Protein AF-0000000077737403 (afdb_homodimer)

Secondary structure (DSSP, 8-state):
----SEEEEEE--TTSHHHHHHHHEE--TTS--EEEEEE-----GGGT----EEEEEEE-TTS-EEEEEEEE----TTHHHHHHHHHHHHHHHH---EEEEEEEE-GGGEE-SSHHHHHHHHHS-EEEEEEESS--HHHHHHHHHSBPPPTT-EE--HHHHHHHHHHHHHT--EEEEEEEPPS--SHHHHHHHHHHHHHHHHHHHHHHT-EE--TT--------------BGGGGG-/----SEEEEEE--TTSHHHHHHHHEE--TTS--EEEEEE-----GGGT----EEEEEEE-TTS-EEEEEEEE----TTHHHHHHHHHHHHHHHH---EEEEEEEE-GGGEE-SSHHHHHHHHHS-EEEEEEESS--HHHHHHHHHSBPPPTT-EE--HHHHHHHHHHHHHT--EEEEEEEPPS--SHHHHHHHHHHHHHHHHHHHHHHT-EE--TT--------------BGGGGG-

Foldseek 3Di:
DAFAQEEEEAEDDPQCLRVQLVVQWAADPVFQWDKDKDFDDFPLVVVVDDGFFMKIFTAHPVRHTQYIYGYGYHDDPPSLLVSVLRVVVVVVVRDLHAYEYEDEEELVQKDDPDPVVSVVPQAFKFKAKDWFADDDPLNVLCVVPHHHDDPLIFGQDVNVVSCVVVCNVVRRGYMYMYIYQHPDPDPVSQVRSLVSSVVVSCSSCVVRVIDGHSPPDDRDRPPPPVPPRDPPGPPRD/DAFAQEEEEAEDDPQCLRVQLVVQWAADPVFQWDKDKDFDDFPLVVVVDDGFFMKIFTAHPVRHTQYIYGYGYHDDPPSLLVSVLRVVVVVVVNDLHAYEYEDEDELVQKDDPDPVVSVVPQAFKFKAKDWFADDDPLNVLCVVPHHHDDPLIFGQDVNVVSCVVVCNVVRRGYMYMYIYQHPDPDPVSQVRSLVSSVVVSCSSCVVSVIDGHSPPDDRDRPPDDVPVRDPPGPPRD

Structure (mmCIF, N/CA/C/O backbone):
data_AF-0000000077737403-model_v1
#
loop_
_entity.id
_entity.type
_entity.pdbx_description
1 polymer 'Uncharacterized protein LOC108856377 isoform X1'
#
loop_
_atom_site.group_PDB
_atom_site.id
_atom_site.type_symbol
_atom_site.label_atom_id
_atom_site.label_alt_id
_atom_site.label_comp_id
_atom_site.label_asym_id
_atom_site.label_entity_id
_atom_site.label_seq_id
_atom_site.pdbx_PDB_ins_code
_atom_site.Cartn_x
_atom_site.Cartn_y
_atom_site.Cartn_z
_atom_site.occu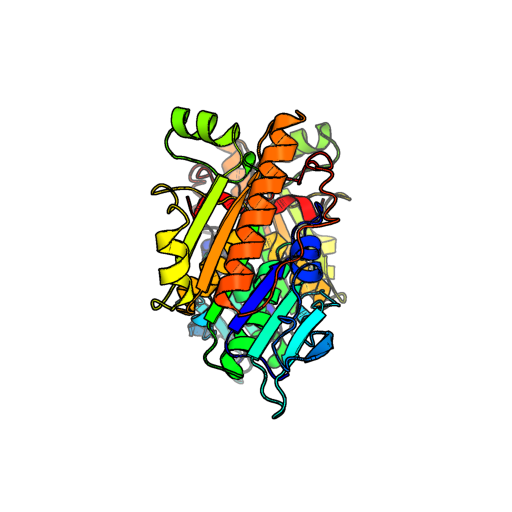pancy
_atom_site.B_iso_or_equiv
_atom_site.auth_seq_id
_atom_site.auth_comp_id
_atom_site.auth_asym_id
_atom_site.auth_atom_id
_atom_site.pdbx_PDB_model_num
ATOM 1 N N . MET A 1 1 ? -20.031 7.934 11.656 1 83.69 1 MET A N 1
ATOM 2 C CA . MET A 1 1 ? -19.453 8.969 12.5 1 83.69 1 MET A CA 1
ATOM 3 C C . MET A 1 1 ? -19.562 10.336 11.844 1 83.69 1 MET A C 1
ATOM 5 O O . MET A 1 1 ? -19.312 10.477 10.648 1 83.69 1 MET A O 1
ATOM 9 N N . LYS A 1 2 ? -20.047 11.289 12.547 1 89 2 LYS A N 1
ATOM 10 C CA . LYS A 1 2 ? -20.203 12.633 12.008 1 89 2 LYS A CA 1
ATOM 11 C C . LYS A 1 2 ? -18.844 13.328 11.867 1 89 2 LYS A C 1
ATOM 13 O O . LYS A 1 2 ? -17.969 13.156 12.711 1 89 2 LYS A O 1
ATOM 18 N N . VAL A 1 3 ? -18.719 14.094 10.773 1 94.25 3 VAL A N 1
ATOM 19 C CA . VAL A 1 3 ? -17.469 14.82 10.555 1 94.25 3 VAL A CA 1
ATOM 20 C C . VAL A 1 3 ? -17.781 16.25 10.117 1 94.25 3 VAL A C 1
ATOM 22 O O . VAL A 1 3 ? -18.859 16.531 9.586 1 94.25 3 VAL A O 1
ATOM 25 N N . ALA A 1 4 ? -16.906 17.125 10.391 1 96.56 4 ALA A N 1
ATOM 26 C CA . ALA A 1 4 ? -17.047 18.531 10.031 1 96.56 4 ALA A CA 1
ATOM 27 C C . ALA A 1 4 ? -16.672 18.766 8.57 1 96.56 4 ALA A C 1
ATOM 29 O O . ALA A 1 4 ? -16.156 17.859 7.902 1 96.56 4 ALA A O 1
ATOM 30 N N . GLU A 1 5 ? -17.016 19.953 8.125 1 94.69 5 GLU A N 1
ATOM 31 C CA . GLU A 1 5 ? -16.641 20.344 6.77 1 94.69 5 GLU A CA 1
ATOM 32 C C . GLU A 1 5 ? -15.148 20.625 6.668 1 94.69 5 GLU A C 1
ATOM 34 O O . GLU A 1 5 ? -14.539 20.453 5.609 1 94.69 5 GLU A O 1
ATOM 39 N N . LYS A 1 6 ? -14.609 21.172 7.723 1 97.38 6 LYS A N 1
ATOM 40 C CA . LYS A 1 6 ? -13.164 21.375 7.793 1 97.38 6 LYS A CA 1
ATOM 41 C C . LYS A 1 6 ? -12.477 20.203 8.5 1 97.38 6 LYS A C 1
ATOM 43 O O . LYS A 1 6 ? -12.711 19.969 9.68 1 97.38 6 LYS A O 1
ATOM 48 N N . ILE A 1 7 ? -11.625 19.562 7.762 1 98.19 7 ILE A N 1
ATOM 49 C CA . ILE A 1 7 ? -10.977 18.375 8.281 1 98.19 7 ILE A CA 1
ATOM 50 C C . ILE A 1 7 ? -9.461 18.578 8.336 1 98.19 7 ILE A C 1
ATOM 52 O O . ILE A 1 7 ? -8.859 19 7.344 1 98.19 7 ILE A O 1
ATOM 56 N N . VAL A 1 8 ? -8.891 18.344 9.477 1 98.56 8 VAL A N 1
ATOM 57 C CA . VAL A 1 8 ? -7.441 18.312 9.625 1 98.56 8 VAL A CA 1
ATOM 58 C C . VAL A 1 8 ? -6.984 16.875 9.852 1 98.56 8 VAL A C 1
ATOM 60 O O . VAL A 1 8 ? -7.438 16.203 10.789 1 98.56 8 VAL A O 1
ATOM 63 N N . LEU A 1 9 ? -6.133 16.359 9.016 1 98.12 9 LEU A N 1
ATOM 64 C CA . LEU A 1 9 ? -5.617 15.008 9.148 1 98.12 9 LEU A CA 1
ATOM 65 C C . LEU A 1 9 ? -4.18 15.023 9.648 1 98.12 9 LEU A C 1
ATOM 67 O O . LEU A 1 9 ? -3.295 15.578 9 1 98.12 9 LEU A O 1
ATOM 71 N N . LEU A 1 10 ? -4 14.406 10.734 1 97.88 10 LEU A N 1
ATOM 72 C CA . LEU A 1 10 ? -2.678 14.266 11.336 1 97.88 10 LEU A CA 1
ATOM 73 C C . LEU A 1 10 ? -2.309 12.797 11.508 1 97.88 10 LEU A C 1
ATOM 75 O O . LEU A 1 10 ? -3.09 12.016 12.062 1 97.88 10 LEU A O 1
ATOM 79 N N . TRP A 1 11 ? -1.147 12.469 11.023 1 94.19 11 TRP A N 1
ATOM 80 C CA . TRP A 1 11 ? -0.635 11.109 11.141 1 94.19 11 TRP A CA 1
ATOM 81 C C . TRP A 1 11 ? 0.44 11.031 12.219 1 94.19 11 TRP A C 1
ATOM 83 O O . TRP A 1 11 ? 1.473 11.695 12.133 1 94.19 11 TRP A O 1
ATOM 93 N N . LYS A 1 12 ? 0.124 10.195 13.133 1 91.44 12 LYS A N 1
ATOM 94 C CA . LYS A 1 12 ? 1.085 10.07 14.219 1 91.44 12 LYS A CA 1
ATOM 95 C C . LYS A 1 12 ? 2.455 9.641 13.703 1 91.44 12 LYS A C 1
ATOM 97 O O . LYS A 1 12 ? 2.557 8.703 12.906 1 91.44 12 LYS A O 1
ATOM 102 N N . ASP A 1 13 ? 3.424 10.359 14.062 1 86.62 13 ASP A N 1
ATOM 103 C CA . ASP A 1 13 ? 4.809 10.125 13.672 1 86.62 13 ASP A CA 1
ATOM 104 C C . ASP A 1 13 ? 5.695 9.898 14.898 1 86.62 13 ASP A C 1
ATOM 106 O O . ASP A 1 13 ? 5.27 10.141 16.031 1 86.62 13 ASP A O 1
ATOM 110 N N . SER A 1 14 ? 6.84 9.328 14.68 1 81.44 14 SER A N 1
ATOM 111 C CA . SER A 1 14 ? 7.746 8.977 15.773 1 81.44 14 SER A CA 1
ATOM 112 C C . SER A 1 14 ? 8.305 10.227 16.438 1 81.44 14 SER A C 1
ATOM 114 O O . SER A 1 14 ? 8.648 10.195 17.625 1 81.44 14 SER A O 1
ATOM 116 N N . ASP A 1 15 ? 8.281 11.344 15.773 1 83.69 15 ASP A N 1
ATOM 117 C CA . ASP A 1 15 ? 8.914 12.547 16.297 1 83.69 15 ASP A CA 1
ATOM 118 C C . ASP A 1 15 ? 7.922 13.367 17.125 1 83.69 15 ASP A C 1
ATOM 120 O O . ASP A 1 15 ? 8.312 14.32 17.797 1 83.69 15 ASP A O 1
ATOM 124 N N . GLY A 1 16 ? 6.703 13.117 17.016 1 89.62 16 GLY A N 1
ATOM 125 C CA . GLY A 1 16 ? 5.711 13.758 17.859 1 89.62 16 GLY A CA 1
ATOM 126 C C . GLY A 1 16 ? 5.113 15.008 17.234 1 89.62 16 GLY A C 1
ATOM 127 O O . GLY A 1 16 ? 4.43 15.781 17.906 1 89.62 16 GLY A O 1
ATOM 128 N N . PHE A 1 17 ? 5.355 15.234 16.047 1 93.69 17 PHE A N 1
ATOM 129 C CA . PHE A 1 17 ? 4.855 16.422 15.352 1 93.69 17 PHE A CA 1
ATOM 130 C C . PHE A 1 17 ? 3.33 16.438 15.359 1 93.69 17 PHE A C 1
ATOM 132 O O . PHE A 1 17 ? 2.721 17.438 15.75 1 93.69 17 PHE A O 1
ATOM 139 N N . ALA A 1 18 ? 2.719 15.398 14.945 1 95.5 18 ALA A N 1
ATOM 140 C CA . ALA A 1 18 ? 1.265 15.328 14.82 1 95.5 18 ALA A CA 1
ATOM 141 C C . ALA A 1 18 ? 0.586 15.602 16.156 1 95.5 18 ALA A C 1
ATOM 143 O O . ALA A 1 18 ? -0.354 16.391 16.234 1 95.5 18 ALA A O 1
ATOM 144 N N . ALA A 1 19 ? 1.093 14.969 17.156 1 93.38 19 ALA A N 1
ATOM 145 C CA . ALA A 1 19 ? 0.525 15.156 18.484 1 93.38 19 ALA A CA 1
ATOM 146 C C . ALA A 1 19 ? 0.682 16.594 18.953 1 93.38 19 ALA A C 1
ATOM 148 O O . ALA A 1 19 ? -0.221 17.156 19.578 1 93.38 19 ALA A O 1
ATOM 149 N N . THR A 1 20 ? 1.815 17.141 18.672 1 94.5 20 THR A N 1
ATOM 150 C CA . THR A 1 20 ? 2.086 18.516 19.062 1 94.5 20 THR A CA 1
ATOM 151 C C . THR A 1 20 ? 1.062 19.469 18.438 1 94.5 20 THR A C 1
ATOM 153 O O . THR A 1 20 ? 0.495 20.312 19.125 1 94.5 20 THR A O 1
ATOM 156 N N . ILE A 1 21 ? 0.824 19.328 17.156 1 96.56 21 ILE A N 1
ATOM 157 C CA . ILE A 1 21 ? -0.128 20.172 16.453 1 96.56 21 ILE A CA 1
ATOM 158 C C . ILE A 1 21 ? -1.527 19.969 17.031 1 96.56 21 ILE A C 1
ATOM 160 O O . ILE A 1 21 ? -2.221 20.938 17.359 1 96.56 21 ILE A O 1
ATOM 164 N N . ALA A 1 22 ? -1.916 18.75 17.141 1 96.31 22 ALA A N 1
ATOM 165 C CA . ALA A 1 22 ? -3.26 18.422 17.609 1 96.31 22 ALA A CA 1
ATOM 166 C C . ALA A 1 22 ? -3.502 19 19 1 96.31 22 ALA A C 1
ATOM 168 O O . ALA A 1 22 ? -4.555 19.578 19.266 1 96.31 22 ALA A O 1
ATOM 169 N N . ASP A 1 23 ? -2.533 18.844 19.875 1 93.81 23 ASP A N 1
ATOM 170 C CA . ASP A 1 23 ? -2.676 19.25 21.266 1 93.81 23 ASP A CA 1
ATOM 171 C C . ASP A 1 23 ? -2.699 20.766 21.391 1 93.81 23 ASP A C 1
ATOM 173 O O . ASP A 1 23 ? -3.311 21.312 22.328 1 93.81 23 ASP A O 1
ATOM 177 N N . ALA A 1 24 ? -2.064 21.422 20.5 1 96.25 24 ALA A N 1
ATOM 178 C CA . ALA A 1 24 ? -1.899 22.859 20.625 1 96.25 24 ALA A CA 1
ATOM 179 C C . ALA A 1 24 ? -3.072 23.609 19.984 1 96.25 24 ALA A C 1
ATOM 181 O O . ALA A 1 24 ? -3.189 24.828 20.125 1 96.25 24 ALA A O 1
ATOM 182 N N . LEU A 1 25 ? -3.936 22.906 19.25 1 97 25 LEU A N 1
ATOM 183 C CA . LEU A 1 25 ? -5.129 23.516 18.672 1 97 25 LEU A CA 1
ATOM 184 C C . LEU A 1 25 ? -6.254 23.594 19.703 1 97 25 LEU A C 1
ATOM 186 O O . LEU A 1 25 ? -6.629 22.578 20.281 1 97 25 LEU A O 1
ATOM 190 N N . ASN A 1 26 ? -6.758 24.797 19.875 1 96.12 26 ASN A N 1
ATOM 191 C CA . ASN A 1 26 ? -7.801 25.047 20.859 1 96.12 26 ASN A CA 1
ATOM 192 C C . ASN A 1 26 ? -8.883 25.984 20.328 1 96.12 26 ASN A C 1
ATOM 194 O O . ASN A 1 26 ? -8.656 26.703 19.359 1 96.12 26 ASN A O 1
ATOM 198 N N . PRO A 1 27 ? -10.023 25.859 20.969 1 95.81 27 PRO A N 1
ATOM 199 C CA . PRO A 1 27 ? -11.031 26.844 20.594 1 95.81 27 PRO A CA 1
ATOM 200 C C . PRO A 1 27 ? -10.578 28.281 20.859 1 95.81 27 PRO A C 1
ATOM 202 O O . PRO A 1 27 ? -9.898 28.547 21.859 1 95.81 27 PRO A O 1
ATOM 205 N N . ASN A 1 28 ? -10.898 29.109 19.938 1 92.38 28 ASN A N 1
ATOM 206 C CA . ASN A 1 28 ? -10.711 30.531 20.219 1 92.38 28 ASN A CA 1
ATOM 207 C C . ASN A 1 28 ? -11.469 30.953 21.484 1 92.38 28 ASN A C 1
ATOM 209 O O . ASN A 1 28 ? -12.641 30.625 21.641 1 92.38 28 ASN A O 1
ATOM 213 N N . PRO A 1 29 ? -10.875 31.656 22.375 1 88.94 29 PRO A N 1
ATOM 214 C CA . PRO A 1 29 ? -11.523 32.062 23.625 1 88.94 29 PRO A CA 1
ATOM 215 C C . PRO A 1 29 ? -12.828 32.812 23.406 1 88.94 29 PRO A C 1
ATOM 217 O O . PRO A 1 29 ? -13.711 32.781 24.266 1 88.94 29 PRO A O 1
ATOM 220 N N . THR A 1 30 ? -12.945 33.406 22.328 1 90.44 30 THR A N 1
ATOM 221 C CA . THR A 1 30 ? -14.141 34.188 22.047 1 90.44 30 THR A CA 1
ATOM 222 C C . THR A 1 30 ? -15.18 33.344 21.312 1 90.44 30 THR A C 1
ATOM 224 O O . THR A 1 30 ? -16.281 33.812 21.016 1 90.44 30 THR A O 1
ATOM 227 N N . SER A 1 31 ? -14.844 32.125 21.094 1 89 31 SER A N 1
ATOM 228 C CA . SER A 1 31 ? -15.773 31.266 20.344 1 89 31 SER A CA 1
ATOM 229 C C . SER A 1 31 ? -16.547 30.344 21.281 1 89 31 SER A C 1
ATOM 231 O O . SER A 1 31 ? -16.156 30.156 22.438 1 89 31 SER A O 1
ATOM 233 N N . SER A 1 32 ? -17.734 29.828 20.875 1 90.81 32 SER A N 1
ATOM 234 C CA . SER A 1 32 ? -18.578 28.906 21.641 1 90.81 32 SER A CA 1
ATOM 235 C C . SER A 1 32 ? -18.266 27.453 21.312 1 90.81 32 SER A C 1
ATOM 237 O O . SER A 1 32 ? -19.031 26.562 21.641 1 90.81 32 SER A O 1
ATOM 239 N N . LEU A 1 33 ? -17.125 27.312 20.688 1 95.69 33 LEU A N 1
ATOM 240 C CA . LEU A 1 33 ? -16.812 25.953 20.266 1 95.69 33 LEU A CA 1
ATOM 241 C C . LEU A 1 33 ? -16.406 25.094 21.453 1 95.69 33 LEU A C 1
ATOM 243 O O . LEU A 1 33 ? -15.711 25.547 22.359 1 95.69 33 LEU A O 1
ATOM 247 N N . ARG A 1 34 ? -16.922 23.844 21.469 1 95.69 34 ARG A N 1
ATOM 248 C CA . ARG A 1 34 ? -16.578 22.844 22.469 1 95.69 34 ARG A CA 1
ATOM 249 C C . ARG A 1 34 ? -15.867 21.656 21.828 1 95.69 34 ARG A C 1
ATOM 251 O O . ARG A 1 34 ? -16.203 21.25 20.719 1 95.69 34 ARG A O 1
ATOM 258 N N . LYS A 1 35 ? -15.023 21.094 22.656 1 96.06 35 LYS A N 1
ATOM 259 C CA . LYS A 1 35 ? -14.273 19.922 22.203 1 96.06 35 LYS A CA 1
ATOM 260 C C . LYS A 1 35 ? -15.023 18.641 22.531 1 96.06 35 LYS A C 1
ATOM 262 O O . LYS A 1 35 ? -15.523 18.469 23.656 1 96.06 35 LYS A O 1
ATOM 267 N N . LEU A 1 36 ? -15.133 17.828 21.516 1 96.5 36 LEU A N 1
ATOM 268 C CA . LEU A 1 36 ? -15.648 16.484 21.672 1 96.5 36 LEU A CA 1
ATOM 269 C C . LEU A 1 36 ? -14.664 15.453 21.125 1 96.5 36 LEU A C 1
ATOM 271 O O . LEU A 1 36 ? -14.312 15.492 19.953 1 96.5 36 LEU A O 1
ATOM 275 N N . GLU A 1 37 ? -14.242 14.547 22.031 1 95.56 37 GLU A N 1
ATOM 276 C CA . GLU A 1 37 ? -13.273 13.539 21.609 1 95.56 37 GLU A CA 1
ATOM 277 C C . GLU A 1 37 ? -13.938 12.172 21.438 1 95.56 37 GLU A C 1
ATOM 279 O O . GLU A 1 37 ? -14.781 11.781 22.25 1 95.56 37 GLU A O 1
ATOM 284 N N . GLU A 1 38 ? -13.555 11.516 20.344 1 94.75 38 GLU A N 1
ATOM 285 C CA . GLU A 1 38 ? -14.055 10.172 20.062 1 94.75 38 GLU A CA 1
ATOM 286 C C . GLU A 1 38 ? -12.984 9.305 19.406 1 94.75 38 GLU A C 1
ATOM 288 O O . GLU A 1 38 ? -11.992 9.82 18.875 1 94.75 38 GLU A O 1
ATOM 293 N N . GLN A 1 39 ? -13.203 8.039 19.562 1 93.75 39 GLN A N 1
ATOM 294 C CA . GLN A 1 39 ? -12.352 7.094 18.844 1 93.75 39 GLN A CA 1
ATOM 295 C C . GLN A 1 39 ? -12.852 6.875 17.422 1 93.75 39 GLN A C 1
ATOM 297 O O . GLN A 1 39 ? -14.055 6.801 17.188 1 93.75 39 GLN A O 1
ATOM 302 N N . ILE A 1 40 ? -11.914 6.809 16.516 1 92.38 40 ILE A N 1
ATOM 303 C CA . ILE A 1 40 ? -12.273 6.59 15.125 1 92.38 40 ILE A CA 1
ATOM 304 C C . ILE A 1 40 ? -12.688 5.137 14.922 1 92.38 40 ILE A C 1
ATOM 306 O O . ILE A 1 40 ? -11.969 4.219 15.312 1 92.38 40 ILE A O 1
ATOM 310 N N . GLN A 1 41 ? -13.781 4.973 14.391 1 87.31 41 GLN A N 1
ATOM 311 C CA . GLN A 1 41 ? -14.258 3.633 14.078 1 87.31 41 GLN A CA 1
ATOM 312 C C . GLN A 1 41 ? -14.102 3.326 12.594 1 87.31 41 GLN A C 1
ATOM 314 O O . GLN A 1 41 ? -14.914 3.758 11.773 1 87.31 41 GLN A O 1
ATOM 319 N N . LEU A 1 42 ? -13.062 2.695 12.234 1 87.75 42 LEU A N 1
ATOM 320 C CA . LEU A 1 42 ? -12.805 2.277 10.859 1 87.75 42 LEU A CA 1
ATOM 321 C C . LEU A 1 42 ? -12.727 0.758 10.758 1 87.75 42 LEU A C 1
ATOM 323 O O . LEU A 1 42 ? -12.305 0.09 11.711 1 87.75 42 LEU A O 1
ATOM 327 N N . PRO A 1 43 ? -13.258 0.207 9.703 1 86.81 43 PRO A N 1
ATOM 328 C CA . PRO A 1 43 ? -13.125 -1.234 9.477 1 86.81 43 PRO A CA 1
ATOM 329 C C . PRO A 1 43 ? -11.719 -1.638 9.047 1 86.81 43 PRO A C 1
ATOM 331 O O . PRO A 1 43 ? -11.508 -2.002 7.887 1 86.81 43 PRO A O 1
ATOM 334 N N . LEU A 1 44 ? -10.82 -1.615 10 1 89.5 44 LEU A N 1
ATOM 335 C CA . LEU A 1 44 ? -9.422 -1.806 9.648 1 89.5 44 LEU A CA 1
ATOM 336 C C . LEU A 1 44 ? -8.969 -3.229 9.961 1 89.5 44 LEU A C 1
ATOM 338 O O . LEU A 1 44 ? -7.848 -3.619 9.617 1 89.5 44 LEU A O 1
ATOM 342 N N . VAL A 1 45 ? -9.812 -4 10.516 1 83.94 45 VAL A N 1
ATOM 343 C CA . VAL A 1 45 ? -9.477 -5.352 10.953 1 83.94 45 VAL A CA 1
ATOM 344 C C . VAL A 1 45 ? -9.07 -6.199 9.742 1 83.94 45 VAL A C 1
ATOM 346 O O . VAL A 1 45 ? -8.195 -7.059 9.844 1 83.94 45 VAL A O 1
ATOM 349 N N . ASN A 1 46 ? -9.672 -5.875 8.656 1 84 46 ASN A N 1
ATOM 350 C CA . ASN A 1 46 ? -9.422 -6.66 7.453 1 84 46 ASN A CA 1
ATOM 351 C C . ASN A 1 46 ? -8.031 -6.398 6.891 1 84 46 ASN A C 1
ATOM 353 O O . ASN A 1 46 ? -7.57 -7.113 6 1 84 46 ASN A O 1
ATOM 357 N N . TYR A 1 47 ? -7.379 -5.414 7.441 1 87 47 TYR A N 1
ATOM 358 C CA . TYR A 1 47 ? -6.023 -5.094 7.008 1 87 47 TYR A CA 1
ATOM 359 C C . TYR A 1 47 ? -5.008 -5.41 8.102 1 87 47 TYR A C 1
ATOM 361 O O . TYR A 1 47 ? -3.83 -5.07 7.98 1 87 47 TYR A O 1
ATOM 369 N N . GLY A 1 48 ? -5.484 -5.922 9.211 1 84.75 48 GLY A N 1
ATOM 370 C CA . GLY A 1 48 ? -4.609 -6.281 10.312 1 84.75 48 GLY A CA 1
ATOM 371 C C . GLY A 1 48 ? -4.336 -5.125 11.258 1 84.75 48 GLY A C 1
ATOM 372 O O . GLY A 1 48 ? -3.344 -5.133 11.992 1 84.75 48 GLY A O 1
ATOM 373 N N . VAL A 1 49 ? -5.098 -4.059 11.086 1 84.81 49 VAL A N 1
ATOM 374 C CA . VAL A 1 49 ? -4.934 -2.881 11.938 1 84.81 49 VAL A CA 1
ATOM 375 C C . VAL A 1 49 ? -6.07 -2.814 12.953 1 84.81 49 VAL A C 1
ATOM 377 O O . VAL A 1 49 ? -7.234 -3.027 12.602 1 84.81 49 VAL A O 1
ATOM 380 N N . GLU A 1 50 ? -5.789 -2.621 14.164 1 77.75 50 GLU A N 1
ATOM 381 C CA . GLU A 1 50 ? -6.797 -2.666 15.219 1 77.75 50 GLU A CA 1
ATOM 382 C C . GLU A 1 50 ? -7.355 -1.276 15.508 1 77.75 50 GLU A C 1
ATOM 384 O O . GLU A 1 50 ? -8.547 -1.127 15.789 1 77.75 50 GLU A O 1
ATOM 389 N N . ASP A 1 51 ? -6.531 -0.327 15.484 1 81.56 51 ASP A N 1
ATOM 390 C CA . ASP A 1 51 ? -6.922 0.991 15.969 1 81.56 51 ASP A CA 1
ATOM 391 C C . ASP A 1 51 ? -6.77 2.051 14.883 1 81.56 51 ASP A C 1
ATOM 393 O O . ASP A 1 51 ? -5.758 2.088 14.18 1 81.56 51 ASP A O 1
ATOM 397 N N . GLY A 1 52 ? -7.809 2.822 14.742 1 84.56 52 GLY A N 1
ATOM 398 C CA . GLY A 1 52 ? -7.789 3.863 13.727 1 84.56 52 GLY A CA 1
ATOM 399 C C . GLY A 1 52 ? -7.27 5.191 14.25 1 84.56 52 GLY A C 1
ATOM 400 O O . GLY A 1 52 ? -7.004 6.105 13.469 1 84.56 52 GLY A O 1
ATOM 401 N N . GLY A 1 53 ? -7.184 5.379 15.547 1 92.06 53 GLY A N 1
ATOM 402 C CA . GLY A 1 53 ? -6.789 6.652 16.125 1 92.06 53 GLY A CA 1
ATOM 403 C C . GLY A 1 53 ? -7.941 7.387 16.781 1 92.06 53 GLY A C 1
ATOM 404 O O . GLY A 1 53 ? -8.906 6.766 17.234 1 92.06 53 GLY A O 1
ATOM 405 N N . SER A 1 54 ? -7.738 8.719 16.953 1 95.31 54 SER A N 1
ATOM 406 C CA . SER A 1 54 ? -8.75 9.531 17.609 1 95.31 54 SER A CA 1
ATOM 407 C C . SER A 1 54 ? -9.102 10.766 16.781 1 95.31 54 SER A C 1
ATOM 409 O O . SER A 1 54 ? -8.344 11.156 15.898 1 95.31 54 SER A O 1
ATOM 411 N N . VAL A 1 55 ? -10.281 11.242 17.094 1 96.94 55 VAL A N 1
ATOM 412 C CA . VAL A 1 55 ? -10.727 12.469 16.438 1 96.94 55 VAL A CA 1
ATOM 413 C C . VAL A 1 55 ? -11.258 13.445 17.469 1 96.94 55 VAL A C 1
ATOM 415 O O . VAL A 1 55 ? -11.914 13.047 18.438 1 96.94 55 VAL A O 1
ATOM 418 N N . VAL A 1 56 ? -10.867 14.656 17.312 1 97.88 56 VAL A N 1
ATOM 419 C CA . VAL A 1 56 ? -11.414 15.742 18.125 1 97.88 56 VAL A CA 1
ATOM 420 C C . VAL A 1 56 ? -12.281 16.656 17.25 1 97.88 56 VAL A C 1
ATOM 422 O O . VAL A 1 56 ? -11.812 17.188 16.25 1 97.88 56 VAL A O 1
ATOM 425 N N . HIS A 1 57 ? -13.5 16.781 17.688 1 97.44 57 HIS A N 1
ATOM 426 C CA . HIS A 1 57 ? -14.422 17.672 17 1 97.44 57 HIS A CA 1
ATOM 427 C C . HIS A 1 57 ? -14.57 19 17.75 1 97.44 57 HIS A C 1
ATOM 429 O O . HIS A 1 57 ? -14.617 19.016 18.969 1 97.44 57 HIS A O 1
ATOM 435 N N . PHE A 1 58 ? -14.57 20.031 17.047 1 98.12 58 PHE A N 1
ATOM 436 C CA . PHE A 1 58 ? -14.969 21.328 17.578 1 98.12 58 PHE A CA 1
ATOM 437 C C . PHE A 1 58 ? -16.391 21.688 17.141 1 98.12 58 PHE A C 1
ATOM 439 O O . PHE A 1 58 ? -16.641 21.906 15.953 1 98.12 58 PHE A O 1
ATOM 446 N N . VAL A 1 59 ? -17.234 21.719 18.125 1 97.19 59 VAL A N 1
ATOM 447 C CA . VAL A 1 59 ? -18.672 21.812 17.875 1 97.19 59 VAL A CA 1
ATOM 448 C C . VAL A 1 59 ? -19.219 23.125 18.406 1 97.19 59 VAL A C 1
ATOM 450 O O . VAL A 1 59 ? -18.828 23.578 19.484 1 97.19 59 VAL A O 1
ATOM 453 N N . ASP A 1 60 ? -20.047 23.719 17.641 1 95.31 60 ASP A N 1
ATOM 454 C CA . ASP A 1 60 ? -20.578 25 18.078 1 95.31 60 ASP A CA 1
ATOM 455 C C . ASP A 1 60 ? -21.781 24.812 19 1 95.31 60 ASP A C 1
ATOM 457 O O . ASP A 1 60 ? -22.109 23.688 19.391 1 95.31 60 ASP A O 1
ATOM 461 N N . GLU A 1 61 ? -22.438 25.922 19.344 1 93.62 61 GLU A N 1
ATOM 462 C CA . GLU A 1 61 ? -23.516 25.938 20.312 1 93.62 61 GLU A CA 1
ATOM 463 C C . GLU A 1 61 ? -24.75 25.203 19.781 1 93.62 61 GLU A C 1
ATOM 465 O O . GLU A 1 61 ? -25.531 24.641 20.562 1 93.62 61 GLU A O 1
ATOM 470 N N . ASP A 1 62 ? -24.906 25.094 18.531 1 94.56 62 ASP A N 1
ATOM 471 C CA . ASP A 1 62 ? -26.047 24.438 17.906 1 94.56 62 ASP A CA 1
ATOM 472 C C . ASP A 1 62 ? -25.797 22.953 17.719 1 94.56 62 ASP A C 1
ATOM 474 O O . ASP A 1 62 ? -26.672 22.219 17.25 1 94.56 62 ASP A O 1
ATOM 478 N N . GLY A 1 63 ? -24.609 22.578 17.984 1 93.62 63 GLY A N 1
ATOM 479 C CA . GLY A 1 63 ? -24.281 21.156 17.859 1 93.62 63 GLY A CA 1
ATOM 480 C C . GLY A 1 63 ? -23.672 20.812 16.516 1 93.62 63 GLY A C 1
ATOM 481 O O . GLY A 1 63 ? -23.5 19.641 16.188 1 93.62 63 GLY A O 1
ATOM 482 N N . ALA A 1 64 ? -23.453 21.875 15.75 1 94.38 64 ALA A N 1
ATOM 483 C CA . ALA A 1 64 ? -22.875 21.641 14.422 1 94.38 64 ALA A CA 1
ATOM 484 C C . ALA A 1 64 ? -21.375 21.438 14.5 1 94.38 64 ALA A C 1
ATOM 486 O O . ALA A 1 64 ? -20.672 22.172 15.195 1 94.38 64 ALA A O 1
ATOM 487 N N . TYR A 1 65 ? -20.891 20.453 13.812 1 95.94 65 TYR A N 1
ATOM 488 C CA . TYR A 1 65 ? -19.469 20.172 13.727 1 95.94 65 TYR A CA 1
ATOM 489 C C . TYR A 1 65 ? -18.781 21.172 12.797 1 95.94 65 TYR A C 1
ATOM 491 O O . TYR A 1 65 ? -19.062 21.203 11.602 1 95.94 65 TYR A O 1
ATOM 499 N N . GLN A 1 66 ? -17.812 21.953 13.367 1 96.25 66 GLN A N 1
ATOM 500 C CA . GLN A 1 66 ? -17.156 22.984 12.586 1 96.25 66 GLN A CA 1
ATOM 501 C C . GLN A 1 66 ? -15.797 22.5 12.07 1 96.25 66 GLN A C 1
ATOM 503 O O . GLN A 1 66 ? -15.43 22.781 10.922 1 96.25 66 GLN A O 1
ATOM 508 N N . VAL A 1 67 ? -15.125 21.859 12.953 1 97.81 67 VAL A N 1
ATOM 509 C CA . VAL A 1 67 ? -13.797 21.344 12.625 1 97.81 67 VAL A CA 1
ATOM 510 C C . VAL A 1 67 ? -13.633 19.953 13.211 1 97.81 67 VAL A C 1
ATOM 512 O O . VAL A 1 67 ? -14.039 19.688 14.344 1 97.81 67 VAL A O 1
ATOM 515 N N . SER A 1 68 ? -13.148 19.031 12.445 1 98.06 68 SER A N 1
ATOM 516 C CA . SER A 1 68 ? -12.742 17.719 12.93 1 98.06 68 SER A CA 1
ATOM 517 C C . SER A 1 68 ? -11.25 17.484 12.719 1 98.06 68 SER A C 1
ATOM 519 O O . SER A 1 68 ? -10.758 17.547 11.594 1 98.06 68 SER A O 1
ATOM 521 N N . VAL A 1 69 ? -10.539 17.281 13.797 1 98.38 69 VAL A N 1
ATOM 522 C CA . VAL A 1 69 ? -9.109 17 13.766 1 98.38 69 VAL A CA 1
ATOM 523 C C . VAL A 1 69 ? -8.859 15.516 14.023 1 98.38 69 VAL A C 1
ATOM 525 O O . VAL A 1 69 ? -9.062 15.039 15.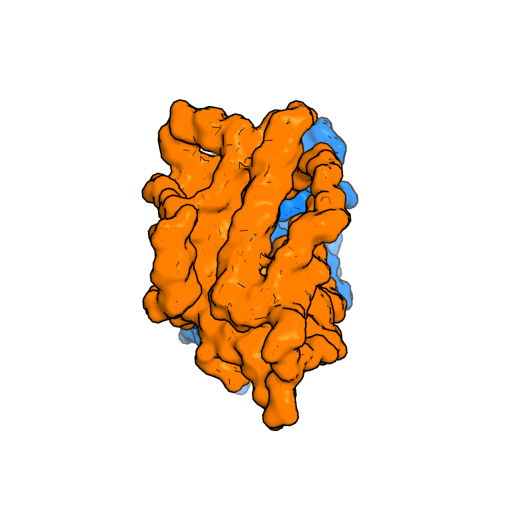148 1 98.38 69 VAL A O 1
ATOM 528 N N . PHE A 1 70 ? -8.398 14.859 13 1 97.56 70 PHE A N 1
ATOM 529 C CA . PHE A 1 70 ? -8.086 13.438 13.125 1 97.56 70 PHE A CA 1
ATOM 530 C C . PHE A 1 70 ? -6.625 13.234 13.516 1 97.56 70 PHE A C 1
ATOM 532 O O . PHE A 1 70 ? -5.727 13.789 12.883 1 97.56 70 PHE A O 1
ATOM 539 N N . LEU A 1 71 ? -6.418 12.516 14.516 1 96.94 71 LEU A N 1
ATOM 540 C CA . LEU A 1 71 ? -5.09 12.023 14.875 1 96.94 71 LEU A CA 1
ATOM 541 C C . LEU A 1 71 ? -4.996 10.516 14.664 1 96.94 71 LEU A C 1
ATOM 543 O O . LEU A 1 71 ? -5.406 9.742 15.531 1 96.94 71 LEU A O 1
ATOM 547 N N . LEU A 1 72 ? -4.398 10.195 13.555 1 94.38 72 LEU A N 1
ATOM 548 C CA . LEU A 1 72 ? -4.363 8.805 13.125 1 94.38 72 LEU A CA 1
ATOM 549 C C . LEU A 1 72 ? -3.125 8.102 13.68 1 94.38 72 LEU A C 1
ATOM 551 O O . LEU A 1 72 ? -2.121 8.75 13.977 1 94.38 72 LEU A O 1
ATOM 555 N N . ARG A 1 73 ? -3.227 6.816 13.734 1 89.69 73 ARG A N 1
ATOM 556 C CA . ARG A 1 73 ? -2.09 6.016 14.18 1 89.69 73 ARG A CA 1
ATOM 557 C C . ARG A 1 73 ? -1.036 5.906 13.086 1 89.69 73 ARG A C 1
ATOM 559 O O . ARG A 1 73 ? -1.29 6.262 11.93 1 89.69 73 ARG A O 1
ATOM 566 N N . SER A 1 74 ? 0.097 5.469 13.609 1 84.31 74 SER A N 1
ATOM 567 C CA . SER A 1 74 ? 1.182 5.211 12.672 1 84.31 74 SER A CA 1
ATOM 568 C C . SER A 1 74 ? 1.018 3.855 11.992 1 84.31 74 SER A C 1
ATOM 570 O O . SER A 1 74 ? 1.354 2.822 12.57 1 84.31 74 SER A O 1
ATOM 572 N N . TYR A 1 75 ? 0.471 3.857 10.812 1 84.44 75 TYR A N 1
ATOM 573 C CA . TYR A 1 75 ? 0.325 2.625 10.047 1 84.44 75 TYR A CA 1
ATOM 574 C C . TYR A 1 75 ? 1.556 2.367 9.188 1 84.44 75 TYR A C 1
ATOM 576 O O . TYR A 1 75 ? 2.229 3.309 8.758 1 84.44 75 TYR A O 1
ATOM 584 N N . GLU A 1 76 ? 1.726 1.108 8.977 1 83.44 76 GLU A N 1
ATOM 585 C CA . GLU A 1 76 ? 2.807 0.735 8.062 1 83.44 76 GLU A CA 1
ATOM 586 C C . GLU A 1 76 ? 2.262 0.082 6.797 1 83.44 76 GLU A C 1
ATOM 588 O O . GLU A 1 76 ? 1.212 -0.563 6.828 1 83.44 76 GLU A O 1
ATOM 593 N N . PRO A 1 77 ? 2.986 0.376 5.73 1 84.38 77 PRO A N 1
ATOM 594 C CA . PRO A 1 77 ? 2.613 -0.433 4.566 1 84.38 77 PRO A CA 1
ATOM 595 C C . PRO A 1 77 ? 2.666 -1.933 4.852 1 84.38 77 PRO A C 1
ATOM 597 O O . PRO A 1 77 ? 3.465 -2.381 5.68 1 84.38 77 PRO A O 1
ATOM 600 N N . PRO A 1 78 ? 1.865 -2.639 4.211 1 86.25 78 PRO A N 1
ATOM 601 C CA . PRO A 1 78 ? 0.934 -2.258 3.145 1 86.25 78 PRO A CA 1
ATOM 602 C C . PRO A 1 78 ? -0.413 -1.778 3.682 1 86.25 78 PRO A C 1
ATOM 604 O O . PRO A 1 78 ? -1.21 -1.206 2.936 1 86.25 78 PRO A O 1
ATOM 607 N N . ALA A 1 79 ? -0.615 -1.817 4.973 1 88.12 79 ALA A N 1
ATOM 608 C CA . ALA A 1 79 ? -1.93 -1.513 5.531 1 88.12 79 ALA A CA 1
ATOM 609 C C . ALA A 1 79 ? -2.205 -0.012 5.496 1 88.12 79 ALA A C 1
ATOM 611 O O . ALA A 1 79 ? -3.361 0.414 5.562 1 88.12 79 ALA A O 1
ATOM 612 N N . LEU A 1 80 ? -1.23 0.757 5.379 1 91.19 80 LEU A N 1
ATOM 613 C CA . LEU A 1 80 ? -1.303 2.211 5.484 1 91.19 80 LEU A CA 1
ATOM 614 C C . LEU A 1 80 ? -2.289 2.779 4.473 1 91.19 80 LEU A C 1
ATOM 616 O O . LEU A 1 80 ? -3.209 3.514 4.84 1 91.19 80 LEU A O 1
ATOM 620 N N . VAL A 1 81 ? -2.115 2.428 3.225 1 91.56 81 VAL A N 1
ATOM 621 C CA . VAL A 1 81 ? -2.922 3.029 2.168 1 91.56 81 VAL A CA 1
ATOM 622 C C . VAL A 1 81 ? -4.371 2.559 2.291 1 91.56 81 VAL A C 1
ATOM 624 O O . VAL A 1 81 ? -5.301 3.311 1.996 1 91.56 81 VAL A O 1
ATOM 627 N N . CYS A 1 82 ? -4.531 1.327 2.691 1 90.62 82 CYS A N 1
ATOM 628 C CA . CYS A 1 82 ? -5.887 0.823 2.893 1 90.62 82 CYS A CA 1
ATOM 629 C C . CYS A 1 82 ? -6.59 1.577 4.016 1 90.62 82 CYS A C 1
ATOM 631 O O . CYS A 1 82 ? -7.754 1.955 3.879 1 90.62 82 CYS A O 1
ATOM 633 N N . ALA A 1 83 ? -5.855 1.767 5.086 1 91.38 83 ALA A N 1
ATOM 634 C CA . ALA A 1 83 ? -6.406 2.525 6.207 1 91.38 83 ALA A CA 1
ATOM 635 C C . ALA A 1 83 ? -6.754 3.949 5.789 1 91.38 83 ALA A C 1
ATOM 637 O O . ALA A 1 83 ? -7.82 4.465 6.141 1 91.38 83 ALA A O 1
ATOM 638 N N . MET A 1 84 ? -5.934 4.559 5.051 1 93.25 84 MET A N 1
ATOM 639 C CA . MET A 1 84 ? -6.152 5.918 4.574 1 93.25 84 MET A CA 1
ATOM 640 C C . MET A 1 84 ? -7.367 5.984 3.652 1 93.25 84 MET A C 1
ATOM 642 O O . MET A 1 84 ? -8.164 6.922 3.732 1 93.25 84 MET A O 1
ATOM 646 N N . ASN A 1 85 ? -7.473 4.984 2.807 1 92.69 85 ASN A N 1
ATOM 647 C CA . ASN A 1 85 ? -8.617 4.922 1.908 1 92.69 85 ASN A CA 1
ATOM 648 C C . ASN A 1 85 ? -9.93 4.809 2.682 1 92.69 85 ASN A C 1
ATOM 650 O O . ASN A 1 85 ? -10.906 5.488 2.357 1 92.69 85 ASN A O 1
ATOM 654 N N . GLU A 1 86 ? -9.906 3.936 3.684 1 92.75 86 GLU A N 1
ATOM 655 C CA . GLU A 1 86 ? -11.094 3.787 4.52 1 92.75 86 GLU A CA 1
ATOM 656 C C . GLU A 1 86 ? -11.469 5.109 5.188 1 92.75 86 GLU A C 1
ATOM 658 O O . GLU A 1 86 ? -12.648 5.461 5.258 1 92.75 86 GLU A O 1
ATOM 663 N N . LEU A 1 87 ? -10.516 5.766 5.688 1 93.94 87 LEU A N 1
ATOM 664 C CA . LEU A 1 87 ? -10.742 7.047 6.352 1 93.94 87 LEU A CA 1
ATOM 665 C C . LEU A 1 87 ? -11.336 8.062 5.383 1 93.94 87 LEU A C 1
ATOM 667 O O . LEU A 1 87 ? -12.336 8.711 5.695 1 93.94 87 LEU A O 1
ATOM 671 N N . LEU A 1 88 ? -10.711 8.242 4.223 1 95.12 88 LEU A N 1
ATOM 672 C CA . LEU A 1 88 ? -11.172 9.219 3.242 1 95.12 88 LEU A CA 1
ATOM 673 C C . LEU A 1 88 ? -12.586 8.891 2.766 1 95.12 88 LEU A C 1
ATOM 675 O O . LEU A 1 88 ? -13.398 9.789 2.545 1 95.12 88 LEU A O 1
ATOM 679 N N . ASP A 1 89 ? -12.836 7.613 2.629 1 92 89 ASP A N 1
ATOM 680 C CA . ASP A 1 89 ? -14.188 7.203 2.258 1 92 89 ASP A CA 1
ATOM 681 C C . ASP A 1 89 ? -15.203 7.602 3.33 1 92 89 ASP A C 1
ATOM 683 O O . ASP A 1 89 ? -16.297 8.07 3.014 1 92 89 ASP A O 1
ATOM 687 N N . MET A 1 90 ? -14.82 7.352 4.527 1 92.56 90 MET A N 1
ATOM 688 C CA . MET A 1 90 ? -15.703 7.719 5.629 1 92.56 90 MET A CA 1
ATOM 689 C C . MET A 1 90 ? -15.984 9.219 5.629 1 92.56 90 MET A C 1
ATOM 691 O O . MET A 1 90 ? -17.125 9.641 5.766 1 92.56 90 MET A O 1
ATOM 695 N N . ILE A 1 91 ? -14.93 10.016 5.453 1 94.12 91 ILE A N 1
ATOM 696 C CA . ILE A 1 91 ? -15.031 11.469 5.469 1 94.12 91 ILE A CA 1
ATOM 697 C C . ILE A 1 91 ? -15.914 11.938 4.316 1 94.12 91 ILE A C 1
ATOM 699 O O . ILE A 1 91 ? -16.781 12.797 4.504 1 94.12 91 ILE A O 1
ATOM 703 N N . THR A 1 92 ? -15.734 11.344 3.131 1 92 92 THR A N 1
ATOM 704 C CA . THR A 1 92 ? -16.422 11.805 1.93 1 92 92 THR A CA 1
ATOM 705 C C . THR A 1 92 ? -17.891 11.367 1.949 1 92 92 THR A C 1
ATOM 707 O O . THR A 1 92 ? -18.734 12 1.317 1 92 92 THR A O 1
ATOM 710 N N . ARG A 1 93 ? -18.188 10.297 2.57 1 89 93 ARG A N 1
ATOM 711 C CA . ARG A 1 93 ? -19.578 9.836 2.688 1 89 93 ARG A CA 1
ATOM 712 C C . ARG A 1 93 ? -20.391 10.773 3.57 1 89 93 ARG A C 1
ATOM 714 O O . ARG A 1 93 ? -21.594 10.945 3.354 1 89 93 ARG A O 1
ATOM 721 N N . GLU A 1 94 ? -19.812 11.406 4.48 1 83.38 94 GLU A N 1
ATOM 722 C CA . GLU A 1 94 ? -20.531 12.195 5.488 1 83.38 94 GLU A CA 1
ATOM 723 C C . GLU A 1 94 ? -20.703 13.641 5.035 1 83.38 94 GLU A C 1
ATOM 725 O O . GLU A 1 94 ? -21.75 14.242 5.27 1 83.38 94 GLU A O 1
ATOM 730 N N . ALA A 1 95 ? -19.609 14.219 4.496 1 79.69 95 ALA A N 1
ATOM 731 C CA . ALA A 1 95 ? -19.672 15.633 4.145 1 79.69 95 ALA A CA 1
ATOM 732 C C . ALA A 1 95 ? -18.719 15.969 3.002 1 79.69 95 ALA A C 1
ATOM 734 O O . ALA A 1 95 ? -17.781 15.203 2.725 1 79.69 95 ALA A O 1
ATOM 735 N N . ALA A 1 96 ? -19.203 17 2.201 1 81.56 96 ALA A N 1
ATOM 736 C CA . ALA A 1 96 ? -18.25 17.594 1.274 1 81.56 96 ALA A CA 1
ATOM 737 C C . ALA A 1 96 ? -17.172 18.375 2.025 1 81.56 96 ALA A C 1
ATOM 739 O O . ALA A 1 96 ? -17.312 19.578 2.223 1 81.56 96 ALA A O 1
ATOM 740 N N . SER A 1 97 ? -16.188 17.734 2.412 1 90.94 97 SER A N 1
ATOM 741 C CA . SER A 1 97 ? -15.219 18.312 3.342 1 90.94 97 SER A CA 1
ATOM 742 C C . SER A 1 97 ? -13.945 18.75 2.619 1 90.94 97 SER A C 1
ATOM 744 O O . SER A 1 97 ? -13.625 18.234 1.547 1 90.94 97 SER A O 1
ATOM 746 N N . THR A 1 98 ? -13.391 19.781 3.146 1 96.44 98 THR A N 1
ATOM 747 C CA . THR A 1 98 ? -12.047 20.203 2.766 1 96.44 98 THR A CA 1
ATOM 748 C C . THR A 1 98 ? -11.008 19.656 3.732 1 96.44 98 THR A C 1
ATOM 750 O O . THR A 1 98 ? -11.172 19.734 4.949 1 96.44 98 THR A O 1
ATOM 753 N N . ILE A 1 99 ? -9.977 19.125 3.123 1 98 99 ILE A N 1
ATOM 754 C CA . ILE A 1 99 ? -8.984 18.438 3.941 1 98 99 ILE A CA 1
ATOM 755 C C . ILE A 1 99 ? -7.684 19.234 3.967 1 98 99 ILE A C 1
ATOM 757 O O . ILE A 1 99 ? -7.215 19.703 2.926 1 98 99 ILE A O 1
ATOM 761 N N . VAL A 1 100 ? -7.176 19.484 5.121 1 98.56 100 VAL A N 1
ATOM 762 C CA . VAL A 1 100 ? -5.82 19.984 5.309 1 98.56 100 VAL A CA 1
ATOM 763 C C . VAL A 1 100 ? -4.984 18.953 6.062 1 98.56 100 VAL A C 1
ATOM 765 O O . VAL A 1 100 ? -5.422 18.422 7.09 1 98.56 100 VAL A O 1
ATOM 768 N N . ALA A 1 101 ? -3.854 18.641 5.555 1 98.31 101 ALA A N 1
ATOM 769 C CA . ALA A 1 101 ? -3.004 17.609 6.156 1 98.31 101 ALA A CA 1
ATOM 770 C C . ALA A 1 101 ? -1.565 18.109 6.289 1 98.31 101 ALA A C 1
ATOM 772 O O . ALA A 1 101 ? -0.813 18.109 5.312 1 98.31 101 ALA A O 1
ATOM 773 N N . PRO A 1 102 ? -1.152 18.469 7.469 1 98.12 102 PRO A N 1
ATOM 774 C CA . PRO A 1 102 ? 0.253 18.812 7.691 1 98.12 102 PRO A CA 1
ATOM 775 C C . PRO A 1 102 ? 1.139 17.594 7.898 1 98.12 102 PRO A C 1
ATOM 777 O O . PRO A 1 102 ? 0.712 16.609 8.516 1 98.12 102 PRO A O 1
ATOM 780 N N . PHE A 1 103 ? 2.281 17.625 7.34 1 96.44 103 PHE A N 1
ATOM 781 C CA . PHE A 1 103 ? 3.332 16.625 7.539 1 96.44 103 PHE A CA 1
ATOM 782 C C . PHE A 1 103 ? 4.652 17.297 7.891 1 96.44 103 PHE A C 1
ATOM 784 O O . PHE A 1 103 ? 4.922 18.422 7.449 1 96.44 103 PHE A O 1
ATOM 791 N N . PHE A 1 104 ? 5.383 16.719 8.688 1 95.38 104 PHE A N 1
ATOM 792 C CA . PHE A 1 104 ? 6.75 17.125 8.984 1 95.38 104 PHE A CA 1
ATOM 793 C C . PHE A 1 104 ? 7.734 16.016 8.625 1 95.38 104 PHE A C 1
ATOM 795 O O . PHE A 1 104 ? 7.812 15 9.312 1 95.38 104 PHE A O 1
ATOM 802 N N . VAL A 1 105 ? 8.484 16.234 7.547 1 92.81 105 VAL A N 1
ATOM 803 C CA . VAL A 1 105 ? 9.18 15.148 6.879 1 92.81 105 VAL A CA 1
ATOM 804 C C . VAL A 1 105 ? 10.688 15.391 6.918 1 92.81 105 VAL A C 1
ATOM 806 O O . VAL A 1 105 ? 11.148 16.516 6.742 1 92.81 105 VAL A O 1
ATOM 809 N N . PRO A 1 106 ? 11.445 14.273 7.125 1 89.62 106 PRO A N 1
ATOM 810 C CA . PRO A 1 106 ? 12.898 14.43 7.008 1 89.62 106 PRO A CA 1
ATOM 811 C C . PRO A 1 106 ? 13.336 14.875 5.617 1 89.62 106 PRO A C 1
ATOM 813 O O . PRO A 1 106 ? 12.742 14.461 4.617 1 89.62 106 PRO A O 1
ATOM 816 N N . ALA A 1 107 ? 14.359 15.602 5.59 1 88 107 ALA A N 1
ATOM 817 C CA . ALA A 1 107 ? 14.867 16.125 4.328 1 88 107 ALA A CA 1
ATOM 818 C C . ALA A 1 107 ? 15.234 15 3.369 1 88 107 ALA A C 1
ATOM 820 O O . ALA A 1 107 ? 15.102 15.148 2.152 1 88 107 ALA A O 1
ATOM 821 N N . SER A 1 108 ? 15.688 13.93 3.91 1 85.62 108 SER A N 1
ATOM 822 C CA . SER A 1 108 ? 16.141 12.805 3.092 1 85.62 108 SER A CA 1
ATOM 823 C C . SER A 1 108 ? 14.977 12.188 2.318 1 85.62 108 SER A C 1
ATOM 825 O O . SER A 1 108 ? 15.188 11.438 1.367 1 85.62 108 SER A O 1
ATOM 827 N N . LYS A 1 109 ? 13.805 12.547 2.748 1 87.5 109 LYS A N 1
ATOM 828 C CA . LYS A 1 109 ? 12.625 11.953 2.119 1 87.5 109 LYS A CA 1
ATOM 829 C C . LYS A 1 109 ? 12.086 12.844 1.009 1 87.5 109 LYS A C 1
ATOM 831 O O . LYS A 1 109 ? 11.125 12.484 0.327 1 87.5 109 LYS A O 1
ATOM 836 N N . LEU A 1 110 ? 12.672 13.938 0.857 1 86.56 110 LEU A N 1
ATOM 837 C CA . LEU A 1 110 ? 12.297 14.867 -0.204 1 86.56 110 LEU A CA 1
ATOM 838 C C . LEU A 1 110 ? 13.445 15.055 -1.188 1 86.56 110 LEU A C 1
ATOM 840 O O . LEU A 1 110 ? 14.516 15.555 -0.814 1 86.56 110 LEU A O 1
ATOM 844 N N . LYS A 1 111 ? 13.227 14.594 -2.4 1 83.56 111 LYS A N 1
ATOM 845 C CA . LYS A 1 111 ? 14.289 14.664 -3.4 1 83.56 111 LYS A CA 1
ATOM 846 C C . LYS A 1 111 ? 13.977 15.711 -4.465 1 83.56 111 LYS A C 1
ATOM 848 O O . LYS A 1 111 ? 12.828 15.844 -4.895 1 83.56 111 LYS A O 1
ATOM 853 N N . PHE A 1 112 ? 15.07 16.328 -4.785 1 78.56 112 PHE A N 1
ATOM 854 C CA . PHE A 1 112 ? 14.953 17.375 -5.793 1 78.56 112 PHE A CA 1
ATOM 855 C C . PHE A 1 112 ? 15.75 17.016 -7.043 1 78.56 112 PHE A C 1
ATOM 857 O O . PHE A 1 112 ? 16.672 16.188 -6.984 1 78.56 112 PHE A O 1
ATOM 864 N N . ASN A 1 113 ? 15.258 17.391 -8.141 1 73.81 113 ASN A N 1
ATOM 865 C CA . ASN A 1 113 ? 15.922 17.078 -9.406 1 73.81 113 ASN A CA 1
ATOM 866 C C . ASN A 1 113 ? 17.297 17.719 -9.484 1 73.81 113 ASN A C 1
ATOM 868 O O . ASN A 1 113 ? 18.156 17.266 -10.242 1 73.81 113 ASN A O 1
ATOM 872 N N . ASN A 1 114 ? 17.438 18.75 -8.836 1 73.5 114 ASN A N 1
ATOM 873 C CA . ASN A 1 114 ? 18.703 19.469 -8.805 1 73.5 114 ASN A CA 1
ATOM 874 C C . ASN A 1 114 ? 19.453 19.234 -7.496 1 73.5 114 ASN A C 1
ATOM 876 O O . ASN A 1 114 ? 19 19.672 -6.438 1 73.5 114 ASN A O 1
ATOM 880 N N . LYS A 1 115 ? 20.609 18.547 -7.719 1 72.56 115 LYS A N 1
ATOM 881 C CA . LYS A 1 115 ? 21.406 18.156 -6.551 1 72.56 115 LYS A CA 1
ATOM 882 C C . LYS A 1 115 ? 21.766 19.375 -5.711 1 72.56 115 LYS A C 1
ATOM 884 O O . LYS A 1 115 ? 21.781 19.312 -4.48 1 72.56 115 LYS A O 1
ATOM 889 N N . SER A 1 116 ? 22.109 20.406 -6.359 1 69.31 116 SER A N 1
ATOM 890 C CA . SER A 1 116 ? 22.484 21.625 -5.641 1 69.31 116 SER A CA 1
ATOM 891 C C . SER A 1 116 ? 21.312 22.188 -4.844 1 69.31 116 SER A C 1
ATOM 893 O O . SER A 1 116 ? 21.469 22.594 -3.691 1 69.31 116 SER A O 1
ATOM 895 N N . LEU A 1 117 ? 20.234 22.125 -5.477 1 69.56 117 LEU A N 1
ATOM 896 C CA . LEU A 1 117 ? 19.016 22.578 -4.797 1 69.56 117 LEU A CA 1
ATOM 897 C C . LEU A 1 117 ? 18.688 21.656 -3.627 1 69.56 117 LEU A C 1
ATOM 899 O O . LEU A 1 117 ? 18.266 22.125 -2.568 1 69.56 117 LEU A O 1
ATOM 903 N N . GLU A 1 118 ? 18.922 20.484 -3.873 1 74.94 118 GLU A N 1
ATOM 904 C CA . GLU A 1 118 ? 18.656 19.5 -2.824 1 74.94 118 GLU A CA 1
ATOM 905 C C . GLU A 1 118 ? 19.547 19.734 -1.611 1 74.94 118 GLU A C 1
ATOM 907 O O . GLU A 1 118 ? 19.078 19.734 -0.474 1 74.94 118 GLU A O 1
ATOM 912 N N . ALA A 1 119 ? 20.75 19.906 -1.892 1 73.69 119 ALA A N 1
ATOM 913 C CA . ALA A 1 119 ? 21.703 20.109 -0.808 1 73.69 119 ALA A CA 1
ATOM 914 C C . ALA A 1 119 ? 21.375 21.375 -0.021 1 73.69 119 ALA A C 1
ATOM 916 O O . ALA A 1 119 ? 21.422 21.375 1.211 1 73.69 119 ALA A O 1
ATOM 917 N N . SER A 1 120 ? 21.016 22.328 -0.678 1 73.75 120 SER A N 1
ATOM 918 C CA . SER A 1 120 ? 20.688 23.578 -0.018 1 73.75 120 SER A CA 1
ATOM 919 C C . SER A 1 120 ? 19.391 23.484 0.759 1 73.75 120 SER A C 1
ATOM 921 O O . SER A 1 120 ? 19.266 24.062 1.846 1 73.75 120 SER A O 1
ATOM 923 N N . SER A 1 121 ? 18.547 22.812 0.188 1 72.56 121 SER A N 1
ATOM 924 C CA . SER A 1 121 ? 17.234 22.688 0.803 1 72.56 121 SER A CA 1
ATOM 925 C C . SER A 1 121 ? 17.297 21.828 2.068 1 72.56 121 SER A C 1
ATOM 927 O O . SER A 1 121 ? 16.469 22 2.975 1 72.56 121 SER A O 1
ATOM 929 N N . ARG A 1 122 ? 18.234 21.047 2.133 1 74.44 122 ARG A N 1
ATOM 930 C CA . ARG A 1 122 ? 18.328 20.094 3.246 1 74.44 122 ARG A CA 1
ATOM 931 C C . ARG A 1 122 ? 18.812 20.797 4.512 1 74.44 122 ARG A C 1
ATOM 933 O O . ARG A 1 122 ? 18.594 20.312 5.621 1 74.44 122 ARG A O 1
ATOM 940 N N . LYS A 1 123 ? 19.391 21.891 4.336 1 74.62 123 LYS A N 1
ATOM 941 C CA . LYS A 1 123 ? 20.078 22.531 5.457 1 74.62 123 LYS A CA 1
ATOM 942 C C . LYS A 1 123 ? 19.109 23.375 6.293 1 74.62 123 LYS A C 1
ATOM 944 O O . LYS A 1 123 ? 19.344 23.609 7.477 1 74.62 123 LYS A O 1
ATOM 949 N N . VAL A 1 124 ? 18.109 23.75 5.648 1 78.88 124 VAL A N 1
ATOM 950 C CA . VAL A 1 124 ? 17.219 24.672 6.359 1 78.88 124 VAL A CA 1
ATOM 951 C C . VAL A 1 124 ? 15.805 24.094 6.375 1 78.88 124 VAL A C 1
ATOM 953 O O . VAL A 1 124 ? 15.305 23.625 5.352 1 78.88 124 VAL A O 1
ATOM 956 N N . ALA A 1 125 ? 15.305 24.125 7.57 1 87 125 ALA A N 1
ATOM 957 C CA . ALA A 1 125 ? 13.898 23.734 7.668 1 87 125 ALA A CA 1
ATOM 958 C C . ALA A 1 125 ? 13.008 24.688 6.871 1 87 125 ALA A C 1
ATOM 960 O O . ALA A 1 125 ? 13.25 25.891 6.836 1 87 125 ALA A O 1
ATOM 961 N N . SER A 1 126 ? 12.055 24.125 6.207 1 90.88 126 SER A N 1
ATOM 962 C CA . SER A 1 126 ? 11.18 24.938 5.367 1 90.88 126 SER A CA 1
ATOM 963 C C . SER A 1 126 ? 9.766 24.359 5.332 1 90.88 126 SER A C 1
ATOM 965 O O . SER A 1 126 ? 9.539 23.219 5.758 1 90.88 126 SER A O 1
ATOM 967 N N . LEU A 1 127 ? 8.875 25.219 4.969 1 95.38 127 LEU A N 1
ATOM 968 C CA . LEU A 1 127 ? 7.477 24.844 4.824 1 95.38 127 LEU A CA 1
ATOM 969 C C . LEU A 1 127 ? 6.988 25.094 3.402 1 95.38 127 LEU A C 1
ATOM 971 O O . LEU A 1 127 ? 7.227 26.156 2.84 1 95.38 127 LEU A O 1
ATOM 975 N N . ARG A 1 128 ? 6.363 24.078 2.83 1 93.06 128 ARG A N 1
ATOM 976 C CA . ARG A 1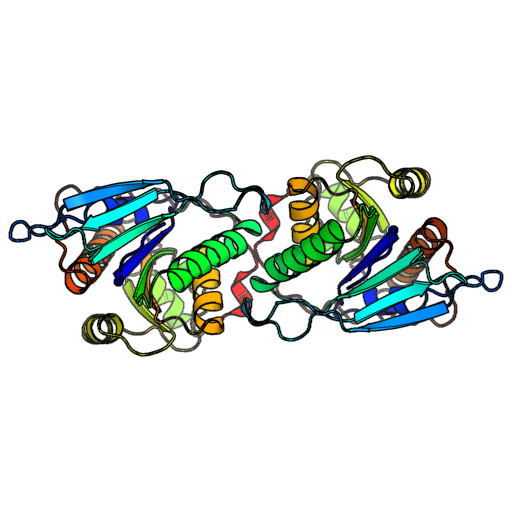 128 ? 5.773 24.156 1.498 1 93.06 128 ARG A CA 1
ATOM 977 C C . ARG A 1 128 ? 4.336 23.656 1.506 1 93.06 128 ARG A C 1
ATOM 979 O O . ARG A 1 128 ? 3.898 23.031 2.475 1 93.06 128 ARG A O 1
ATOM 986 N N . TYR A 1 129 ? 3.619 23.984 0.487 1 93.31 129 TYR A N 1
ATOM 987 C CA . TYR A 1 129 ? 2.258 23.469 0.441 1 93.31 129 TYR A CA 1
ATOM 988 C C . TYR A 1 129 ? 1.916 22.953 -0.952 1 93.31 129 TYR A C 1
ATOM 990 O O . TYR A 1 129 ? 2.506 23.391 -1.943 1 93.31 129 TYR A O 1
ATOM 998 N N . PHE A 1 130 ? 1.045 21.922 -0.989 1 91.25 130 PHE A N 1
ATOM 999 C CA . PHE A 1 130 ? 0.467 21.312 -2.184 1 91.25 130 PHE A CA 1
ATOM 1000 C C . PHE A 1 130 ? -1.054 21.281 -2.092 1 91.25 130 PHE A C 1
ATOM 1002 O O . PHE A 1 130 ? -1.61 21.078 -1.01 1 91.25 130 PHE A O 1
ATOM 1009 N N . HIS A 1 131 ? -1.614 21.562 -3.256 1 94.06 131 HIS A N 1
ATOM 1010 C CA . HIS A 1 131 ? -3.07 21.469 -3.271 1 94.06 131 HIS A CA 1
ATOM 1011 C C . HIS A 1 131 ? -3.549 20.516 -4.352 1 94.06 131 HIS A C 1
ATOM 1013 O O . HIS A 1 131 ? -3.014 20.5 -5.461 1 94.06 131 HIS A O 1
ATOM 1019 N N . VAL A 1 132 ? -4.445 19.703 -3.957 1 92.88 132 VAL A N 1
ATOM 1020 C CA . VAL A 1 132 ? -5.082 18.75 -4.863 1 92.88 132 VAL A CA 1
ATOM 1021 C C . VAL A 1 132 ? -6.586 19.016 -4.922 1 92.88 132 VAL A C 1
ATOM 1023 O O . VAL A 1 132 ? -7.195 19.391 -3.916 1 92.88 132 VAL A O 1
ATOM 1026 N N . GLY A 1 133 ? -7.152 18.812 -6.176 1 94 133 GLY A N 1
ATOM 1027 C CA . GLY A 1 133 ? -8.594 18.969 -6.301 1 94 133 GLY A CA 1
ATOM 1028 C C . GLY A 1 133 ? -9.023 20.406 -6.504 1 94 133 GLY A C 1
ATOM 1029 O O . GLY A 1 133 ? -8.219 21.25 -6.898 1 94 133 GLY A O 1
ATOM 1030 N N . PRO A 1 134 ? -10.25 20.625 -6.281 1 93.44 134 PRO A N 1
ATOM 1031 C CA . PRO A 1 134 ? -10.758 21.984 -6.449 1 93.44 134 PRO A CA 1
ATOM 1032 C C . PRO A 1 134 ? -10.156 22.969 -5.438 1 93.44 134 PRO A C 1
ATOM 1034 O O . PRO A 1 134 ? -9.883 22.594 -4.297 1 93.44 134 PRO A O 1
ATOM 1037 N N . GLU A 1 135 ? -10.062 24.141 -5.891 1 93.12 135 GLU A N 1
ATOM 1038 C CA . GLU A 1 135 ? -9.484 25.156 -5.023 1 93.12 135 GLU A CA 1
ATOM 1039 C C . GLU A 1 135 ? -10.398 25.453 -3.836 1 93.12 135 GLU A C 1
ATOM 1041 O O . GLU A 1 135 ? -11.617 25.516 -3.982 1 93.12 135 GLU A O 1
ATOM 1046 N N . THR A 1 136 ? -9.836 25.594 -2.764 1 94.5 136 THR A N 1
ATOM 1047 C CA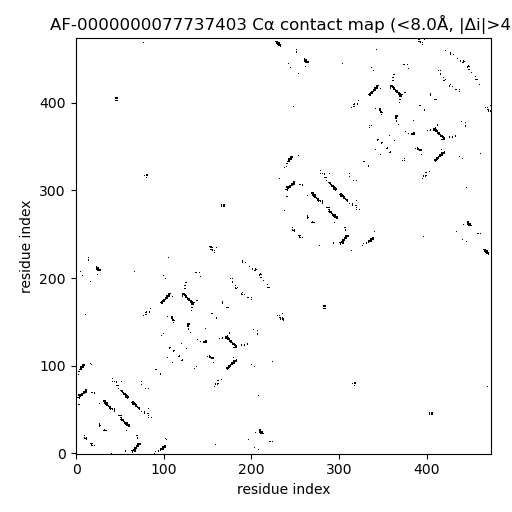 . THR A 1 136 ? -10.555 25.859 -1.523 1 94.5 136 THR A CA 1
ATOM 1048 C C . THR A 1 136 ? -10.039 27.141 -0.869 1 94.5 136 THR A C 1
ATOM 1050 O O . THR A 1 136 ? -9.039 27.703 -1.315 1 94.5 136 THR A O 1
ATOM 1053 N N . GLU A 1 137 ? -10.711 27.531 0.163 1 94.25 137 GLU A N 1
ATOM 1054 C CA . GLU A 1 137 ? -10.258 28.672 0.963 1 94.25 137 GLU A CA 1
ATOM 1055 C C . GLU A 1 137 ? -8.898 28.391 1.596 1 94.25 137 GLU A C 1
ATOM 1057 O O . GLU A 1 137 ? -8.039 29.266 1.664 1 94.25 137 GLU A O 1
ATOM 1062 N N . ALA A 1 138 ? -8.789 27.203 1.981 1 95.31 138 ALA A N 1
ATOM 1063 C CA . ALA A 1 138 ? -7.508 26.812 2.572 1 95.31 138 ALA A CA 1
ATOM 1064 C C . ALA A 1 138 ? -6.367 27 1.577 1 95.31 138 ALA A C 1
ATOM 1066 O O . ALA A 1 138 ? -5.32 27.562 1.919 1 95.31 138 ALA A O 1
ATOM 1067 N N . ALA A 1 139 ? -6.574 26.531 0.407 1 94.88 139 ALA A N 1
ATOM 1068 C CA . ALA A 1 139 ? -5.555 26.641 -0.633 1 94.88 139 ALA A CA 1
ATOM 1069 C C . ALA A 1 139 ? -5.184 28.094 -0.889 1 94.88 139 ALA A C 1
ATOM 1071 O O . ALA A 1 139 ? -4.004 28.438 -1.022 1 94.88 139 ALA A O 1
ATOM 1072 N N . ARG A 1 140 ? -6.105 28.938 -0.939 1 95.19 140 ARG A N 1
ATOM 1073 C CA . ARG A 1 140 ? -5.871 30.359 -1.156 1 95.19 140 ARG A CA 1
ATOM 1074 C C . ARG A 1 140 ? -5.086 30.969 0.002 1 95.19 140 ARG A C 1
ATOM 1076 O O . ARG A 1 140 ? -4.145 31.734 -0.213 1 95.19 140 ARG A O 1
ATOM 1083 N N . LEU A 1 141 ? -5.516 30.594 1.122 1 95.69 141 LEU A N 1
ATOM 1084 C CA . LEU A 1 141 ? -4.832 31.109 2.309 1 95.69 141 LEU A CA 1
ATOM 1085 C C . LEU A 1 141 ? -3.369 30.672 2.32 1 95.69 141 LEU A C 1
ATOM 1087 O O . LEU A 1 141 ? -2.479 31.5 2.531 1 95.69 141 LEU A O 1
ATOM 1091 N N . PHE A 1 142 ? -3.152 29.422 2.062 1 96.5 142 PHE A N 1
ATOM 1092 C CA . PHE A 1 142 ? -1.794 28.891 2.127 1 96.5 142 PHE A CA 1
ATOM 1093 C C . PHE A 1 142 ? -0.94 29.469 1.001 1 96.5 142 PHE A C 1
ATOM 1095 O O . PHE A 1 142 ? 0.254 29.719 1.185 1 96.5 142 PHE A O 1
ATOM 1102 N N . ALA A 1 143 ? -1.539 29.688 -0.102 1 93.56 143 ALA A N 1
ATOM 1103 C CA . ALA A 1 143 ? -0.819 30.188 -1.267 1 93.56 143 ALA A CA 1
ATOM 1104 C C . ALA A 1 143 ? -0.221 31.562 -0.984 1 93.56 143 ALA A C 1
ATOM 1106 O O . ALA A 1 143 ? 0.801 31.938 -1.565 1 93.56 143 ALA A O 1
ATOM 1107 N N . THR A 1 144 ? -0.786 32.281 -0.125 1 93.5 144 THR A N 1
ATOM 1108 C CA . THR A 1 144 ? -0.326 33.625 0.159 1 93.5 144 THR A CA 1
ATOM 1109 C C . THR A 1 144 ? 0.788 33.625 1.202 1 93.5 144 THR A C 1
ATOM 1111 O O . THR A 1 144 ? 1.508 34.594 1.361 1 93.5 144 THR A O 1
ATOM 1114 N N . ARG A 1 145 ? 1.012 32.531 1.854 1 92.75 145 ARG A N 1
ATOM 1115 C CA . ARG A 1 145 ? 1.901 32.562 3.01 1 92.75 145 ARG A CA 1
ATOM 1116 C C . ARG A 1 145 ? 3.061 31.578 2.812 1 92.75 145 ARG A C 1
ATOM 1118 O O . ARG A 1 145 ? 4.133 31.75 3.396 1 92.75 145 ARG A O 1
ATOM 1125 N N . VAL A 1 146 ? 2.746 30.5 2.051 1 93.38 146 VAL A N 1
ATOM 1126 C CA . VAL A 1 146 ? 3.713 29.422 1.935 1 93.38 146 VAL A CA 1
ATOM 1127 C C . VAL A 1 146 ? 4.035 29.172 0.463 1 93.38 146 VAL A C 1
ATOM 1129 O O . VAL A 1 146 ? 3.15 29.234 -0.393 1 93.38 146 VAL A O 1
ATOM 1132 N N . GLU A 1 147 ? 5.258 28.844 0.2 1 88.38 147 GLU A N 1
ATOM 1133 C CA . GLU A 1 147 ? 5.695 28.594 -1.173 1 88.38 147 GLU A CA 1
ATOM 1134 C C . GLU A 1 147 ? 5.285 27.203 -1.644 1 88.38 147 GLU A C 1
ATOM 1136 O O . GLU A 1 147 ? 5.199 26.266 -0.841 1 88.38 147 GLU A O 1
ATOM 1141 N N . LYS A 1 148 ? 5.102 27.172 -2.916 1 85.81 148 LYS A N 1
ATOM 1142 C CA . LYS A 1 148 ? 4.887 25.859 -3.545 1 85.81 148 LYS A CA 1
ATOM 1143 C C . LYS A 1 148 ? 6.207 25.109 -3.721 1 85.81 148 LYS A C 1
ATOM 1145 O O . LYS A 1 148 ? 7.262 25.734 -3.879 1 85.81 148 LYS A O 1
ATOM 1150 N N . PRO A 1 149 ? 6.051 23.828 -3.676 1 81.5 149 PRO A N 1
ATOM 1151 C CA . PRO A 1 149 ? 7.289 23.078 -3.91 1 81.5 149 PRO A CA 1
ATOM 1152 C C . PRO A 1 149 ? 7.766 23.172 -5.359 1 81.5 149 PRO A C 1
ATOM 1154 O O . PRO A 1 149 ? 6.977 23.469 -6.254 1 81.5 149 PRO A O 1
ATOM 1157 N N . PRO A 1 150 ? 9.133 22.969 -5.449 1 78.19 150 PRO A N 1
ATOM 1158 C CA . PRO A 1 150 ? 9.625 22.922 -6.828 1 78.19 150 PRO A CA 1
ATOM 1159 C C . PRO A 1 150 ? 8.961 21.812 -7.652 1 78.19 150 PRO A C 1
ATOM 1161 O O . PRO A 1 150 ? 8.555 20.781 -7.105 1 78.19 150 PRO A O 1
ATOM 1164 N N . PRO A 1 151 ? 9.047 22.188 -8.938 1 76.19 151 PRO A N 1
ATOM 1165 C CA . PRO A 1 151 ? 8.469 21.172 -9.812 1 76.19 151 PRO A CA 1
ATOM 1166 C C . PRO A 1 151 ? 9.25 19.859 -9.781 1 76.19 151 PRO A C 1
ATOM 1168 O O . PRO A 1 151 ? 10.461 19.859 -9.539 1 76.19 151 PRO A O 1
ATOM 1171 N N . LEU A 1 152 ? 8.719 18.75 -9.797 1 73.56 152 LEU A N 1
ATOM 1172 C CA . LEU A 1 152 ? 9.297 17.406 -9.945 1 73.56 152 LEU A CA 1
ATOM 1173 C C . LEU A 1 152 ? 9.828 16.906 -8.609 1 73.56 152 LEU A C 1
ATOM 1175 O O . LEU A 1 152 ? 10.672 16 -8.586 1 73.56 152 LEU A O 1
ATOM 1179 N N . MET A 1 153 ? 9.617 17.703 -7.551 1 79.56 153 MET A N 1
ATOM 1180 C CA . MET A 1 153 ? 9.992 17.172 -6.246 1 79.56 153 MET A CA 1
ATOM 1181 C C . MET A 1 153 ? 9.422 15.773 -6.043 1 79.56 153 MET A C 1
ATOM 1183 O O . MET A 1 153 ? 8.25 15.531 -6.336 1 79.56 153 MET A O 1
ATOM 1187 N N . GLN A 1 154 ? 10.336 14.93 -5.629 1 84 154 GLN A N 1
ATOM 1188 C CA . GLN A 1 154 ? 9.914 13.562 -5.348 1 84 154 GLN A CA 1
ATOM 1189 C C . GLN A 1 154 ? 9.711 13.344 -3.85 1 84 154 GLN A C 1
ATOM 1191 O O . GLN A 1 154 ? 10.5 13.828 -3.037 1 84 154 GLN A O 1
ATOM 1196 N N . ILE A 1 155 ? 8.641 12.789 -3.555 1 87.25 155 ILE A N 1
ATOM 1197 C CA . ILE A 1 155 ? 8.281 12.539 -2.162 1 87.25 155 ILE A CA 1
ATOM 1198 C C . ILE A 1 155 ? 8.453 11.055 -1.84 1 87.25 155 ILE A C 1
ATOM 1200 O O . ILE A 1 155 ? 7.754 10.211 -2.402 1 87.25 155 ILE A O 1
ATOM 1204 N N . HIS A 1 156 ? 9.406 10.766 -0.947 1 85.81 156 HIS A N 1
ATOM 1205 C CA . HIS A 1 156 ? 9.672 9.406 -0.507 1 85.81 156 HIS A CA 1
ATOM 1206 C C . HIS A 1 156 ? 9.219 9.188 0.933 1 85.81 156 HIS A C 1
ATOM 1208 O O . HIS A 1 156 ? 9.961 8.633 1.744 1 85.81 156 HIS A O 1
ATOM 1214 N N . HIS A 1 157 ? 8.117 9.695 1.25 1 89.12 157 HIS A N 1
ATOM 1215 C CA . HIS A 1 157 ? 7.457 9.562 2.543 1 89.12 157 HIS A CA 1
ATOM 1216 C C . HIS A 1 157 ? 6.109 8.867 2.4 1 89.12 157 HIS A C 1
ATOM 1218 O O . HIS A 1 157 ? 5.168 9.438 1.845 1 89.12 157 HIS A O 1
ATOM 1224 N N . GLU A 1 158 ? 5.957 7.715 2.99 1 88.62 158 GLU A N 1
ATOM 1225 C CA . GLU A 1 158 ? 4.879 6.789 2.652 1 88.62 158 GLU A CA 1
ATOM 1226 C C . GLU A 1 158 ? 3.514 7.391 2.975 1 88.62 158 GLU A C 1
ATOM 1228 O O . GLU A 1 158 ? 2.633 7.441 2.113 1 88.62 158 GLU A O 1
ATOM 1233 N N . PRO A 1 159 ? 3.34 7.906 4.227 1 92.44 159 PRO A N 1
ATOM 1234 C CA . PRO A 1 159 ? 2.01 8.445 4.52 1 92.44 159 PRO A CA 1
ATOM 1235 C C . PRO A 1 159 ? 1.641 9.625 3.623 1 92.44 159 PRO A C 1
ATOM 1237 O O . PRO A 1 159 ? 0.513 9.695 3.127 1 92.44 159 PRO A O 1
ATOM 1240 N N . LEU A 1 160 ? 2.566 10.469 3.365 1 93.5 160 LEU A N 1
ATOM 1241 C CA . LEU A 1 160 ? 2.338 11.633 2.518 1 93.5 160 LEU A CA 1
ATOM 1242 C C . LEU A 1 160 ? 2.062 11.211 1.078 1 93.5 160 LEU A C 1
ATOM 1244 O O . LEU A 1 160 ? 1.124 11.711 0.45 1 93.5 160 LEU A O 1
ATOM 1248 N N . SER A 1 161 ? 2.814 10.32 0.577 1 90.88 161 SER A N 1
ATOM 1249 C CA . SER A 1 161 ? 2.646 9.836 -0.789 1 90.88 161 SER A CA 1
ATOM 1250 C C . SER A 1 161 ? 1.288 9.164 -0.974 1 90.88 161 SER A C 1
ATOM 1252 O O . SER A 1 161 ? 0.627 9.367 -1.995 1 90.88 161 SER A O 1
ATOM 1254 N N . CYS A 1 162 ? 0.953 8.359 -0.006 1 92.75 162 CYS A N 1
ATOM 1255 C CA . CYS A 1 162 ? -0.329 7.66 -0.066 1 92.75 162 CYS A CA 1
ATOM 1256 C C . CYS A 1 162 ? -1.485 8.656 -0.1 1 92.75 162 CYS A C 1
ATOM 1258 O O . CYS A 1 162 ? -2.404 8.516 -0.91 1 92.75 162 CYS A O 1
ATOM 1260 N N . LEU A 1 163 ? -1.428 9.648 0.753 1 94.81 163 LEU A N 1
ATOM 1261 C CA . LEU A 1 163 ? -2.494 10.641 0.792 1 94.81 163 LEU A CA 1
ATOM 1262 C C . LEU A 1 163 ? -2.58 11.398 -0.53 1 94.81 163 LEU A C 1
ATOM 1264 O O . LEU A 1 163 ? -3.674 11.602 -1.064 1 94.81 163 LEU A O 1
ATOM 1268 N N . LEU A 1 164 ? -1.428 11.805 -0.982 1 92.69 164 LEU A N 1
ATOM 1269 C CA . LEU A 1 164 ? -1.395 12.547 -2.238 1 92.69 164 LEU A CA 1
ATOM 1270 C C . LEU A 1 164 ? -2.027 11.734 -3.363 1 92.69 164 LEU A C 1
ATOM 1272 O O . LEU A 1 164 ? -2.85 12.25 -4.121 1 92.69 164 LEU A O 1
ATOM 1276 N N . HIS A 1 165 ? -1.724 10.5 -3.451 1 91.12 165 HIS A N 1
ATOM 1277 C CA . HIS A 1 165 ? -2.262 9.617 -4.48 1 91.12 165 HIS A CA 1
ATOM 1278 C C . HIS A 1 165 ? -3.779 9.516 -4.375 1 91.12 165 HIS A C 1
ATOM 1280 O O . HIS A 1 165 ? -4.492 9.742 -5.355 1 91.12 165 HIS A O 1
ATOM 1286 N N . LEU A 1 166 ? -4.223 9.195 -3.227 1 94.25 166 LEU A N 1
ATOM 1287 C CA . LEU A 1 166 ? -5.652 8.961 -3.045 1 94.25 166 LEU A CA 1
ATOM 1288 C C . LEU A 1 166 ? -6.441 10.25 -3.238 1 94.25 166 LEU A C 1
ATOM 1290 O O . LEU A 1 166 ? -7.523 10.242 -3.826 1 94.25 166 LEU A O 1
ATOM 1294 N N . ALA A 1 167 ? 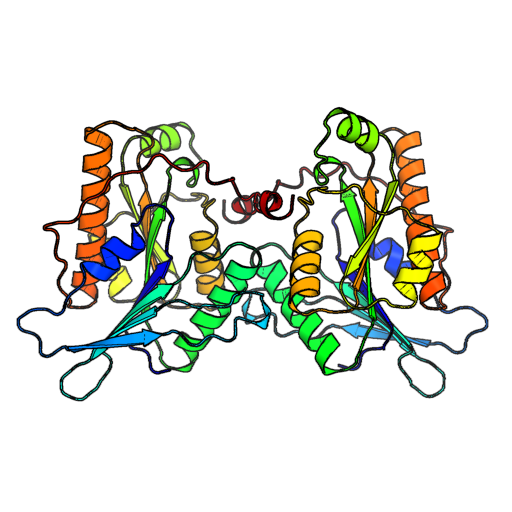-5.883 11.312 -2.693 1 94 167 ALA A N 1
ATOM 1295 C CA . ALA A 1 167 ? -6.559 12.602 -2.855 1 94 167 ALA A CA 1
ATOM 1296 C C . ALA A 1 167 ? -6.699 12.961 -4.332 1 94 167 ALA A C 1
ATOM 1298 O O . ALA A 1 167 ? -7.727 13.5 -4.75 1 94 167 ALA A O 1
ATOM 1299 N N . ARG A 1 168 ? -5.703 12.703 -5.102 1 91.88 168 ARG A N 1
ATOM 1300 C CA . ARG A 1 168 ? -5.742 12.984 -6.531 1 91.88 168 ARG A CA 1
ATOM 1301 C C . ARG A 1 168 ? -6.762 12.102 -7.238 1 91.88 168 ARG A C 1
ATOM 1303 O O . ARG A 1 168 ? -7.582 12.586 -8.016 1 91.88 168 ARG A O 1
ATOM 1310 N N . VAL A 1 169 ? -6.707 10.859 -6.988 1 90.94 169 VAL A N 1
ATOM 1311 C CA . VAL A 1 169 ? -7.578 9.883 -7.629 1 90.94 169 VAL A CA 1
ATOM 1312 C C . VAL A 1 169 ? -9.039 10.211 -7.32 1 90.94 169 VAL A C 1
ATOM 1314 O O . VAL A 1 169 ? -9.898 10.148 -8.203 1 90.94 169 VAL A O 1
ATOM 1317 N N . LYS A 1 170 ? -9.266 10.594 -6.094 1 92.31 170 LYS A N 1
ATOM 1318 C CA . LYS A 1 170 ? -10.641 10.852 -5.656 1 92.31 170 LYS A CA 1
ATOM 1319 C C . LYS A 1 170 ? -11.031 12.305 -5.906 1 92.31 170 LYS A C 1
ATOM 1321 O O . LYS A 1 170 ? -12.172 12.695 -5.645 1 92.31 170 LYS A O 1
ATOM 1326 N N . CYS A 1 171 ? -10.078 13.055 -6.32 1 92.62 171 CYS A N 1
ATOM 1327 C CA . CYS A 1 171 ? -10.289 14.469 -6.602 1 92.62 171 CYS A CA 1
ATOM 1328 C C . CYS A 1 171 ? -10.844 15.188 -5.379 1 92.62 171 CYS A C 1
ATOM 1330 O O . CYS A 1 171 ? -11.82 15.938 -5.484 1 92.62 171 CYS A O 1
ATOM 1332 N N . LEU A 1 172 ? -10.289 14.906 -4.234 1 95.19 172 LEU A N 1
ATOM 1333 C CA . LEU A 1 172 ? -10.703 15.523 -2.98 1 95.19 172 LEU A CA 1
ATOM 1334 C C . LEU A 1 172 ? -10.016 16.875 -2.781 1 95.19 172 LEU A C 1
ATOM 1336 O O . LEU A 1 172 ? -8.812 17 -3.021 1 95.19 172 LEU A O 1
ATOM 1340 N N . PRO A 1 173 ? -10.766 17.891 -2.408 1 97 173 PRO A N 1
ATOM 1341 C CA . PRO A 1 173 ? -10.102 19.141 -2.039 1 97 173 PRO A CA 1
ATOM 1342 C C . PRO A 1 173 ? -9.172 18.984 -0.836 1 97 173 PRO A C 1
ATOM 1344 O O . PRO A 1 173 ? -9.641 18.906 0.303 1 97 173 PRO A O 1
ATOM 1347 N N . THR A 1 174 ? -7.91 18.906 -1.12 1 97.06 174 THR A N 1
ATOM 1348 C CA . THR A 1 174 ? -6.922 18.594 -0.093 1 97.06 174 THR A CA 1
ATOM 1349 C C . THR A 1 174 ? -5.715 19.516 -0.198 1 97.06 174 THR A C 1
ATOM 1351 O O . THR A 1 174 ? -5.102 19.625 -1.261 1 97.06 174 THR A O 1
ATOM 1354 N N . SER A 1 175 ? -5.473 20.219 0.854 1 97.38 175 SER A N 1
ATOM 1355 C CA . SER A 1 175 ? -4.25 21 0.968 1 97.38 175 SER A CA 1
ATOM 1356 C C . SER A 1 175 ? -3.25 20.328 1.908 1 97.38 175 SER A C 1
ATOM 1358 O O . SER A 1 175 ? -3.576 20.031 3.061 1 97.38 175 SER A O 1
ATOM 1360 N N . ILE A 1 176 ? -2.096 20.156 1.398 1 96.69 176 ILE A N 1
ATOM 1361 C CA . ILE A 1 176 ? -1.057 19.469 2.166 1 96.69 176 ILE A CA 1
ATOM 1362 C C . ILE A 1 176 ? 0.056 20.453 2.512 1 96.69 176 ILE A C 1
ATOM 1364 O O . ILE A 1 176 ? 0.603 21.125 1.628 1 96.69 176 ILE A O 1
ATOM 1368 N N . LEU A 1 177 ? 0.336 20.594 3.801 1 97.31 177 LEU A N 1
ATOM 1369 C CA . LEU A 1 177 ? 1.479 21.359 4.281 1 97.31 177 LEU A CA 1
ATOM 1370 C C . LEU A 1 177 ? 2.67 20.438 4.559 1 97.31 177 LEU A C 1
ATOM 1372 O O . LEU A 1 177 ? 2.564 19.5 5.352 1 97.31 177 LEU A O 1
ATOM 1376 N N . ILE A 1 178 ? 3.77 20.766 3.904 1 95.19 178 ILE A N 1
ATOM 1377 C CA . ILE A 1 178 ? 4.945 19.906 4.043 1 95.19 178 ILE A CA 1
ATOM 1378 C C . ILE A 1 178 ? 6.066 20.688 4.73 1 95.19 178 ILE A C 1
ATOM 1380 O O . ILE A 1 178 ? 6.766 21.469 4.094 1 95.19 178 ILE A O 1
ATOM 1384 N N . GLY A 1 179 ? 6.16 20.438 5.996 1 95.31 179 GLY A N 1
ATOM 1385 C CA . GLY A 1 179 ? 7.359 20.891 6.68 1 95.31 179 GLY A CA 1
ATOM 1386 C C . GLY A 1 179 ? 8.547 19.969 6.465 1 95.31 179 GLY A C 1
ATOM 1387 O O . GLY A 1 179 ? 8.445 18.75 6.617 1 95.31 179 GLY A O 1
ATOM 1388 N N . GLN A 1 180 ? 9.594 20.547 6.094 1 92.06 180 GLN A N 1
ATOM 1389 C CA . GLN A 1 180 ? 10.828 19.797 5.91 1 92.06 180 GLN A CA 1
ATOM 1390 C C . GLN A 1 180 ? 11.773 20 7.098 1 92.06 180 GLN A C 1
ATOM 1392 O O . GLN A 1 180 ? 12.109 21.125 7.453 1 92.06 180 GLN A O 1
ATOM 1397 N N . ARG A 1 181 ? 12.156 18.922 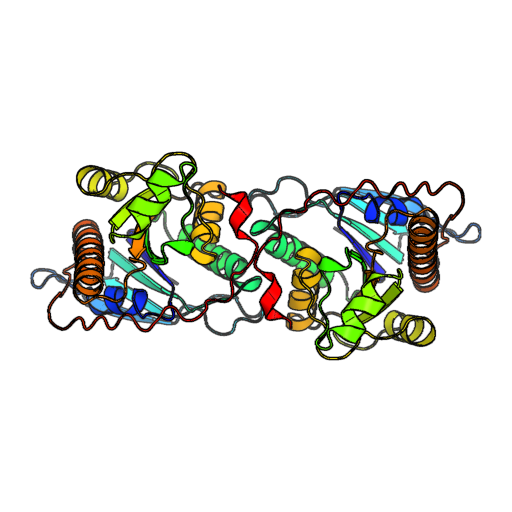7.594 1 89.75 181 ARG A N 1
ATOM 1398 C CA . ARG A 1 181 ? 13.117 18.984 8.688 1 89.75 181 ARG A CA 1
ATOM 1399 C C . ARG A 1 181 ? 14.531 19.219 8.172 1 89.75 181 ARG A C 1
ATOM 1401 O O . ARG A 1 181 ? 14.875 18.781 7.07 1 89.75 181 ARG A O 1
ATOM 1408 N N . SER A 1 182 ? 15.266 19.859 9.023 1 82.81 182 SER A N 1
ATOM 1409 C CA . SER A 1 182 ? 16.672 20.078 8.68 1 82.81 182 SER A CA 1
ATOM 1410 C C . SER A 1 182 ? 17.5 18.828 8.969 1 82.81 182 SER A C 1
ATOM 1412 O O . SER A 1 182 ? 17.188 18.062 9.875 1 82.81 182 SER A O 1
ATOM 1414 N N . SER A 1 183 ? 18.5 18.594 8.227 1 78.69 183 SER A N 1
ATOM 1415 C CA . SER A 1 183 ? 19.391 17.469 8.461 1 78.69 183 SER A CA 1
ATOM 1416 C C . SER A 1 183 ? 20.375 17.766 9.586 1 78.69 183 SER A C 1
ATOM 1418 O O . SER A 1 183 ? 21.016 16.859 10.125 1 78.69 183 SER A O 1
ATOM 1420 N N . GLY A 1 184 ? 20.406 18.984 9.977 1 73.62 184 GLY A N 1
ATOM 1421 C CA . GLY A 1 184 ? 21.375 19.375 10.992 1 73.62 184 GLY A CA 1
ATOM 1422 C C . GLY A 1 184 ? 20.906 19.109 12.406 1 73.62 184 GLY A C 1
ATOM 1423 O O . GLY A 1 184 ? 19.703 19 12.648 1 73.62 184 GLY A O 1
ATOM 1424 N N . VAL A 1 185 ? 21.828 18.781 13.305 1 72.5 185 VAL A N 1
ATOM 1425 C CA . VAL A 1 185 ? 21.5 18.516 14.703 1 72.5 185 VAL A CA 1
ATOM 1426 C C . VAL A 1 185 ? 21.906 19.719 15.562 1 72.5 185 VAL A C 1
ATOM 1428 O O . VAL A 1 185 ? 21.875 19.656 16.797 1 72.5 185 VAL A O 1
ATOM 1431 N N . SER A 1 186 ? 22 20.812 15.055 1 79.81 186 SER A N 1
ATOM 1432 C CA . SER A 1 186 ? 22.406 22 15.805 1 79.81 186 SER A CA 1
ATOM 1433 C C . SER A 1 186 ? 21.219 22.672 16.469 1 79.81 186 SER A C 1
ATOM 1435 O O . SER A 1 186 ? 20.062 22.359 16.156 1 79.81 186 SER A O 1
ATOM 1437 N N . HIS A 1 187 ? 21.562 23.438 17.438 1 82.19 187 HIS A N 1
ATOM 1438 C CA . HIS A 1 187 ? 20.531 24.25 18.078 1 82.19 187 HIS A CA 1
ATOM 1439 C C . HIS A 1 187 ? 19.797 25.109 17.047 1 82.19 187 HIS A C 1
ATOM 1441 O O . HIS A 1 187 ? 18.578 25.297 17.172 1 82.19 187 HIS A O 1
ATOM 1447 N N . LYS A 1 188 ? 20.531 25.562 16.25 1 84 188 LYS A N 1
ATOM 1448 C CA . LYS A 1 188 ? 19.938 26.359 15.18 1 84 188 LYS A CA 1
ATOM 1449 C C . LYS A 1 188 ? 18.938 25.531 14.375 1 84 188 LYS A C 1
ATOM 1451 O O . LYS A 1 188 ? 17.844 26 14.055 1 84 188 LYS A O 1
ATOM 1456 N N . ALA A 1 189 ? 19.266 24.375 14.078 1 84.88 189 ALA A N 1
ATOM 1457 C CA . ALA A 1 189 ? 18.391 23.484 13.32 1 84.88 189 ALA A CA 1
ATOM 1458 C C . ALA A 1 189 ? 17.109 23.203 14.094 1 84.88 189 ALA A C 1
ATOM 1460 O O . ALA A 1 189 ? 16.016 23.203 13.508 1 84.88 189 ALA A O 1
ATOM 1461 N N . LEU A 1 190 ? 17.266 23.031 15.328 1 85.44 190 LEU A N 1
ATOM 1462 C CA . LEU A 1 190 ? 16.109 22.766 16.172 1 85.44 190 LEU A CA 1
ATOM 1463 C C . LEU A 1 190 ? 15.172 23.969 16.219 1 85.44 190 LEU A C 1
ATOM 1465 O O . LEU A 1 190 ? 13.953 23.812 16.188 1 85.44 190 LEU A O 1
ATOM 1469 N N . ASN A 1 191 ? 15.766 25.047 16.328 1 88.25 191 ASN A N 1
ATOM 1470 C CA . ASN A 1 191 ? 14.969 26.266 16.328 1 88.25 191 ASN A CA 1
ATOM 1471 C C . ASN A 1 191 ? 14.227 26.469 15.016 1 88.25 191 ASN A C 1
ATOM 1473 O O . ASN A 1 191 ? 13.078 26.922 15.008 1 88.25 191 ASN A O 1
ATOM 1477 N N . GLU A 1 192 ? 14.867 26.188 13.992 1 90.38 192 GLU A N 1
ATOM 1478 C CA . GLU A 1 192 ? 14.234 26.281 12.68 1 90.38 192 GLU A CA 1
ATOM 1479 C C . GLU A 1 192 ? 13.055 25.312 12.57 1 90.38 192 GLU A C 1
ATOM 1481 O O . GLU A 1 192 ? 12.008 25.672 12.023 1 90.38 192 GLU A O 1
ATOM 1486 N N . GLU A 1 193 ? 13.266 24.172 13.062 1 91.88 193 GLU A N 1
ATOM 1487 C CA . GLU A 1 193 ? 12.188 23.188 13.047 1 91.88 193 GLU A CA 1
ATOM 1488 C C . GLU A 1 193 ? 11.008 23.656 13.891 1 91.88 193 GLU A C 1
ATOM 1490 O O . GLU A 1 193 ? 9.852 23.5 13.484 1 91.88 193 GLU A O 1
ATOM 1495 N N . LEU A 1 194 ? 11.336 24.203 15 1 92.06 194 LEU A N 1
ATOM 1496 C CA . LEU A 1 194 ? 10.289 24.734 15.859 1 92.06 194 LEU A CA 1
ATOM 1497 C C . LEU A 1 194 ? 9.508 25.844 15.148 1 92.06 194 LEU A C 1
ATOM 1499 O O . LEU A 1 194 ? 8.289 25.922 15.281 1 92.06 194 LEU A O 1
ATOM 1503 N N . GLN A 1 195 ? 10.156 26.656 14.453 1 92.88 195 GLN A N 1
ATOM 1504 C CA . GLN A 1 195 ? 9.508 27.719 13.703 1 92.88 195 GLN A CA 1
ATOM 1505 C C . GLN A 1 195 ? 8.547 27.156 12.656 1 92.88 195 GLN A C 1
ATOM 1507 O O . GLN A 1 195 ? 7.453 27.688 12.461 1 92.88 195 GLN A O 1
ATOM 1512 N N . VAL A 1 196 ? 8.977 26.125 12 1 94.62 196 VAL A N 1
ATOM 1513 C CA . VAL A 1 196 ? 8.133 25.469 11.008 1 94.62 196 VAL A CA 1
ATOM 1514 C C . VAL A 1 196 ? 6.883 24.906 11.688 1 94.62 196 VAL A C 1
ATOM 1516 O O . VAL A 1 196 ? 5.777 25.031 11.156 1 94.62 196 VAL A O 1
ATOM 1519 N N . ILE A 1 197 ? 7.051 24.344 12.812 1 95.62 197 ILE A N 1
ATOM 1520 C CA . ILE A 1 197 ? 5.934 23.797 13.57 1 95.62 197 ILE A CA 1
ATOM 1521 C C . ILE A 1 197 ? 4.957 24.906 13.938 1 95.62 197 ILE A C 1
ATOM 1523 O O . ILE A 1 197 ? 3.746 24.766 13.758 1 95.62 197 ILE A O 1
ATOM 1527 N N . HIS A 1 198 ? 5.508 26 14.398 1 96.19 198 HIS A N 1
ATOM 1528 C CA . HIS A 1 198 ? 4.684 27.141 14.758 1 96.19 198 HIS A CA 1
ATOM 1529 C C . HIS A 1 198 ? 3.922 27.672 13.555 1 96.19 198 HIS A C 1
ATOM 1531 O O . HIS A 1 198 ? 2.717 27.922 13.633 1 96.19 198 HIS A O 1
ATOM 1537 N N . GLU A 1 199 ? 4.633 27.812 12.5 1 96.44 199 GLU A N 1
ATOM 1538 C CA . GLU A 1 199 ? 4.008 28.344 11.289 1 96.44 199 GLU A CA 1
ATOM 1539 C C . GLU A 1 199 ? 2.895 27.406 10.805 1 96.44 199 GLU A C 1
ATOM 1541 O O . GLU A 1 199 ? 1.817 27.875 10.422 1 96.44 199 GLU A O 1
ATOM 1546 N N . THR A 1 200 ? 3.164 26.172 10.82 1 97.56 200 THR A N 1
ATOM 1547 C CA . THR A 1 200 ? 2.174 25.188 10.406 1 97.56 200 THR A CA 1
ATOM 1548 C C . THR A 1 200 ? 0.93 25.266 11.289 1 97.56 200 THR A C 1
ATOM 1550 O O . THR A 1 200 ? -0.191 25.344 10.781 1 97.56 200 THR A O 1
ATOM 1553 N N . GLY A 1 201 ? 1.139 25.234 12.578 1 97.81 201 GLY A N 1
ATOM 1554 C CA . GLY A 1 201 ? 0.031 25.328 13.516 1 97.81 201 GLY A CA 1
ATOM 1555 C C . GLY A 1 201 ? -0.792 26.594 13.344 1 97.81 201 GLY A C 1
ATOM 1556 O O . GLY A 1 201 ? -2.023 26.547 13.398 1 97.81 201 GLY A O 1
ATOM 1557 N N . GLU A 1 202 ? -0.121 27.672 13.094 1 96.69 202 GLU A N 1
ATOM 1558 C CA . GLU A 1 202 ? -0.789 28.969 12.922 1 96.69 202 GLU A CA 1
ATOM 1559 C C . GLU A 1 202 ? -1.634 28.984 11.648 1 96.69 202 GLU A C 1
ATOM 1561 O O . GLU A 1 202 ? -2.73 29.547 11.641 1 96.69 202 GLU A O 1
ATOM 1566 N N . LEU A 1 203 ? -1.111 28.422 10.641 1 97.81 203 LEU A N 1
ATOM 1567 C CA . LEU A 1 203 ? -1.853 28.344 9.391 1 97.81 203 LEU A CA 1
ATOM 1568 C C . LEU A 1 203 ? -3.121 27.516 9.555 1 97.81 203 LEU A C 1
ATOM 1570 O O . LEU A 1 203 ? -4.199 27.938 9.125 1 97.81 203 LEU A O 1
ATOM 1574 N N . VAL A 1 204 ? -2.969 26.359 10.203 1 98.31 204 VAL A N 1
ATOM 1575 C CA . VAL A 1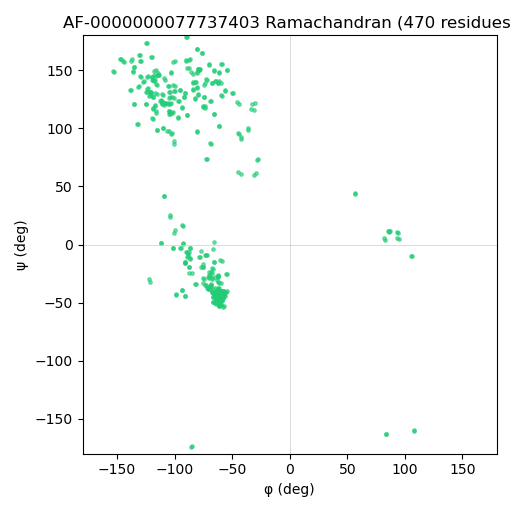 204 ? -4.113 25.484 10.422 1 98.31 204 VAL A CA 1
ATOM 1576 C C . VAL A 1 204 ? -5.145 26.188 11.297 1 98.31 204 VAL A C 1
ATOM 1578 O O . VAL A 1 204 ? -6.344 26.156 11 1 98.31 204 VAL A O 1
ATOM 1581 N N . ALA A 1 205 ? -4.664 26.828 12.312 1 97.75 205 ALA A N 1
ATOM 1582 C CA . ALA A 1 205 ? -5.559 27.547 13.211 1 97.75 205 ALA A CA 1
ATOM 1583 C C . ALA A 1 205 ? -6.293 28.656 12.477 1 97.75 205 ALA A C 1
ATOM 1585 O O . ALA A 1 205 ? -7.5 28.844 12.648 1 97.75 205 ALA A O 1
ATOM 1586 N N . SER A 1 206 ? -5.543 29.391 11.703 1 96.31 206 SER A N 1
ATOM 1587 C CA . SER A 1 206 ? -6.129 30.5 10.953 1 96.31 206 SER A CA 1
ATOM 1588 C C . SER A 1 206 ? -7.234 30.016 10.023 1 96.31 206 SER A C 1
ATOM 1590 O O . SER A 1 206 ? -8.305 30.625 9.953 1 96.31 206 SER A O 1
ATOM 1592 N N . TRP A 1 207 ? -7.043 28.953 9.375 1 97.38 207 TRP A N 1
ATOM 1593 C CA . TRP A 1 207 ? -8.016 28.406 8.43 1 97.38 207 TRP A CA 1
ATOM 1594 C C . TRP A 1 207 ? -9.234 27.859 9.164 1 97.38 207 TRP A C 1
ATOM 1596 O O . TRP A 1 207 ? -10.367 28.031 8.711 1 97.38 207 TRP A O 1
ATOM 1606 N N . THR A 1 208 ? -9.055 27.25 10.289 1 97.25 208 THR A N 1
ATOM 1607 C CA . THR A 1 208 ? -10.125 26.562 10.992 1 97.25 208 THR A CA 1
ATOM 1608 C C . THR A 1 208 ? -10.875 27.516 11.906 1 97.25 208 THR A C 1
ATOM 1610 O O . THR A 1 208 ? -11.977 27.219 12.375 1 97.25 208 THR A O 1
ATOM 1613 N N . GLY A 1 209 ? -10.281 28.625 12.25 1 95.44 209 GLY A N 1
ATOM 1614 C CA . GLY A 1 209 ? -10.867 29.531 13.219 1 95.44 209 GLY A CA 1
ATOM 1615 C C . GLY A 1 209 ? -10.531 29.172 14.656 1 95.44 209 GLY A C 1
ATOM 1616 O O . GLY A 1 209 ? -11.133 29.703 15.586 1 95.44 209 GLY A O 1
ATOM 1617 N N . LEU A 1 210 ? -9.594 28.25 14.812 1 97.69 210 LEU A N 1
ATOM 1618 C CA . LEU A 1 210 ? -9.094 27.875 16.125 1 97.69 210 LEU A CA 1
ATOM 1619 C C . LEU A 1 210 ? -7.902 28.75 16.531 1 97.69 210 LEU A C 1
ATOM 1621 O O . LEU A 1 210 ? -7.559 29.703 15.82 1 97.69 210 LEU A O 1
ATOM 1625 N N . THR A 1 211 ? -7.398 28.516 17.703 1 97 211 THR A N 1
ATOM 1626 C CA . THR A 1 211 ? -6.164 29.141 18.172 1 97 211 THR A CA 1
ATOM 1627 C C . THR A 1 211 ? -5.062 28.109 18.344 1 97 211 THR A C 1
ATOM 1629 O O . THR A 1 211 ? -5.34 26.953 18.688 1 97 211 THR A O 1
ATOM 1632 N N . PHE A 1 212 ? -3.9 28.547 18.078 1 97.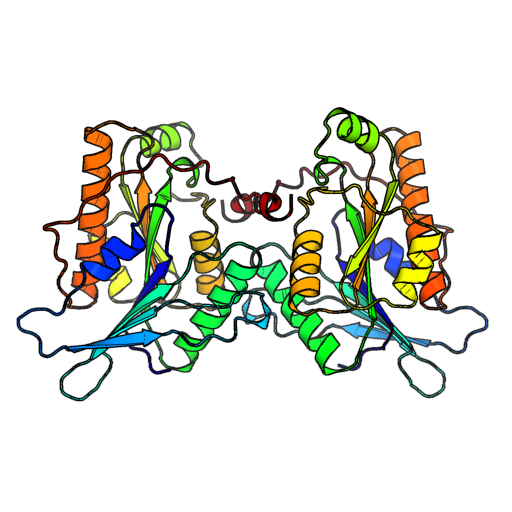06 212 PHE A N 1
ATOM 1633 C CA . PHE A 1 212 ? -2.736 27.688 18.25 1 97.06 212 PHE A CA 1
ATOM 1634 C C . PHE A 1 212 ? -1.895 28.156 19.438 1 97.06 212 PHE A C 1
ATOM 1636 O O . PHE A 1 212 ? -1.396 29.281 19.438 1 97.06 212 PHE A O 1
ATOM 1643 N N . GLU A 1 213 ? -1.735 27.297 20.406 1 94.62 213 GLU A N 1
ATOM 1644 C CA . GLU A 1 213 ? -0.943 27.625 21.594 1 94.62 213 GLU A CA 1
ATOM 1645 C C . GLU A 1 213 ? 0.527 27.266 21.391 1 94.62 213 GLU A C 1
ATOM 1647 O O . GLU A 1 213 ? 0.904 26.094 21.469 1 94.62 213 GLU A O 1
ATOM 1652 N N . ARG A 1 214 ? 1.352 28.234 21.312 1 90.25 214 ARG A N 1
ATOM 1653 C CA . ARG A 1 214 ? 2.771 28.047 21.031 1 90.25 214 ARG A CA 1
ATOM 1654 C C . ARG A 1 214 ? 3.533 27.672 22.297 1 90.25 214 ARG A C 1
ATOM 1656 O O . ARG A 1 214 ? 4.492 26.891 22.25 1 90.25 214 ARG A O 1
ATOM 1663 N N . ASP A 1 215 ? 3.002 28.266 23.344 1 83.06 215 ASP A N 1
ATOM 1664 C CA . ASP A 1 215 ? 3.764 28.188 24.578 1 83.06 215 ASP A CA 1
ATOM 1665 C C . ASP A 1 215 ? 3.787 26.766 25.125 1 83.06 215 ASP A C 1
ATOM 1667 O O . ASP A 1 215 ? 2.756 26.094 25.156 1 83.06 215 ASP A O 1
ATOM 1671 N N . GLY A 1 216 ? 4.926 26.234 25.328 1 79.12 216 GLY A N 1
ATOM 1672 C CA . GLY A 1 216 ? 5.055 24.953 25.984 1 79.12 216 GLY A CA 1
ATOM 1673 C C . GLY A 1 216 ? 5.41 23.828 25.031 1 79.12 216 GLY A C 1
ATOM 1674 O O . GLY A 1 216 ? 5.566 22.672 25.438 1 79.12 216 GLY A O 1
ATOM 1675 N N . ILE A 1 217 ? 5.332 24.203 23.734 1 84.56 217 ILE A N 1
ATOM 1676 C CA . ILE A 1 217 ? 5.711 23.156 22.797 1 84.56 217 ILE A CA 1
ATOM 1677 C C . ILE A 1 217 ? 7.195 22.828 22.953 1 84.56 217 ILE A C 1
ATOM 1679 O O . ILE A 1 217 ? 8.047 23.719 22.812 1 84.56 217 ILE A O 1
ATOM 1683 N N . LYS A 1 218 ? 7.465 21.609 23.453 1 78.75 218 LYS A N 1
ATOM 1684 C CA . LYS A 1 218 ? 8.836 21.109 23.516 1 78.75 218 LYS A CA 1
ATOM 1685 C C . LYS A 1 218 ? 9.156 20.203 22.328 1 78.75 218 LYS A C 1
ATOM 1687 O O . LYS A 1 218 ? 8.492 19.188 22.125 1 78.75 218 LYS A O 1
ATOM 1692 N N . TRP A 1 219 ? 9.977 20.734 21.484 1 80.69 219 TRP A N 1
ATOM 1693 C CA . TRP A 1 219 ? 10.367 19.969 20.297 1 80.69 219 TRP A CA 1
ATOM 1694 C C . TRP A 1 219 ? 11.789 19.438 20.453 1 80.69 219 TRP A C 1
ATOM 1696 O O . TRP A 1 219 ? 12.734 20.219 20.578 1 80.69 219 TRP A O 1
ATOM 1706 N N . ASN A 1 220 ? 11.859 18.188 20.859 1 70.5 220 ASN A N 1
ATOM 1707 C CA . ASN A 1 220 ? 13.156 17.516 20.969 1 70.5 220 ASN A CA 1
ATOM 1708 C C . ASN A 1 220 ? 13.414 16.609 19.766 1 70.5 220 ASN A C 1
ATOM 1710 O O . ASN A 1 220 ? 12.602 15.75 19.438 1 70.5 220 ASN A O 1
ATOM 1714 N N . ALA A 1 221 ? 14.008 17.172 18.75 1 56.81 221 ALA A N 1
ATOM 1715 C CA . ALA A 1 221 ? 14.289 16.391 17.547 1 56.81 221 ALA A CA 1
ATOM 1716 C C . ALA A 1 221 ? 14.867 15.023 17.906 1 56.81 221 ALA A C 1
ATOM 1718 O O . ALA A 1 221 ? 15.953 14.93 18.469 1 56.81 221 ALA A O 1
ATOM 1719 N N . SER A 1 222 ? 14.195 14.234 18.562 1 54.53 222 SER A N 1
ATOM 1720 C CA . SER A 1 222 ? 14.883 12.953 18.672 1 54.53 222 SER A CA 1
ATOM 1721 C C . SER A 1 222 ? 15.43 12.508 17.328 1 54.53 222 SER A C 1
ATOM 1723 O O . SER A 1 222 ? 14.867 12.836 16.281 1 54.53 222 SER A O 1
ATOM 1725 N N . LYS A 1 223 ? 16.734 12.273 17.266 1 49.91 223 LYS A N 1
ATOM 1726 C CA . LYS A 1 223 ? 17.453 11.75 16.109 1 49.91 223 LYS A CA 1
ATOM 1727 C C . LYS A 1 223 ? 16.562 10.82 15.289 1 49.91 223 LYS A C 1
ATOM 1729 O O . LYS A 1 223 ? 15.758 10.078 15.844 1 49.91 223 LYS A O 1
ATOM 1734 N N . THR A 1 224 ? 16.312 11.258 14.086 1 48 224 THR A N 1
ATOM 1735 C CA . THR A 1 224 ? 15.664 10.539 13 1 48 224 THR A CA 1
ATOM 1736 C C . THR A 1 224 ? 15.875 9.031 13.141 1 48 224 THR A C 1
ATOM 1738 O O . THR A 1 224 ? 17.016 8.562 13.148 1 48 224 THR A O 1
ATOM 1741 N N . SER A 1 225 ? 15.242 8.57 13.992 1 41.97 225 SER A N 1
ATOM 1742 C CA . SER A 1 225 ? 15.344 7.113 13.938 1 41.97 225 SER A CA 1
ATOM 1743 C C . SER A 1 225 ? 15.484 6.625 12.5 1 41.97 225 SER A C 1
ATOM 1745 O O . SER A 1 225 ? 14.961 7.25 11.57 1 41.97 225 SER A O 1
ATOM 1747 N N . LYS A 1 226 ? 16.547 5.941 12.242 1 42.97 226 LYS A N 1
ATOM 1748 C CA . LYS A 1 226 ? 16.75 5.211 10.992 1 42.97 226 LYS A CA 1
ATOM 1749 C C . LYS A 1 226 ? 15.422 4.719 10.43 1 42.97 226 LYS A C 1
ATOM 1751 O O . LYS A 1 226 ? 14.852 3.746 10.93 1 42.97 226 LYS A O 1
ATOM 1756 N N . GLU A 1 227 ? 14.656 5.734 10.203 1 42.12 227 GLU A N 1
ATOM 1757 C CA . GLU A 1 227 ? 13.469 5.242 9.508 1 42.12 227 GLU A CA 1
ATOM 1758 C C . GLU A 1 227 ? 13.836 4.246 8.414 1 42.12 227 GLU A C 1
ATOM 1760 O O . GLU A 1 227 ? 14.727 4.508 7.605 1 42.12 227 GLU A O 1
ATOM 1765 N N . GLU A 1 228 ? 13.797 3.172 8.672 1 39.44 228 GLU A N 1
ATOM 1766 C CA . GLU A 1 228 ? 14 2.119 7.68 1 39.44 228 GLU A CA 1
ATOM 1767 C C . GLU A 1 228 ? 13.273 2.436 6.375 1 39.44 228 GLU A C 1
ATOM 1769 O O . GLU A 1 228 ? 12.086 2.764 6.383 1 39.44 228 GLU A O 1
ATOM 1774 N N . GLU A 1 229 ? 14.008 3.096 5.441 1 38.94 229 GLU A N 1
ATOM 1775 C CA . GLU A 1 229 ? 13.656 3.514 4.09 1 38.94 229 GLU A CA 1
ATOM 1776 C C . GLU A 1 229 ? 12.75 2.486 3.416 1 38.94 229 GLU A C 1
ATOM 1778 O O . GLU A 1 229 ? 13.094 1.305 3.338 1 38.94 229 GLU A O 1
ATOM 1783 N N . SER A 1 230 ? 11.516 2.818 3.441 1 39.38 230 SER A N 1
ATOM 1784 C CA . SER A 1 230 ? 10.602 1.947 2.707 1 39.38 230 SER A CA 1
ATOM 1785 C C . SER A 1 230 ? 10.742 2.145 1.201 1 39.38 230 SER A C 1
ATOM 1787 O O . SER A 1 230 ? 10.742 3.277 0.716 1 39.38 230 SER A O 1
ATOM 1789 N N . PRO A 1 231 ? 11.078 1.427 0.314 1 33.66 231 PRO A N 1
ATOM 1790 C CA . PRO A 1 231 ? 11.43 1.532 -1.104 1 33.66 231 PRO A CA 1
ATOM 1791 C C . PRO A 1 231 ? 10.305 2.115 -1.951 1 33.66 231 PRO A C 1
ATOM 1793 O O . PRO A 1 231 ? 10.523 2.48 -3.109 1 33.66 231 PRO A O 1
ATOM 1796 N N . TRP A 1 232 ? 9.07 2.262 -1.59 1 31.55 232 TRP A N 1
ATOM 1797 C CA . TRP A 1 232 ? 8.023 2.619 -2.545 1 31.55 232 TRP A CA 1
ATOM 1798 C C . TRP A 1 232 ? 8.234 4.031 -3.078 1 31.55 232 TRP A C 1
ATOM 1800 O O . TRP A 1 232 ? 7.555 4.461 -4.012 1 31.55 232 TRP A O 1
ATOM 1810 N N . ARG A 1 233 ? 9.094 4.969 -2.805 1 32.06 233 ARG A N 1
ATOM 1811 C CA . ARG A 1 233 ? 9.242 6.402 -3.031 1 32.06 233 ARG A CA 1
ATOM 1812 C C . ARG A 1 233 ? 9.391 6.711 -4.516 1 32.06 233 ARG A C 1
ATOM 1814 O O . ARG A 1 233 ? 9.141 7.836 -4.949 1 32.06 233 ARG A O 1
ATOM 1821 N N . ALA A 1 234 ? 9.906 5.852 -5.328 1 30.58 234 ALA A N 1
ATOM 1822 C CA . ALA A 1 234 ? 10.312 6.457 -6.594 1 30.58 234 ALA A CA 1
ATOM 1823 C C . ALA A 1 234 ? 9.102 6.797 -7.453 1 30.58 234 ALA A C 1
ATOM 1825 O O . ALA A 1 234 ? 9.242 7.367 -8.539 1 30.58 234 ALA A O 1
ATOM 1826 N N . LEU A 1 235 ? 8.031 6.473 -7.207 1 27.17 235 LEU A N 1
ATOM 1827 C CA . LEU A 1 235 ? 6.973 6.609 -8.203 1 27.17 235 LEU A CA 1
ATOM 1828 C C . LEU A 1 235 ? 6.543 8.062 -8.344 1 27.17 235 LEU A C 1
ATOM 1830 O O . LEU A 1 235 ? 5.832 8.422 -9.281 1 27.17 235 LEU A O 1
ATOM 1834 N N . TYR A 1 236 ? 6.566 8.844 -7.285 1 27.56 236 TYR A N 1
ATOM 1835 C CA . TYR A 1 236 ? 5.996 10.164 -7.504 1 27.56 236 TYR A CA 1
ATOM 1836 C C . TYR A 1 236 ? 7.086 11.203 -7.723 1 27.56 236 TYR A C 1
ATOM 1838 O O . TYR A 1 236 ? 6.844 12.406 -7.602 1 27.56 236 TYR A O 1
ATOM 1846 N N . GLY A 1 237 ? 8.336 10.867 -7.891 1 25.81 237 GLY A N 1
ATOM 1847 C CA . GLY A 1 237 ? 9.234 11.914 -8.344 1 25.81 237 GLY A CA 1
ATOM 1848 C C . GLY A 1 237 ? 9.078 12.227 -9.82 1 25.81 237 GLY A C 1
ATOM 1849 O O . GLY A 1 237 ? 8.609 11.391 -10.594 1 25.81 237 GLY A O 1
ATOM 1850 N N . MET B 1 1 ? -19.172 -11.914 -9.469 1 83.94 1 MET B N 1
ATOM 1851 C CA . MET B 1 1 ? -18.484 -12.82 -10.383 1 83.94 1 MET B CA 1
ATOM 1852 C C . MET B 1 1 ? -18.25 -14.172 -9.727 1 83.94 1 MET B C 1
ATOM 1854 O O . MET B 1 1 ? -17.844 -14.242 -8.562 1 83.94 1 MET B O 1
ATOM 1858 N N . LYS B 1 2 ? -18.609 -15.211 -10.375 1 89.12 2 LYS B N 1
ATOM 1859 C CA . LYS B 1 2 ? -18.422 -16.562 -9.836 1 89.12 2 LYS B CA 1
ATOM 1860 C C . LYS B 1 2 ? -16.953 -16.969 -9.852 1 89.12 2 LYS B C 1
ATOM 1862 O O . LYS B 1 2 ? -16.219 -16.625 -10.789 1 89.12 2 LYS B O 1
ATOM 1867 N N . VAL B 1 3 ? -16.547 -17.672 -8.797 1 94.31 3 VAL B N 1
ATOM 1868 C CA . VAL B 1 3 ? -15.164 -18.125 -8.727 1 94.31 3 VAL B CA 1
ATOM 1869 C C . VAL B 1 3 ? -15.125 -19.594 -8.273 1 94.31 3 VAL B C 1
ATOM 1871 O O . VAL B 1 3 ? -16.062 -20.062 -7.625 1 94.31 3 VAL B O 1
ATOM 1874 N N . ALA B 1 4 ? -14.133 -20.266 -8.648 1 96.62 4 ALA B N 1
ATOM 1875 C CA . ALA B 1 4 ? -13.953 -21.672 -8.289 1 96.62 4 ALA B CA 1
ATOM 1876 C C . ALA B 1 4 ? -13.383 -21.812 -6.879 1 96.62 4 ALA B C 1
ATOM 1878 O O . ALA B 1 4 ? -12.992 -20.812 -6.262 1 96.62 4 ALA B O 1
ATOM 1879 N N . GLU B 1 5 ? -13.422 -23.031 -6.414 1 94.69 5 GLU B N 1
ATOM 1880 C CA . GLU B 1 5 ? -12.836 -23.312 -5.109 1 94.69 5 GLU B CA 1
ATOM 1881 C C . GLU B 1 5 ? -11.312 -23.297 -5.18 1 94.69 5 GLU B C 1
ATOM 1883 O O . GLU B 1 5 ? -10.641 -23 -4.188 1 94.69 5 GLU B O 1
ATOM 1888 N N . LYS B 1 6 ? -10.781 -23.734 -6.285 1 97.38 6 LYS B N 1
ATOM 1889 C CA . LYS B 1 6 ? -9.344 -23.656 -6.52 1 97.38 6 LYS B CA 1
ATOM 1890 C C . LYS B 1 6 ? -8.984 -22.375 -7.285 1 97.38 6 LYS B C 1
ATOM 1892 O O . LYS B 1 6 ? -9.398 -22.203 -8.438 1 97.38 6 LYS B O 1
ATOM 1897 N N . ILE B 1 7 ? -8.211 -21.562 -6.648 1 98.25 7 ILE B N 1
ATOM 1898 C CA . ILE B 1 7 ? -7.879 -20.266 -7.227 1 98.25 7 ILE B CA 1
ATOM 1899 C C . ILE B 1 7 ? -6.367 -20.172 -7.441 1 98.25 7 ILE B C 1
ATOM 1901 O O . ILE B 1 7 ? -5.586 -20.453 -6.527 1 98.25 7 ILE B O 1
ATOM 1905 N N . VAL B 1 8 ? -5.984 -19.844 -8.633 1 98.62 8 VAL B N 1
ATOM 1906 C CA . VAL B 1 8 ? -4.598 -19.5 -8.938 1 98.62 8 VAL B CA 1
ATOM 1907 C C . VAL B 1 8 ? -4.469 -18.016 -9.203 1 98.62 8 VAL B C 1
ATOM 1909 O O . VAL B 1 8 ? -5.152 -17.469 -10.07 1 98.62 8 VAL B O 1
ATOM 1912 N N . LEU B 1 9 ? -3.648 -17.328 -8.453 1 98.12 9 LEU B N 1
ATOM 1913 C CA . LEU B 1 9 ? -3.439 -15.898 -8.633 1 98.12 9 LEU B CA 1
ATOM 1914 C C . LEU B 1 9 ? -2.09 -15.625 -9.289 1 98.12 9 LEU B C 1
ATOM 1916 O O . LEU B 1 9 ? -1.045 -15.984 -8.742 1 98.12 9 LEU B O 1
ATOM 1920 N N . LEU B 1 10 ? -2.16 -14.992 -10.383 1 97.88 10 LEU B N 1
ATOM 1921 C CA . LEU B 1 10 ? -0.968 -14.602 -11.125 1 97.88 10 LEU B CA 1
ATOM 1922 C C . LEU B 1 10 ? -0.924 -13.086 -11.328 1 97.88 10 LEU B C 1
ATOM 1924 O O . LEU B 1 10 ? -1.897 -12.492 -11.789 1 97.88 10 LEU B O 1
ATOM 1928 N N . TRP B 1 11 ? 0.185 -12.539 -10.945 1 94.19 11 TRP B N 1
ATOM 1929 C CA . TRP B 1 11 ? 0.395 -11.102 -11.117 1 94.19 11 TRP B CA 1
ATOM 1930 C C . TRP B 1 11 ? 1.311 -10.82 -12.305 1 94.19 11 TRP B C 1
ATOM 1932 O O . TRP B 1 11 ? 2.459 -11.273 -12.328 1 94.19 11 TRP B O 1
ATOM 1942 N N . LYS B 1 12 ? 0.736 -10.07 -13.164 1 91.38 12 LYS B N 1
ATOM 1943 C CA . LYS B 1 12 ? 1.533 -9.773 -14.352 1 91.38 12 LYS B CA 1
ATOM 1944 C C . LYS B 1 12 ? 2.834 -9.07 -13.977 1 91.38 12 LYS B C 1
ATOM 1946 O O . LYS B 1 12 ? 2.83 -8.125 -13.18 1 91.38 12 LYS B O 1
ATOM 1951 N N . ASP B 1 13 ? 3.875 -9.586 -14.453 1 86.44 13 ASP B N 1
ATOM 1952 C CA . ASP B 1 13 ? 5.219 -9.07 -14.211 1 86.44 13 ASP B CA 1
ATOM 1953 C C . ASP B 1 13 ? 5.895 -8.672 -15.523 1 86.44 13 ASP B C 1
ATOM 1955 O O . ASP B 1 13 ? 5.398 -9 -16.609 1 86.44 13 ASP B O 1
ATOM 1959 N N . SER B 1 14 ? 6.902 -7.875 -15.422 1 81.44 14 SER B N 1
ATOM 1960 C CA . SER B 1 14 ? 7.59 -7.363 -16.594 1 81.44 14 SER B CA 1
ATOM 1961 C C . SER B 1 14 ? 8.312 -8.477 -17.344 1 81.44 14 SER B C 1
ATOM 1963 O O . SER B 1 14 ? 8.523 -8.383 -18.562 1 81.44 14 SER B O 1
ATOM 1965 N N . ASP B 1 15 ? 8.594 -9.562 -16.703 1 83.75 15 ASP B N 1
ATOM 1966 C CA . ASP B 1 15 ? 9.398 -10.625 -17.312 1 83.75 15 ASP B CA 1
ATOM 1967 C C . ASP B 1 15 ? 8.516 -11.641 -18.031 1 83.75 15 ASP B C 1
ATOM 1969 O O . ASP B 1 15 ? 9.016 -12.492 -18.766 1 83.75 15 ASP B O 1
ATOM 1973 N N . GLY B 1 16 ? 7.289 -11.648 -17.781 1 89.62 16 GLY B N 1
ATOM 1974 C CA . GLY B 1 16 ? 6.363 -12.492 -18.516 1 89.62 16 GLY B CA 1
ATOM 1975 C C . GLY B 1 16 ? 6.105 -13.828 -17.844 1 89.62 16 GLY B C 1
ATOM 1976 O O . GLY B 1 16 ? 5.523 -14.734 -18.453 1 89.62 16 GLY B O 1
ATOM 1977 N N . PHE B 1 17 ? 6.527 -13.984 -16.688 1 93.75 17 PHE B N 1
ATOM 1978 C CA . PHE B 1 17 ? 6.352 -15.234 -15.961 1 93.75 17 PHE B CA 1
ATOM 1979 C C . PHE B 1 17 ? 4.875 -15.562 -15.805 1 93.75 17 PHE B C 1
ATOM 1981 O O . PHE B 1 17 ? 4.438 -16.672 -16.141 1 93.75 17 PHE B O 1
ATOM 1988 N N . ALA B 1 18 ? 4.102 -14.664 -15.312 1 95.5 18 ALA B N 1
ATOM 1989 C CA . ALA B 1 18 ? 2.686 -14.891 -15.031 1 95.5 18 ALA B CA 1
ATOM 1990 C C . ALA B 1 18 ? 1.934 -15.312 -16.281 1 95.5 18 ALA B C 1
ATOM 1992 O O . ALA B 1 18 ? 1.173 -16.281 -16.266 1 95.5 18 ALA B O 1
ATOM 1993 N N . ALA B 1 19 ? 2.189 -14.602 -17.328 1 93.38 19 ALA B N 1
ATOM 1994 C CA . ALA B 1 19 ? 1.528 -14.914 -18.594 1 93.38 19 ALA B CA 1
ATOM 1995 C C . ALA B 1 19 ? 1.926 -16.297 -19.094 1 93.38 19 ALA B C 1
ATOM 1997 O O . ALA B 1 19 ? 1.092 -17.047 -19.625 1 93.38 19 ALA B O 1
ATOM 1998 N N . THR B 1 20 ? 3.17 -16.594 -18.938 1 94.62 20 THR B N 1
ATOM 1999 C CA . THR B 1 20 ? 3.674 -17.891 -19.359 1 94.62 20 THR B CA 1
ATOM 2000 C C . THR B 1 20 ? 2.941 -19.016 -18.641 1 94.62 20 THR B C 1
ATOM 2002 O O . THR B 1 20 ? 2.486 -19.984 -19.266 1 94.62 20 THR B O 1
ATOM 2005 N N . ILE B 1 21 ? 2.816 -18.922 -17.344 1 96.62 21 ILE B N 1
ATOM 2006 C CA . ILE B 1 21 ? 2.141 -19.938 -16.562 1 96.62 21 ILE B CA 1
ATOM 2007 C C . ILE B 1 21 ? 0.673 -20.031 -16.969 1 96.62 21 ILE B C 1
ATOM 2009 O O . ILE B 1 21 ? 0.159 -21.125 -17.234 1 96.62 21 ILE B O 1
ATOM 2013 N N . ALA B 1 22 ? 0.031 -18.922 -17.031 1 96.25 22 ALA B N 1
ATOM 2014 C CA . ALA B 1 22 ? -1.394 -18.875 -17.344 1 96.25 22 ALA B CA 1
ATOM 2015 C C . ALA B 1 22 ? -1.665 -19.5 -18.719 1 96.25 22 ALA B C 1
ATOM 2017 O O . ALA B 1 22 ? -2.594 -20.297 -18.859 1 96.25 22 ALA B O 1
ATOM 2018 N N . ASP B 1 23 ? -0.847 -19.156 -19.672 1 93.88 23 ASP B N 1
ATOM 2019 C CA . ASP B 1 23 ? -1.057 -19.594 -21.047 1 93.88 23 ASP B CA 1
ATOM 2020 C C . ASP B 1 23 ? -0.787 -21.094 -21.203 1 93.88 23 ASP B C 1
ATOM 2022 O O . ASP B 1 23 ? -1.372 -21.75 -22.062 1 93.88 23 ASP B O 1
ATOM 2026 N N . ALA B 1 24 ? 0.055 -21.594 -20.375 1 96.31 24 ALA B N 1
ATOM 2027 C CA . ALA B 1 24 ? 0.493 -22.984 -20.531 1 96.31 24 ALA B CA 1
ATOM 2028 C C . ALA B 1 24 ? -0.427 -23.938 -19.781 1 96.31 24 ALA B C 1
ATOM 2030 O O . ALA B 1 24 ? -0.308 -25.156 -19.906 1 96.31 24 ALA B O 1
ATOM 2031 N N . LEU B 1 25 ? -1.327 -23.406 -18.938 1 96.94 25 LEU B N 1
ATOM 2032 C CA . LEU B 1 25 ? -2.297 -24.25 -18.25 1 96.94 25 LEU B CA 1
ATOM 2033 C C . LEU B 1 25 ? -3.49 -24.562 -19.141 1 96.94 25 LEU B C 1
ATOM 2035 O O . LEU B 1 25 ? -4.129 -23.656 -19.672 1 96.94 25 LEU B O 1
ATOM 2039 N N . ASN B 1 26 ? -3.744 -25.844 -19.281 1 96.06 26 ASN B N 1
ATOM 2040 C CA . ASN B 1 26 ? -4.82 -26.297 -20.156 1 96.06 26 ASN B CA 1
ATOM 2041 C C . ASN B 1 26 ? -5.617 -27.422 -19.5 1 96.06 26 ASN B C 1
ATOM 2043 O O . ASN B 1 26 ? -5.141 -28.078 -18.578 1 96.06 26 ASN B O 1
ATOM 2047 N N . PRO B 1 27 ? -6.82 -27.562 -20.031 1 95.56 27 PRO B N 1
ATOM 2048 C CA . PRO B 1 27 ? -7.555 -28.734 -19.547 1 95.56 27 PRO B CA 1
ATOM 2049 C C . PRO B 1 27 ? -6.855 -30.047 -19.875 1 95.56 27 PRO B C 1
ATOM 2051 O O . PRO B 1 27 ? -6.238 -30.172 -20.938 1 95.56 27 PRO B O 1
ATOM 2054 N N . ASN B 1 28 ? -6.906 -30.922 -18.938 1 92.19 28 ASN B N 1
ATOM 2055 C CA . ASN B 1 28 ? -6.473 -32.281 -19.266 1 92.19 28 ASN B CA 1
ATOM 2056 C C . ASN B 1 28 ? -7.258 -32.844 -20.438 1 92.19 28 ASN B C 1
ATOM 2058 O O . ASN B 1 28 ? -8.484 -32.781 -20.469 1 92.19 28 ASN B O 1
ATOM 2062 N N . PRO B 1 29 ? -6.637 -33.406 -21.406 1 88.69 29 PRO B N 1
ATOM 2063 C CA . PRO B 1 29 ? -7.32 -33.938 -22.578 1 88.69 29 PRO B CA 1
ATOM 2064 C C . PRO B 1 29 ? -8.414 -34.938 -22.234 1 88.69 29 PRO B C 1
ATOM 2066 O O . PRO B 1 29 ? -9.375 -35.125 -22.984 1 88.69 29 PRO B O 1
ATOM 2069 N N . THR B 1 30 ? -8.289 -35.531 -21.156 1 90.12 30 THR B N 1
ATOM 2070 C CA . THR B 1 30 ? -9.266 -36.531 -20.75 1 90.12 30 THR B CA 1
ATOM 2071 C C . THR B 1 30 ? -10.367 -35.938 -19.891 1 90.12 30 THR B C 1
ATOM 2073 O O . THR B 1 30 ? -11.305 -36.625 -19.5 1 90.12 30 THR B O 1
ATOM 2076 N N . SER B 1 31 ? -10.242 -34.656 -19.688 1 88.75 31 SER B N 1
ATOM 2077 C CA . SER B 1 31 ? -11.234 -34 -18.844 1 88.75 31 SER B CA 1
ATOM 2078 C C . SER B 1 31 ? -12.281 -33.281 -19.672 1 88.75 31 SER B C 1
ATOM 2080 O O . SER B 1 31 ? -12.062 -33.031 -20.859 1 88.75 31 SER B O 1
ATOM 2082 N N . SER B 1 32 ? -13.5 -33 -19.141 1 90.69 32 SER B N 1
ATOM 2083 C CA . SER B 1 32 ? -14.586 -32.281 -19.797 1 90.69 32 SER B CA 1
ATOM 2084 C C . SER B 1 32 ? -14.547 -30.797 -19.469 1 90.69 32 SER B C 1
ATOM 2086 O O . SER B 1 32 ? -15.523 -30.078 -19.703 1 90.69 32 SER B O 1
ATOM 2088 N N . LEU B 1 33 ? -13.414 -30.422 -18.984 1 95.5 33 LEU B N 1
ATOM 2089 C CA . LEU B 1 33 ? -13.336 -29.031 -18.578 1 95.5 33 LEU B CA 1
ATOM 2090 C C . LEU B 1 33 ? -13.258 -28.109 -19.797 1 95.5 33 LEU B C 1
ATOM 2092 O O . LEU B 1 33 ? -12.57 -28.422 -20.781 1 95.5 33 LEU B O 1
ATOM 2096 N N . ARG B 1 34 ? -13.992 -26.984 -19.719 1 95.56 34 ARG B N 1
ATOM 2097 C CA . ARG B 1 34 ? -13.969 -25.953 -20.75 1 95.56 34 ARG B CA 1
ATOM 2098 C C . ARG B 1 34 ? -13.453 -24.625 -20.188 1 95.56 34 ARG B C 1
ATOM 2100 O O . ARG B 1 34 ? -13.734 -24.297 -19.031 1 95.56 34 ARG B O 1
ATOM 2107 N N . LYS B 1 35 ? -12.844 -23.938 -21.094 1 96 35 LYS B N 1
ATOM 2108 C CA . LYS B 1 35 ? -12.305 -22.625 -20.703 1 96 35 LYS B CA 1
ATOM 2109 C C . LYS B 1 35 ? -13.32 -21.516 -20.938 1 96 35 LYS B C 1
ATOM 2111 O O . LYS B 1 35 ? -13.961 -21.469 -22 1 96 35 LYS B O 1
ATOM 2116 N N . LEU B 1 36 ? -13.484 -20.734 -19.906 1 96.44 36 LEU B N 1
ATOM 2117 C CA . LEU B 1 36 ? -14.281 -19.516 -20 1 96.44 36 LEU B CA 1
ATOM 2118 C C . LEU B 1 36 ? -13.469 -18.312 -19.547 1 96.44 36 LEU B C 1
ATOM 2120 O O . LEU B 1 36 ? -12.984 -18.266 -18.422 1 96.44 36 LEU B O 1
ATOM 2124 N N . GLU B 1 37 ? -13.336 -17.359 -20.469 1 95.5 37 GLU B N 1
ATOM 2125 C CA . GLU B 1 37 ? -12.555 -16.156 -20.156 1 95.5 37 GLU B CA 1
ATOM 2126 C C . GLU B 1 37 ? -13.453 -14.961 -19.906 1 95.5 37 GLU B C 1
ATOM 2128 O O . GLU B 1 37 ? -14.445 -14.758 -20.609 1 95.5 37 GLU B O 1
ATOM 2133 N N . GLU B 1 38 ? -13.094 -14.219 -18.859 1 94.69 38 GLU B N 1
ATOM 2134 C CA . GLU B 1 38 ? -13.82 -13 -18.516 1 94.69 38 GLU B CA 1
ATOM 2135 C C . GLU B 1 38 ? -12.883 -11.93 -17.969 1 94.69 38 GLU B C 1
ATOM 2137 O O . GLU B 1 38 ? -11.758 -12.227 -17.562 1 94.69 38 GLU B O 1
ATOM 2142 N N . GLN B 1 39 ? -13.359 -10.727 -18.078 1 93.81 39 GLN B N 1
ATOM 2143 C CA . GLN B 1 39 ? -12.641 -9.633 -17.438 1 93.81 39 GLN B CA 1
ATOM 2144 C C . GLN B 1 39 ? -13.008 -9.5 -15.969 1 93.81 39 GLN B C 1
ATOM 2146 O O . GLN B 1 39 ? -14.172 -9.672 -15.602 1 93.81 39 GLN B O 1
ATOM 2151 N N . ILE B 1 40 ? -12.016 -9.234 -15.172 1 92.38 40 ILE B N 1
ATOM 2152 C CA . ILE B 1 40 ? -12.258 -9.078 -13.742 1 92.38 40 ILE B CA 1
ATOM 2153 C C . ILE B 1 40 ? -12.938 -7.734 -13.477 1 92.38 40 ILE B C 1
ATOM 2155 O O . ILE B 1 40 ? -12.469 -6.691 -13.938 1 92.38 40 ILE B O 1
ATOM 2159 N N . GLN B 1 41 ? -13.969 -7.797 -12.82 1 87.31 41 GLN B N 1
ATOM 2160 C CA . GLN B 1 41 ? -14.68 -6.578 -12.445 1 87.31 41 GLN B CA 1
ATOM 2161 C C . GLN B 1 41 ? -14.43 -6.223 -10.984 1 87.31 41 GLN B C 1
ATOM 2163 O O . GLN B 1 41 ? -15.039 -6.801 -10.086 1 87.31 41 GLN B O 1
ATOM 2168 N N . LEU B 1 42 ? -13.508 -5.398 -10.734 1 87.75 42 LEU B N 1
ATOM 2169 C CA . LEU B 1 42 ? -13.195 -4.914 -9.391 1 87.75 42 LEU B CA 1
ATOM 2170 C C . LEU B 1 42 ? -13.406 -3.408 -9.297 1 87.75 42 LEU B C 1
ATOM 2172 O O . LEU B 1 42 ? -13.227 -2.688 -10.281 1 87.75 42 LEU B O 1
ATOM 2176 N N . PRO B 1 43 ? -13.938 -2.961 -8.195 1 86.88 43 PRO B N 1
ATOM 2177 C CA . PRO B 1 43 ? -14.07 -1.518 -7.977 1 86.88 43 PRO B CA 1
ATOM 2178 C C . PRO B 1 43 ? -12.734 -0.835 -7.703 1 86.88 43 PRO B C 1
ATOM 2180 O O . PRO B 1 43 ? -12.469 -0.412 -6.574 1 86.88 43 PRO B O 1
ATOM 2183 N N . LEU B 1 44 ? -11.945 -0.696 -8.727 1 89.75 44 LEU B N 1
ATOM 2184 C CA . LEU B 1 44 ? -10.578 -0.224 -8.531 1 89.75 44 LEU B CA 1
ATOM 2185 C C . LEU B 1 44 ? -10.461 1.256 -8.883 1 89.75 44 LEU B C 1
ATOM 2187 O O . LEU B 1 44 ? -9.414 1.869 -8.648 1 89.75 44 LEU B O 1
ATOM 2191 N N . VAL B 1 45 ? -11.508 1.843 -9.336 1 84.38 45 VAL B N 1
ATOM 2192 C CA . VAL B 1 45 ? -11.492 3.23 -9.789 1 84.38 45 VAL B CA 1
ATOM 2193 C C . VAL B 1 45 ? -11.148 4.152 -8.625 1 84.38 45 VAL B C 1
ATOM 2195 O O . VAL B 1 45 ? -10.477 5.172 -8.805 1 84.38 45 VAL B O 1
ATOM 2198 N N . ASN B 1 46 ? -11.547 3.717 -7.48 1 84.31 46 ASN B N 1
ATOM 2199 C CA . ASN B 1 46 ? -11.336 4.551 -6.301 1 84.31 46 ASN B CA 1
ATOM 2200 C C . ASN B 1 46 ? -9.867 4.586 -5.895 1 84.31 46 ASN B C 1
ATOM 2202 O O . ASN B 1 46 ? -9.469 5.391 -5.055 1 84.31 46 ASN B O 1
ATOM 2206 N N . TYR B 1 47 ? -9.094 3.742 -6.527 1 87.06 47 TYR B N 1
ATOM 2207 C CA . TYR B 1 47 ? -7.664 3.713 -6.242 1 87.06 47 TYR B CA 1
ATOM 2208 C C . TYR B 1 47 ? -6.859 4.219 -7.434 1 87.06 47 TYR B C 1
ATOM 2210 O O . TYR B 1 47 ? -5.629 4.137 -7.441 1 87.06 47 TYR B O 1
ATOM 2218 N N . GLY B 1 48 ? -7.551 4.613 -8.477 1 85 48 GLY B N 1
ATOM 2219 C CA . GLY B 1 48 ? -6.887 5.129 -9.672 1 85 48 GLY B CA 1
ATOM 2220 C C . GLY B 1 48 ? -6.484 4.043 -10.648 1 85 48 GLY B C 1
ATOM 2221 O O . GLY B 1 48 ? -5.605 4.246 -11.484 1 85 48 GLY B O 1
ATOM 2222 N N . VAL B 1 49 ? -6.984 2.846 -10.414 1 85 49 VAL B N 1
ATOM 2223 C CA . VAL B 1 49 ? -6.676 1.717 -11.281 1 85 49 VAL B CA 1
ATOM 2224 C C . VAL B 1 49 ? -7.875 1.412 -12.18 1 85 49 VAL B C 1
ATOM 2226 O O . VAL B 1 49 ? -9.016 1.386 -11.711 1 85 49 VAL B O 1
ATOM 2229 N N . GLU B 1 50 ? -7.688 1.264 -13.414 1 78 50 GLU B N 1
ATOM 2230 C CA . GLU B 1 50 ? -8.781 1.099 -14.359 1 78 50 GLU B CA 1
ATOM 2231 C C . GLU B 1 50 ? -9.086 -0.377 -14.609 1 78 50 GLU B C 1
ATOM 2233 O O . GLU B 1 50 ? -10.242 -0.764 -14.766 1 78 50 GLU B O 1
ATOM 2238 N N . ASP B 1 51 ? -8.094 -1.139 -14.688 1 81.75 51 ASP B N 1
ATOM 2239 C CA . ASP B 1 51 ? -8.266 -2.514 -15.148 1 81.75 51 ASP B CA 1
ATOM 2240 C C . ASP B 1 51 ? -7.785 -3.508 -14.094 1 81.75 51 ASP B C 1
ATOM 2242 O O . ASP B 1 51 ? -6.711 -3.334 -13.516 1 81.75 51 ASP B O 1
ATOM 2246 N N . GLY B 1 52 ? -8.625 -4.473 -13.844 1 84.81 52 GLY B N 1
ATOM 2247 C CA . GLY B 1 52 ? -8.281 -5.477 -12.844 1 84.81 52 GLY B CA 1
ATOM 2248 C C . GLY B 1 52 ? -7.57 -6.68 -13.43 1 84.81 52 GLY B C 1
ATOM 2249 O O . GLY B 1 52 ? -7.039 -7.516 -12.695 1 84.81 52 GLY B O 1
ATOM 2250 N N . GLY B 1 53 ? -7.609 -6.859 -14.734 1 92.19 53 GLY B N 1
ATOM 2251 C CA . GLY B 1 53 ? -7.035 -8.039 -15.375 1 92.19 53 GLY B CA 1
ATOM 2252 C C . GLY B 1 53 ? -8.086 -9 -15.898 1 92.19 53 GLY B C 1
ATOM 2253 O O . GLY B 1 53 ? -9.195 -8.586 -16.234 1 92.19 53 GLY B O 1
ATOM 2254 N N . SER B 1 54 ? -7.629 -10.266 -16.094 1 95.31 54 SER B N 1
ATOM 2255 C CA . SER B 1 54 ? -8.531 -11.273 -16.641 1 95.31 54 SER B CA 1
ATOM 2256 C C . SER B 1 54 ? -8.523 -12.547 -15.797 1 95.31 54 SER B C 1
ATOM 2258 O O . SER B 1 54 ? -7.609 -12.766 -15 1 95.31 54 SER B O 1
ATOM 2260 N N . VAL B 1 55 ? -9.617 -13.258 -15.977 1 96.94 55 VAL B N 1
ATOM 2261 C CA . VAL B 1 55 ? -9.727 -14.539 -15.289 1 96.94 55 VAL B CA 1
ATOM 2262 C C . VAL B 1 55 ? -10.156 -15.617 -16.281 1 96.94 55 VAL B C 1
ATOM 2264 O O . VAL B 1 55 ? -10.992 -15.375 -17.156 1 96.94 55 VAL B O 1
ATOM 2267 N N . VAL B 1 56 ? -9.523 -16.719 -16.172 1 97.81 56 VAL B N 1
ATOM 2268 C CA . VAL B 1 56 ? -9.914 -17.906 -16.938 1 97.81 56 VAL B CA 1
ATOM 2269 C C . VAL B 1 56 ? -10.484 -18.969 -15.984 1 97.81 56 VAL B C 1
ATOM 2271 O O . VAL B 1 56 ? -9.805 -19.391 -15.047 1 97.81 56 VAL B O 1
ATOM 2274 N N . HIS B 1 57 ? -11.688 -19.328 -16.266 1 97.38 57 HIS B N 1
ATOM 2275 C CA . HIS B 1 57 ? -12.336 -20.391 -15.5 1 97.38 57 HIS B CA 1
ATOM 2276 C C . HIS B 1 57 ? -12.297 -21.719 -16.234 1 97.38 57 HIS B C 1
ATOM 2278 O O . HIS B 1 57 ? -12.469 -21.75 -17.469 1 97.38 57 HIS B O 1
ATOM 2284 N N . PHE B 1 58 ? -12.008 -22.719 -15.562 1 98.12 58 PHE B N 1
ATOM 2285 C CA . PHE B 1 58 ? -12.195 -24.078 -16.062 1 98.12 58 PHE B CA 1
ATOM 2286 C C . PHE B 1 58 ? -13.453 -24.703 -15.469 1 98.12 58 PHE B C 1
ATOM 2288 O O . PHE B 1 58 ? -13.523 -24.969 -14.266 1 98.12 58 PHE B O 1
ATOM 2295 N N . VAL B 1 59 ? -14.375 -24.938 -16.359 1 97.12 59 VAL B N 1
ATOM 2296 C CA . VAL B 1 59 ? -15.727 -25.297 -15.953 1 97.12 59 VAL B CA 1
ATOM 2297 C C . VAL B 1 59 ? -16.047 -26.719 -16.438 1 97.12 59 VAL B C 1
ATOM 2299 O O . VAL B 1 59 ? -15.703 -27.078 -17.562 1 97.12 59 VAL B O 1
ATOM 2302 N N . ASP B 1 60 ? -16.672 -27.453 -15.586 1 95.25 60 ASP B N 1
ATOM 2303 C CA . ASP B 1 60 ? -16.969 -28.828 -15.969 1 95.25 60 ASP B CA 1
ATOM 2304 C C . ASP B 1 60 ? -18.281 -28.891 -16.75 1 95.25 60 ASP B C 1
ATOM 2306 O O . ASP B 1 60 ? -18.875 -27.859 -17.094 1 95.25 60 ASP B O 1
ATOM 2310 N N . GLU B 1 61 ? -18.719 -30.109 -17.047 1 93.56 61 GLU B N 1
ATOM 2311 C CA . GLU B 1 61 ? -19.875 -30.344 -17.906 1 93.56 61 GLU B CA 1
ATOM 2312 C C . GLU B 1 61 ? -21.156 -29.859 -17.234 1 93.56 61 GLU B C 1
ATOM 2314 O O . GLU B 1 61 ? -22.125 -29.484 -17.906 1 93.56 61 GLU B O 1
ATOM 2319 N N . ASP B 1 62 ? -21.203 -29.781 -15.953 1 94.5 62 ASP B N 1
ATOM 2320 C CA . ASP B 1 62 ? -22.375 -29.359 -15.195 1 94.5 62 ASP B CA 1
ATOM 2321 C C . ASP B 1 62 ? -22.406 -27.844 -15.016 1 94.5 62 ASP B C 1
ATOM 2323 O O . ASP B 1 62 ? -23.359 -27.312 -14.445 1 94.5 62 ASP B O 1
ATOM 2327 N N . GLY B 1 63 ? -21.375 -27.234 -15.422 1 93.44 63 GLY B N 1
ATOM 2328 C CA . GLY B 1 63 ? -21.312 -25.797 -15.312 1 93.44 63 GLY B CA 1
ATOM 2329 C C . GLY B 1 63 ? -20.641 -25.312 -14.031 1 93.44 63 GLY B C 1
ATOM 2330 O O . GLY B 1 63 ? -20.656 -24.125 -13.727 1 93.44 63 GLY B O 1
ATOM 2331 N N . ALA B 1 64 ? -20.125 -26.312 -13.297 1 94.38 64 ALA B N 1
ATOM 2332 C CA . ALA B 1 64 ? -19.484 -25.953 -12.039 1 94.38 64 ALA B CA 1
ATOM 2333 C C . ALA B 1 64 ? -18.062 -25.453 -12.281 1 94.38 64 ALA B C 1
ATOM 2335 O O . ALA B 1 64 ? -17.312 -26.047 -13.062 1 94.38 64 ALA B O 1
ATOM 2336 N N . TYR B 1 65 ? -17.719 -24.391 -11.633 1 95.94 65 TYR B N 1
ATOM 2337 C CA . TYR B 1 65 ? -16.375 -23.828 -11.703 1 95.94 65 TYR B CA 1
ATOM 2338 C C . TYR B 1 65 ? -15.398 -24.656 -10.875 1 95.94 65 TYR B C 1
ATOM 2340 O O . TYR B 1 65 ? -15.523 -24.734 -9.648 1 95.94 65 TYR B O 1
ATOM 2348 N N . GLN B 1 66 ? -14.367 -25.219 -11.562 1 96.25 66 GLN B N 1
ATOM 2349 C CA . GLN B 1 66 ? -13.422 -26.094 -10.867 1 96.25 66 GLN B CA 1
ATOM 2350 C C . GLN B 1 66 ? -12.148 -25.344 -10.5 1 96.25 66 GLN B C 1
ATOM 2352 O O . GLN B 1 66 ? -11.609 -25.516 -9.406 1 96.25 66 GLN B O 1
ATOM 2357 N N . VAL B 1 67 ? -11.719 -24.594 -11.438 1 97.81 67 VAL B N 1
ATOM 2358 C CA . VAL B 1 67 ? -10.5 -23.812 -11.258 1 97.81 67 VAL B CA 1
ATOM 2359 C C . VAL B 1 67 ? -10.688 -22.422 -11.836 1 97.81 67 VAL B C 1
ATOM 2361 O O . VAL B 1 67 ? -11.258 -22.25 -12.914 1 97.81 67 VAL B O 1
ATOM 2364 N N . SER B 1 68 ? -10.328 -21.406 -11.125 1 98.06 68 SER B N 1
ATOM 2365 C CA . SER B 1 68 ? -10.25 -20.047 -11.641 1 98.06 68 SER B CA 1
ATOM 2366 C C . SER B 1 68 ? -8.82 -19.516 -11.594 1 98.06 68 SER B C 1
ATOM 2368 O O . SER B 1 68 ? -8.203 -19.469 -10.531 1 98.06 68 SER B O 1
ATOM 2370 N N . VAL B 1 69 ? -8.281 -19.172 -12.742 1 98.38 69 VAL B N 1
ATOM 2371 C CA . VAL B 1 69 ? -6.941 -18.609 -12.859 1 98.38 69 VAL B CA 1
ATOM 2372 C C . VAL B 1 69 ? -7.031 -17.109 -13.133 1 98.38 69 VAL B C 1
ATOM 2374 O O . VAL B 1 69 ? -7.441 -16.703 -14.219 1 98.38 69 VAL B O 1
ATOM 2377 N N . PHE B 1 70 ? -6.605 -16.359 -12.148 1 97.56 70 PHE B N 1
ATOM 2378 C CA . PHE B 1 70 ? -6.605 -14.906 -12.297 1 97.56 70 PHE B CA 1
ATOM 2379 C C . PHE B 1 70 ? -5.27 -14.414 -12.836 1 97.56 70 PHE B C 1
ATOM 2381 O O . PHE B 1 70 ? -4.211 -14.766 -12.312 1 97.56 70 PHE B O 1
ATOM 2388 N N . LEU B 1 71 ? -5.32 -13.688 -13.852 1 96.94 71 LEU B N 1
ATOM 2389 C CA . LEU B 1 71 ? -4.172 -12.945 -14.344 1 96.94 71 LEU B CA 1
ATOM 2390 C C . LEU B 1 71 ? -4.363 -11.445 -14.141 1 96.94 71 LEU B C 1
ATOM 2392 O O . LEU B 1 71 ? -5.016 -10.781 -14.945 1 96.94 71 LEU B O 1
ATOM 2396 N N . LEU B 1 72 ? -3.715 -10.992 -13.094 1 94.38 72 LEU B N 1
ATOM 2397 C CA . LEU B 1 72 ? -3.912 -9.609 -12.672 1 94.38 72 LEU B CA 1
ATOM 2398 C C . LEU B 1 72 ? -2.908 -8.68 -13.344 1 94.38 72 LEU B C 1
ATOM 2400 O O . LEU B 1 72 ? -1.841 -9.125 -13.773 1 94.38 72 LEU B O 1
ATOM 2404 N N . ARG B 1 73 ? -3.264 -7.43 -13.375 1 89.69 73 ARG B N 1
ATOM 2405 C CA . ARG B 1 73 ? -2.365 -6.426 -13.93 1 89.69 73 ARG B CA 1
ATOM 2406 C C . ARG B 1 73 ? -1.238 -6.094 -12.961 1 89.69 73 ARG B C 1
ATOM 2408 O O . ARG B 1 73 ? -1.277 -6.496 -11.797 1 89.69 73 ARG B O 1
ATOM 2415 N N . SER B 1 74 ? -0.288 -5.449 -13.602 1 84.12 74 SER B N 1
ATOM 2416 C CA . SER B 1 74 ? 0.822 -4.973 -12.781 1 84.12 74 SER B CA 1
ATOM 2417 C C . SER B 1 74 ? 0.465 -3.672 -12.07 1 84.12 74 SER B C 1
ATOM 2419 O O . SER B 1 74 ? 0.547 -2.594 -12.664 1 84.12 74 SER B O 1
ATOM 2421 N N . TYR B 1 75 ? 0.046 -3.781 -10.852 1 84.44 75 TYR B N 1
ATOM 2422 C CA . TYR B 1 75 ? -0.262 -2.596 -10.055 1 84.44 75 TYR B CA 1
ATOM 2423 C C . TYR B 1 75 ? 0.978 -2.086 -9.336 1 84.44 75 TYR B C 1
ATOM 2425 O O . TYR B 1 75 ? 1.87 -2.865 -8.992 1 84.44 75 TYR B O 1
ATOM 2433 N N . GLU B 1 76 ? 0.917 -0.809 -9.133 1 83.44 76 GLU B N 1
ATOM 2434 C CA . GLU B 1 76 ? 1.993 -0.213 -8.344 1 83.44 76 GLU B CA 1
ATOM 2435 C C . GLU B 1 76 ? 1.471 0.328 -7.016 1 83.44 76 GLU B C 1
ATOM 2437 O O . GLU B 1 76 ? 0.315 0.745 -6.922 1 83.44 76 GLU B O 1
ATOM 2442 N N . PRO B 1 77 ? 2.354 0.2 -6.027 1 84.44 77 PRO B N 1
ATOM 2443 C CA . PRO B 1 77 ? 1.956 0.933 -4.824 1 84.44 77 PRO B CA 1
ATOM 2444 C C . PRO B 1 77 ? 1.671 2.408 -5.098 1 84.44 77 PRO B C 1
ATOM 2446 O O . PRO B 1 77 ? 2.26 2.996 -6.008 1 84.44 77 PRO B O 1
ATOM 2449 N N . PRO B 1 78 ? 0.817 2.963 -4.363 1 86.25 78 PRO B N 1
ATOM 2450 C CA . PRO B 1 78 ? 0.111 2.406 -3.205 1 86.25 78 PRO B CA 1
ATOM 2451 C C . PRO B 1 78 ? -1.16 1.656 -3.596 1 86.25 78 PRO B C 1
ATOM 2453 O O . PRO B 1 78 ? -1.742 0.95 -2.768 1 86.25 78 PRO B O 1
ATOM 2456 N N . ALA B 1 79 ? -1.504 1.636 -4.859 1 88.44 79 ALA B N 1
ATOM 2457 C CA . ALA B 1 79 ? -2.785 1.066 -5.27 1 88.44 79 ALA B CA 1
ATOM 2458 C C . ALA B 1 79 ? -2.748 -0.458 -5.223 1 88.44 79 ALA B C 1
ATOM 2460 O O . ALA B 1 79 ? -3.795 -1.109 -5.168 1 88.44 79 ALA B O 1
ATOM 2461 N N . LEU B 1 80 ? -1.633 -1.013 -5.219 1 91.31 80 LEU B N 1
ATOM 2462 C CA . LEU B 1 80 ? -1.424 -2.451 -5.336 1 91.31 80 LEU B CA 1
ATOM 2463 C C . LEU B 1 80 ? -2.158 -3.199 -4.227 1 91.31 80 LEU B C 1
ATOM 2465 O O . LEU B 1 80 ? -2.949 -4.105 -4.504 1 91.31 80 LEU B O 1
ATOM 2469 N N . VAL B 1 81 ? -1.918 -2.818 -3.006 1 91.69 81 VAL B N 1
ATOM 2470 C CA . VAL B 1 81 ? -2.467 -3.561 -1.875 1 91.69 81 VAL B CA 1
ATOM 2471 C C . VAL B 1 81 ? -3.982 -3.389 -1.831 1 91.69 81 VAL B C 1
ATOM 2473 O O . VAL B 1 81 ? -4.707 -4.309 -1.444 1 91.69 81 VAL B O 1
ATOM 2476 N N . CYS B 1 82 ? -4.438 -2.213 -2.189 1 90.75 82 CYS B N 1
ATOM 2477 C CA . CYS B 1 82 ? -5.879 -1.993 -2.232 1 90.75 82 CYS B CA 1
ATOM 2478 C C . CYS B 1 82 ? -6.535 -2.885 -3.279 1 90.75 82 CYS B C 1
ATOM 2480 O O . CYS B 1 82 ? -7.578 -3.488 -3.023 1 90.75 82 CYS B O 1
ATOM 2482 N N . ALA B 1 83 ? -5.902 -2.938 -4.43 1 91.5 83 ALA B N 1
ATOM 2483 C CA . ALA B 1 83 ? -6.406 -3.805 -5.492 1 91.5 83 ALA B CA 1
ATOM 2484 C C . ALA B 1 83 ? -6.414 -5.266 -5.051 1 91.5 83 ALA B C 1
ATOM 2486 O O . ALA B 1 83 ? -7.383 -5.988 -5.289 1 91.5 83 ALA B O 1
ATOM 2487 N N . MET B 1 84 ? -5.406 -5.688 -4.414 1 93.31 84 MET B N 1
ATOM 2488 C CA . MET B 1 84 ? -5.297 -7.059 -3.932 1 93.31 84 MET B CA 1
ATOM 2489 C C . MET B 1 84 ? -6.367 -7.355 -2.885 1 93.31 84 MET B C 1
ATOM 2491 O O . MET B 1 84 ? -6.965 -8.43 -2.889 1 93.31 84 MET B O 1
ATOM 2495 N N . ASN B 1 85 ? -6.574 -6.395 -2.027 1 92.75 85 ASN B N 1
ATOM 2496 C CA . ASN B 1 85 ? -7.605 -6.555 -1.009 1 92.75 85 ASN B CA 1
ATOM 2497 C C . ASN B 1 85 ? -8.992 -6.715 -1.633 1 92.75 85 ASN B C 1
ATOM 2499 O O . ASN B 1 85 ? -9.766 -7.574 -1.213 1 92.75 85 ASN B O 1
ATOM 2503 N N . GLU B 1 86 ? -9.258 -5.863 -2.623 1 92.81 86 GLU B N 1
ATOM 2504 C CA . GLU B 1 86 ? -10.531 -5.969 -3.324 1 92.81 86 GLU B CA 1
ATOM 2505 C C . GLU B 1 86 ? -10.703 -7.348 -3.955 1 92.81 86 GLU B C 1
ATOM 2507 O O . GLU B 1 86 ? -11.789 -7.934 -3.898 1 92.81 86 GLU B O 1
ATOM 2512 N N . LEU B 1 87 ? -9.695 -7.805 -4.562 1 94 87 LEU B N 1
ATOM 2513 C CA . LEU B 1 87 ? -9.727 -9.109 -5.211 1 94 87 LEU B CA 1
ATOM 2514 C C . LEU B 1 87 ? -9.992 -10.219 -4.195 1 94 87 LEU B C 1
ATOM 2516 O O . LEU B 1 87 ? -10.867 -11.062 -4.402 1 94 87 LEU B O 1
ATOM 2520 N N . LEU B 1 88 ? -9.227 -10.25 -3.111 1 95.12 88 LEU B N 1
ATOM 2521 C CA . LEU B 1 88 ? -9.359 -11.289 -2.1 1 95.12 88 LEU B CA 1
ATOM 2522 C C . LEU B 1 88 ? -10.75 -11.25 -1.463 1 95.12 88 LEU B C 1
ATOM 2524 O O . LEU B 1 88 ? -11.328 -12.297 -1.164 1 95.12 88 LEU B O 1
ATOM 2528 N N . ASP B 1 89 ? -11.242 -10.039 -1.279 1 92.12 89 ASP B N 1
ATOM 2529 C CA . ASP B 1 89 ? -12.602 -9.906 -0.754 1 92.12 89 ASP B CA 1
ATOM 2530 C C . ASP B 1 89 ? -13.625 -10.516 -1.712 1 92.12 89 ASP B C 1
ATOM 2532 O O . ASP B 1 89 ? -14.555 -11.195 -1.282 1 92.12 89 ASP B O 1
ATOM 2536 N N . MET B 1 90 ? -13.445 -10.203 -2.947 1 92.69 90 MET B N 1
ATOM 2537 C CA . MET B 1 90 ? -14.352 -10.75 -3.949 1 92.69 90 MET B CA 1
ATOM 2538 C C . MET B 1 90 ? -14.32 -12.281 -3.932 1 92.69 90 MET B C 1
ATOM 2540 O O . MET B 1 90 ? -15.367 -12.922 -3.945 1 92.69 90 MET B O 1
ATOM 2544 N N . ILE B 1 91 ? -13.117 -12.844 -3.883 1 94.19 91 ILE B N 1
ATOM 2545 C CA . ILE B 1 91 ? -12.922 -14.289 -3.9 1 94.19 91 ILE B CA 1
ATOM 2546 C C . ILE B 1 91 ? -13.562 -14.914 -2.664 1 94.19 91 ILE B C 1
ATOM 2548 O O . ILE B 1 91 ? -14.258 -15.93 -2.764 1 94.19 91 ILE B O 1
ATOM 2552 N N . THR B 1 92 ? -13.375 -14.289 -1.498 1 92.12 92 THR B N 1
ATOM 2553 C CA . THR B 1 92 ? -13.828 -14.859 -0.234 1 92.12 92 THR B CA 1
ATOM 2554 C C . THR B 1 92 ? -15.344 -14.734 -0.094 1 92.12 92 THR B C 1
ATOM 2556 O O . THR B 1 92 ? -15.969 -15.508 0.625 1 92.12 92 THR B O 1
ATOM 2559 N N . ARG B 1 93 ? -15.922 -13.75 -0.67 1 89.19 93 ARG B N 1
ATOM 2560 C CA . ARG B 1 93 ? -17.359 -13.578 -0.635 1 89.19 93 ARG B CA 1
ATOM 2561 C C . ARG B 1 93 ? -18.062 -14.672 -1.428 1 89.19 93 ARG B C 1
ATOM 2563 O O . ARG B 1 93 ? -19.172 -15.086 -1.079 1 89.19 93 ARG B O 1
ATOM 2570 N N . GLU B 1 94 ? -17.484 -15.188 -2.404 1 83.75 94 GLU B N 1
ATOM 2571 C CA . GLU B 1 94 ? -18.125 -16.109 -3.336 1 83.75 94 GLU B CA 1
ATOM 2572 C C . GLU B 1 94 ? -17.953 -17.562 -2.883 1 83.75 94 GLU B C 1
ATOM 2574 O O . GLU B 1 94 ? -18.875 -18.375 -3.014 1 83.75 94 GLU B O 1
ATOM 2579 N N . ALA B 1 95 ? -16.703 -17.906 -2.455 1 79.75 95 ALA B N 1
ATOM 2580 C CA . ALA B 1 95 ? -16.453 -19.297 -2.113 1 79.75 95 ALA B CA 1
ATOM 2581 C C . ALA B 1 95 ? -15.32 -19.406 -1.091 1 79.75 95 ALA B C 1
ATOM 2583 O O . ALA B 1 95 ? -14.531 -18.484 -0.92 1 79.75 95 ALA B O 1
ATOM 2584 N N . ALA B 1 96 ? -15.5 -20.516 -0.249 1 81.75 96 ALA B N 1
ATOM 2585 C CA . ALA B 1 96 ? -14.344 -20.891 0.555 1 81.75 96 ALA B CA 1
ATOM 2586 C C . ALA B 1 96 ? -13.227 -21.453 -0.322 1 81.75 96 ALA B C 1
ATOM 2588 O O . ALA B 1 96 ? -13.148 -22.672 -0.528 1 81.75 96 ALA B O 1
ATOM 2589 N N . SER B 1 97 ? -12.422 -20.625 -0.807 1 90.94 97 SER B N 1
ATOM 2590 C CA . SER B 1 97 ? -11.469 -21.016 -1.843 1 90.94 97 SER B CA 1
ATOM 2591 C C . SER B 1 97 ? -10.062 -21.188 -1.268 1 90.94 97 SER B C 1
ATOM 2593 O O . SER B 1 97 ? -9.742 -20.609 -0.226 1 90.94 97 SER B O 1
ATOM 2595 N N . THR B 1 98 ? -9.375 -22.078 -1.863 1 96.44 98 THR B N 1
ATOM 2596 C CA . THR B 1 98 ? -7.941 -22.234 -1.637 1 96.44 98 THR B CA 1
ATOM 2597 C C . THR B 1 98 ? -7.145 -21.484 -2.705 1 96.44 98 THR B C 1
ATOM 2599 O O . THR B 1 98 ? -7.422 -21.625 -3.898 1 96.44 98 THR B O 1
ATOM 2602 N N . ILE B 1 99 ? -6.184 -20.75 -2.201 1 98.06 99 ILE B N 1
ATOM 2603 C CA . ILE B 1 99 ? -5.453 -19.891 -3.115 1 98.06 99 ILE B CA 1
ATOM 2604 C C . ILE B 1 99 ? -4.027 -20.406 -3.291 1 98.06 99 ILE B C 1
ATOM 2606 O O . ILE B 1 99 ? -3.361 -20.75 -2.314 1 98.06 99 ILE B O 1
ATOM 2610 N N . VAL B 1 100 ? -3.604 -20.547 -4.504 1 98.56 100 VAL B N 1
ATOM 2611 C CA . VAL B 1 100 ? -2.201 -20.766 -4.84 1 98.56 100 VAL B CA 1
ATOM 2612 C C . VAL B 1 100 ? -1.681 -19.594 -5.672 1 98.56 100 VAL B C 1
ATOM 2614 O O . VAL B 1 100 ? -2.324 -19.172 -6.637 1 98.56 100 VAL B O 1
ATOM 2617 N N . ALA B 1 101 ? -0.59 -19.062 -5.293 1 98.38 101 ALA B N 1
ATOM 2618 C CA . ALA B 1 101 ? -0.038 -17.891 -5.977 1 98.38 101 ALA B CA 1
ATOM 2619 C C . ALA B 1 101 ? 1.447 -18.078 -6.27 1 98.38 101 ALA B C 1
ATOM 2621 O O . ALA B 1 101 ? 2.287 -17.938 -5.383 1 98.38 101 ALA B O 1
ATOM 2622 N N . PRO B 1 102 ? 1.791 -18.359 -7.484 1 98.12 102 PRO B N 1
ATOM 2623 C CA . PRO B 1 102 ? 3.205 -18.422 -7.867 1 98.12 102 PRO B CA 1
ATOM 2624 C C . PRO B 1 102 ? 3.797 -17.047 -8.156 1 98.12 102 PRO B C 1
ATOM 2626 O O . PRO B 1 102 ? 3.115 -16.188 -8.711 1 98.12 102 PRO B O 1
ATOM 2629 N N . PHE B 1 103 ? 4.977 -16.844 -7.734 1 96.5 103 PHE B N 1
ATOM 2630 C CA . PHE B 1 103 ? 5.773 -15.664 -8.039 1 96.5 103 PHE B CA 1
ATOM 2631 C C . PHE B 1 103 ? 7.156 -16.062 -8.539 1 96.5 103 PHE B C 1
ATOM 2633 O O . PHE B 1 103 ? 7.699 -17.094 -8.141 1 96.5 103 PHE B O 1
ATOM 2640 N N . PHE B 1 104 ? 7.66 -15.344 -9.406 1 95.56 104 PHE B N 1
ATOM 2641 C CA . PHE B 1 104 ? 9.039 -15.469 -9.852 1 95.56 104 PHE B CA 1
ATOM 2642 C C . PHE B 1 104 ? 9.812 -14.188 -9.594 1 95.56 104 PHE B C 1
ATOM 2644 O O . PHE B 1 104 ? 9.602 -13.18 -10.273 1 95.56 104 PHE B O 1
ATOM 2651 N N . VAL B 1 105 ? 10.719 -14.242 -8.617 1 93 105 VAL B N 1
ATOM 2652 C CA . VAL B 1 105 ? 11.25 -13.023 -8.016 1 93 105 VAL B CA 1
ATOM 2653 C C . VAL B 1 105 ? 12.758 -12.961 -8.219 1 93 105 VAL B C 1
ATOM 2655 O O . VAL B 1 105 ? 13.453 -13.977 -8.109 1 93 105 VAL B O 1
ATOM 2658 N N . PRO B 1 106 ? 13.25 -11.711 -8.492 1 89.94 106 PRO B N 1
ATOM 2659 C CA . PRO B 1 106 ? 14.703 -11.57 -8.539 1 89.94 106 PRO B CA 1
ATOM 2660 C C . PRO B 1 106 ? 15.367 -11.914 -7.207 1 89.94 106 PRO B C 1
ATOM 2662 O O . PRO B 1 106 ? 14.812 -11.625 -6.145 1 89.94 106 PRO B O 1
ATOM 2665 N N . ALA B 1 107 ? 16.516 -12.406 -7.305 1 88.25 107 ALA B N 1
ATOM 2666 C CA . ALA B 1 107 ? 17.25 -12.82 -6.113 1 88.25 107 ALA B CA 1
ATOM 2667 C C . ALA B 1 107 ? 17.5 -11.633 -5.184 1 88.25 107 ALA B C 1
ATOM 2669 O O . ALA B 1 107 ? 17.531 -11.789 -3.961 1 88.25 107 ALA B O 1
ATOM 2670 N N . SER B 1 108 ? 17.672 -10.492 -5.75 1 85.81 108 SER B N 1
ATOM 2671 C CA . SER B 1 108 ? 17.969 -9.297 -4.973 1 85.81 108 SER B CA 1
ATOM 2672 C C . SER B 1 108 ? 16.797 -8.914 -4.07 1 85.81 108 SER B C 1
ATOM 2674 O O . SER B 1 108 ? 16.953 -8.125 -3.139 1 85.81 108 SER B O 1
ATOM 2676 N N . LYS B 1 109 ? 15.672 -9.516 -4.375 1 87.62 109 LYS B N 1
ATOM 2677 C CA . LYS B 1 109 ? 14.477 -9.156 -3.613 1 87.62 109 LYS B CA 1
ATOM 2678 C C . LYS B 1 109 ? 14.25 -10.125 -2.459 1 87.62 109 LYS B C 1
ATOM 2680 O O . LYS B 1 109 ? 13.32 -9.953 -1.671 1 87.62 109 LYS B O 1
ATOM 2685 N N . LEU B 1 110 ? 15.047 -11.07 -2.381 1 86.81 110 LEU B N 1
ATOM 2686 C CA . LEU B 1 110 ? 14.992 -12.039 -1.292 1 86.81 110 LEU B CA 1
ATOM 2687 C C . LEU B 1 110 ? 16.266 -11.984 -0.446 1 86.81 110 LEU B C 1
ATOM 2689 O O . LEU B 1 110 ? 17.359 -12.258 -0.941 1 86.81 110 LEU B O 1
ATOM 2693 N N . LYS B 1 111 ? 16.094 -11.578 0.792 1 83.81 111 LYS B N 1
ATOM 2694 C CA . LYS B 1 111 ? 17.25 -11.43 1.672 1 83.81 111 LYS B CA 1
ATOM 2695 C C . LYS B 1 111 ? 17.25 -12.508 2.75 1 83.81 111 LYS B C 1
ATOM 2697 O O . LYS B 1 111 ? 16.203 -12.867 3.293 1 83.81 111 LYS B O 1
ATOM 2702 N N . PHE B 1 112 ? 18.469 -12.875 2.969 1 79.38 112 PHE B N 1
ATOM 2703 C CA . PHE B 1 112 ? 18.672 -13.914 3.973 1 79.38 112 PHE B CA 1
ATOM 2704 C C . PHE B 1 112 ? 19.516 -13.391 5.133 1 79.38 112 PHE B C 1
ATOM 2706 O O . PHE B 1 112 ? 20.234 -12.406 4.988 1 79.38 112 PHE B O 1
ATOM 2713 N N . ASN B 1 113 ? 19.234 -13.859 6.281 1 74.38 113 ASN B N 1
ATOM 2714 C CA . ASN B 1 113 ? 19.953 -13.414 7.469 1 74.38 113 ASN B CA 1
ATOM 2715 C C . ASN B 1 113 ? 21.438 -13.766 7.391 1 74.38 113 ASN B C 1
ATOM 2717 O O . ASN B 1 113 ? 22.266 -13.148 8.062 1 74.38 113 ASN B O 1
ATOM 2721 N N . ASN B 1 114 ? 21.719 -14.758 6.695 1 74.31 114 ASN B N 1
ATOM 2722 C CA . ASN B 1 114 ? 23.094 -15.211 6.516 1 74.31 114 ASN B CA 1
ATOM 2723 C C . ASN B 1 114 ? 23.625 -14.836 5.137 1 74.31 114 ASN B C 1
ATOM 2725 O O . ASN B 1 114 ? 23.156 -15.359 4.125 1 74.31 114 ASN B O 1
ATOM 2729 N N . LYS B 1 115 ? 24.656 -13.922 5.238 1 73.69 115 LYS B N 1
ATOM 2730 C CA . LYS B 1 115 ? 25.203 -13.398 3.998 1 73.69 115 LYS B CA 1
ATOM 2731 C C . LYS B 1 115 ? 25.719 -14.523 3.105 1 73.69 115 LYS B C 1
ATOM 2733 O O . LYS B 1 115 ? 25.594 -14.469 1.882 1 73.69 115 LYS B O 1
ATOM 2738 N N . SER B 1 116 ? 26.328 -15.469 3.719 1 70.19 116 SER B N 1
ATOM 2739 C CA . SER B 1 116 ? 26.859 -16.594 2.947 1 70.19 116 SER B CA 1
ATOM 2740 C C . SER B 1 116 ? 25.734 -17.375 2.273 1 70.19 116 SER B C 1
ATOM 2742 O O . SER B 1 116 ? 25.844 -17.75 1.104 1 70.19 116 SER B O 1
ATOM 2744 N N . LEU B 1 117 ? 24.734 -17.562 3.012 1 70.56 117 LEU B N 1
ATOM 2745 C CA . LEU B 1 117 ? 23.578 -18.25 2.461 1 70.56 117 LEU B CA 1
ATOM 2746 C C . LEU B 1 117 ? 22.938 -17.422 1.348 1 70.56 117 LEU B C 1
ATOM 2748 O O . LEU B 1 117 ? 22.5 -17.969 0.335 1 70.56 117 LEU B O 1
ATOM 2752 N N . GLU B 1 118 ? 22.953 -16.203 1.574 1 75.31 118 GLU B N 1
ATOM 2753 C CA . GLU B 1 118 ? 22.391 -15.305 0.572 1 75.31 118 GLU B CA 1
ATOM 2754 C C . GLU B 1 118 ? 23.172 -15.359 -0.732 1 75.31 118 GLU B C 1
ATOM 2756 O O . GLU B 1 118 ? 22.594 -15.469 -1.812 1 75.31 118 GLU B O 1
ATOM 2761 N N . ALA B 1 119 ? 24.406 -15.289 -0.585 1 74.5 119 ALA B N 1
ATOM 2762 C CA . ALA B 1 119 ? 25.266 -15.305 -1.766 1 74.5 119 ALA B CA 1
ATOM 2763 C C . ALA B 1 119 ? 25.109 -16.625 -2.529 1 74.5 119 ALA B C 1
ATOM 2765 O O . ALA B 1 119 ? 25.047 -16.625 -3.762 1 74.5 119 ALA B O 1
ATOM 2766 N N . SER B 1 120 ? 25.016 -17.625 -1.842 1 75.31 120 SER B N 1
ATOM 2767 C CA . SER B 1 120 ? 24.891 -18.922 -2.48 1 75.31 120 SER B CA 1
ATOM 2768 C C . SER B 1 120 ? 23.516 -19.094 -3.117 1 75.31 120 SER B C 1
ATOM 2770 O O . SER B 1 120 ? 23.391 -19.672 -4.199 1 75.31 120 SER B O 1
ATOM 2772 N N . SER B 1 121 ? 22.625 -18.594 -2.467 1 73.31 121 SER B N 1
ATOM 2773 C CA . SER B 1 121 ? 21.25 -18.734 -2.939 1 73.31 121 SER B CA 1
ATOM 2774 C C . SER B 1 121 ? 21.016 -17.906 -4.195 1 73.31 121 SER B C 1
ATOM 2776 O O . SER B 1 121 ? 20.156 -18.234 -5.012 1 73.31 121 SER B O 1
ATOM 2778 N N . ARG B 1 122 ? 21.766 -16.906 -4.336 1 75.25 122 ARG B N 1
ATOM 2779 C CA . ARG B 1 122 ? 21.547 -15.984 -5.445 1 75.25 122 ARG B CA 1
ATOM 2780 C C . ARG B 1 122 ? 22.031 -16.578 -6.762 1 75.25 122 ARG B C 1
ATOM 2782 O O . ARG B 1 122 ? 21.594 -16.172 -7.836 1 75.25 122 ARG B O 1
ATOM 2789 N N . LYS B 1 123 ? 22.812 -17.562 -6.656 1 75.69 123 LYS B N 1
ATOM 2790 C CA . LYS B 1 123 ? 23.484 -18.062 -7.848 1 75.69 123 LYS B CA 1
ATOM 2791 C C . LYS B 1 123 ? 22.625 -19.094 -8.586 1 75.69 123 LYS B C 1
ATOM 2793 O O . LYS B 1 123 ? 22.781 -19.281 -9.789 1 75.69 123 LYS B O 1
ATOM 2798 N N . VAL B 1 124 ? 21.812 -19.641 -7.832 1 79.56 124 VAL B N 1
ATOM 2799 C CA . VAL B 1 124 ? 21.047 -20.719 -8.453 1 79.56 124 VAL B CA 1
ATOM 2800 C C . VAL B 1 124 ? 19.547 -20.453 -8.305 1 79.56 124 VAL B C 1
ATOM 2802 O O . VAL B 1 124 ? 19.078 -20.078 -7.223 1 79.56 124 VAL B O 1
ATOM 2805 N N . ALA B 1 125 ? 18.938 -20.594 -9.445 1 87.56 125 ALA B N 1
ATOM 2806 C CA . ALA B 1 125 ? 17.484 -20.484 -9.391 1 87.56 125 ALA B CA 1
ATOM 2807 C C . ALA B 1 125 ? 16.891 -21.594 -8.516 1 87.56 125 ALA B C 1
ATOM 2809 O O . ALA B 1 125 ? 17.375 -22.719 -8.523 1 87.56 125 ALA B O 1
ATOM 2810 N N . SER B 1 126 ? 15.922 -21.234 -7.742 1 91.12 126 SER B N 1
ATOM 2811 C CA . SER B 1 126 ? 15.328 -22.188 -6.82 1 91.12 126 SER B CA 1
ATOM 2812 C C . SER B 1 126 ? 13.836 -21.922 -6.625 1 91.12 126 SER B C 1
ATOM 2814 O O . SER B 1 126 ? 13.344 -20.859 -7.008 1 91.12 126 SER B O 1
ATOM 2816 N N . LEU B 1 127 ? 13.195 -22.938 -6.18 1 95.5 127 LEU B N 1
ATOM 2817 C CA . LEU B 1 127 ? 11.766 -22.844 -5.879 1 95.5 127 LEU B CA 1
ATOM 2818 C C . LEU B 1 127 ? 11.5 -23.172 -4.418 1 95.5 127 LEU B C 1
ATOM 2820 O O . LEU B 1 127 ? 12.008 -24.172 -3.898 1 95.5 127 LEU B O 1
ATOM 2824 N N . ARG B 1 128 ? 10.742 -22.312 -3.771 1 93.19 128 ARG B N 1
ATOM 2825 C CA . ARG B 1 128 ? 10.328 -22.5 -2.387 1 93.19 128 ARG B CA 1
ATOM 2826 C C . ARG B 1 128 ? 8.828 -22.281 -2.229 1 93.19 128 ARG B C 1
ATOM 2828 O O . ARG B 1 128 ? 8.172 -21.766 -3.137 1 93.19 128 ARG B O 1
ATOM 2835 N N . TYR B 1 129 ? 8.312 -22.75 -1.14 1 93.31 129 TYR B N 1
ATOM 2836 C CA . TYR B 1 129 ? 6.887 -22.5 -0.937 1 93.31 129 TYR B CA 1
ATOM 2837 C C . TYR B 1 129 ? 6.609 -22.062 0.493 1 93.31 129 TYR B C 1
ATOM 2839 O O . TYR B 1 129 ? 7.379 -22.359 1.406 1 93.31 129 TYR B O 1
ATOM 2847 N N . PHE B 1 130 ? 5.562 -21.219 0.654 1 91.38 130 PHE B N 1
ATOM 2848 C CA . PHE B 1 130 ? 5.012 -20.734 1.914 1 91.38 130 PHE B CA 1
ATOM 2849 C C . PHE B 1 130 ? 3.512 -20.984 1.987 1 91.38 130 PHE B C 1
ATOM 2851 O O . PHE B 1 130 ? 2.811 -20.875 0.979 1 91.38 130 PHE B O 1
ATOM 2858 N N . HIS B 1 131 ? 3.158 -21.375 3.186 1 94.06 131 HIS B N 1
ATOM 2859 C CA . HIS B 1 131 ? 1.724 -21.578 3.359 1 94.06 131 HIS B CA 1
ATOM 2860 C C . HIS B 1 131 ? 1.181 -20.719 4.496 1 94.06 131 HIS B C 1
ATOM 2862 O O . HIS B 1 131 ? 1.82 -20.594 5.543 1 94.06 131 HIS B O 1
ATOM 2868 N N . VAL B 1 132 ? 0.095 -20.109 4.215 1 92.81 132 VAL B N 1
ATOM 2869 C CA . VAL B 1 132 ? -0.62 -19.297 5.195 1 92.81 132 VAL B CA 1
ATOM 2870 C C . VAL B 1 132 ? -2.023 -19.859 5.41 1 92.81 132 VAL B C 1
ATOM 2872 O O . VAL B 1 132 ? -2.645 -20.359 4.473 1 92.81 132 VAL B O 1
ATOM 2875 N N . GLY B 1 133 ? -2.492 -19.75 6.719 1 93.88 133 GLY B N 1
ATOM 2876 C CA . GLY B 1 133 ? -3.85 -20.188 6.996 1 93.88 133 GLY B CA 1
ATOM 2877 C C . GLY B 1 133 ? -3.953 -21.688 7.234 1 93.88 133 GLY B C 1
ATOM 2878 O O . GLY B 1 133 ? -2.953 -22.344 7.531 1 93.88 133 GLY B O 1
ATOM 2879 N N . PRO B 1 134 ? -5.113 -22.156 7.152 1 93.38 134 PRO B N 1
ATOM 2880 C CA . PRO B 1 134 ? -5.309 -23.594 7.363 1 93.38 134 PRO B CA 1
ATOM 2881 C C . PRO B 1 134 ? -4.641 -24.438 6.285 1 93.38 134 PRO B C 1
ATOM 2883 O O . PRO B 1 134 ? -4.566 -24.031 5.125 1 93.38 134 PRO B O 1
ATOM 2886 N N . GLU B 1 135 ? -4.262 -25.578 6.715 1 93.06 135 GLU B N 1
ATOM 2887 C CA . GLU B 1 135 ? -3.588 -26.469 5.777 1 93.06 135 GLU B CA 1
ATOM 2888 C C . GLU B 1 135 ? -4.547 -26.953 4.695 1 93.06 135 GLU B C 1
ATOM 2890 O O . GLU B 1 135 ? -5.707 -27.25 4.973 1 93.06 135 GLU B O 1
ATOM 2895 N N . THR B 1 136 ? -4.09 -27 3.561 1 94.44 136 THR B N 1
ATOM 2896 C CA . THR B 1 136 ? -4.871 -27.422 2.404 1 94.44 136 THR B CA 1
ATOM 2897 C C . THR B 1 136 ? -4.18 -28.578 1.68 1 94.44 136 THR B C 1
ATOM 2899 O O . THR B 1 136 ? -3.045 -28.922 2.004 1 94.44 136 THR B O 1
ATOM 2902 N N . GLU B 1 137 ? -4.871 -29.094 0.732 1 94.31 137 GLU B N 1
ATOM 2903 C CA . GLU B 1 137 ? -4.293 -30.125 -0.13 1 94.31 137 GLU B CA 1
ATOM 2904 C C . GLU B 1 137 ? -3.094 -29.578 -0.903 1 94.31 137 GLU B C 1
ATOM 2906 O O . GLU B 1 137 ? -2.092 -30.281 -1.076 1 94.31 137 GLU B O 1
ATOM 2911 N N . ALA B 1 138 ? -3.281 -28.391 -1.292 1 95.38 138 ALA B N 1
ATOM 2912 C CA . ALA B 1 138 ? -2.178 -27.766 -2.016 1 95.38 138 ALA B CA 1
ATOM 2913 C C . ALA B 1 138 ? -0.92 -27.719 -1.154 1 95.38 138 ALA B C 1
ATOM 2915 O O . ALA B 1 138 ? 0.172 -28.047 -1.616 1 95.38 138 ALA B O 1
ATOM 2916 N N . ALA B 1 139 ? -1.078 -27.297 0.039 1 94.81 139 ALA B N 1
ATOM 2917 C CA . ALA B 1 139 ? 0.051 -27.172 0.959 1 94.81 139 ALA B CA 1
ATOM 2918 C C . ALA B 1 139 ? 0.737 -28.516 1.156 1 94.81 139 ALA B C 1
ATOM 2920 O O . ALA B 1 139 ? 1.967 -28.609 1.151 1 94.81 139 ALA B O 1
ATOM 2921 N N . ARG B 1 140 ? 0.018 -29.531 1.301 1 95.12 140 ARG B N 1
ATOM 2922 C CA . ARG B 1 140 ? 0.562 -30.875 1.476 1 95.12 140 ARG B CA 1
ATOM 2923 C C . ARG B 1 140 ? 1.32 -31.328 0.231 1 95.12 140 ARG B C 1
ATOM 2925 O O . ARG B 1 140 ? 2.414 -31.891 0.332 1 95.12 140 ARG B O 1
ATOM 2932 N N . LEU B 1 141 ? 0.694 -31.078 -0.83 1 95.75 141 LEU B N 1
ATOM 2933 C CA . LEU B 1 141 ? 1.326 -31.453 -2.09 1 95.75 141 LEU B CA 1
ATOM 2934 C C . LEU B 1 141 ? 2.664 -30.734 -2.262 1 95.75 141 LEU B C 1
ATOM 2936 O O . LEU B 1 141 ? 3.672 -31.359 -2.586 1 95.75 141 LEU B O 1
ATOM 2940 N N . PHE B 1 142 ? 2.654 -29.453 -2.02 1 96.5 142 PHE B N 1
ATOM 2941 C CA . PHE B 1 142 ? 3.865 -28.656 -2.229 1 96.5 142 PHE B CA 1
ATOM 2942 C C . PHE B 1 142 ? 4.938 -29.031 -1.213 1 96.5 142 PHE B C 1
ATOM 2944 O O . PHE B 1 142 ? 6.129 -29.047 -1.533 1 96.5 142 PHE B O 1
ATOM 2951 N N . ALA B 1 143 ? 4.523 -29.359 -0.048 1 93.56 143 ALA B N 1
ATOM 2952 C CA . ALA B 1 143 ? 5.457 -29.703 1.021 1 93.56 143 ALA B CA 1
ATOM 2953 C C . ALA B 1 143 ? 6.281 -30.938 0.653 1 93.56 143 ALA B C 1
ATOM 2955 O O . ALA B 1 143 ? 7.418 -31.094 1.111 1 93.56 143 ALA B O 1
ATOM 2956 N N . THR B 1 144 ? 5.777 -31.75 -0.149 1 93.44 144 THR B N 1
ATOM 2957 C CA . THR B 1 144 ? 6.461 -33 -0.499 1 93.44 144 THR B CA 1
ATOM 2958 C C . THR B 1 144 ? 7.426 -32.781 -1.658 1 93.44 144 THR B C 1
ATOM 2960 O O . THR B 1 144 ? 8.305 -33.594 -1.91 1 93.44 144 THR B O 1
ATOM 2963 N N . ARG B 1 145 ? 7.359 -31.688 -2.309 1 92.62 145 ARG B N 1
ATOM 2964 C CA . ARG B 1 145 ? 8.094 -31.516 -3.557 1 92.62 145 ARG B CA 1
ATOM 2965 C C . ARG B 1 145 ? 9.055 -30.328 -3.475 1 92.62 145 ARG B C 1
ATOM 2967 O O . ARG B 1 145 ? 10.07 -30.297 -4.172 1 92.62 145 ARG B O 1
ATOM 2974 N N . VAL B 1 146 ? 8.625 -29.328 -2.689 1 93.31 146 VAL B N 1
ATOM 2975 C CA . VAL B 1 146 ? 9.359 -28.078 -2.668 1 93.31 146 VAL B CA 1
ATOM 2976 C C . VAL B 1 146 ? 9.789 -27.75 -1.238 1 93.31 146 VAL B C 1
ATOM 2978 O O . VAL B 1 146 ? 9.031 -27.984 -0.29 1 93.31 146 VAL B O 1
ATOM 2981 N N . GLU B 1 147 ? 10.93 -27.172 -1.104 1 88.25 147 GLU B N 1
ATOM 2982 C CA . GLU B 1 147 ? 11.453 -26.828 0.214 1 88.25 147 GLU B CA 1
ATOM 2983 C C . GLU B 1 147 ? 10.82 -25.547 0.746 1 88.25 147 GLU B C 1
ATOM 2985 O O . GLU B 1 147 ? 10.461 -24.656 -0.03 1 88.25 147 GLU B O 1
ATOM 2990 N N . LYS B 1 148 ? 10.773 -25.516 2.043 1 85.88 148 LYS B N 1
ATOM 2991 C CA . LYS B 1 148 ? 10.367 -24.281 2.711 1 85.88 148 LYS B CA 1
ATOM 2992 C C . LYS B 1 148 ? 11.516 -23.281 2.756 1 85.88 148 LYS B C 1
ATOM 2994 O O . LYS B 1 148 ? 12.688 -23.672 2.795 1 85.88 148 LYS B O 1
ATOM 2999 N N . PRO B 1 149 ? 11.109 -22.047 2.742 1 81.94 149 PRO B N 1
ATOM 3000 C CA . PRO B 1 149 ? 12.18 -21.062 2.852 1 81.94 149 PRO B CA 1
ATOM 3001 C C . PRO B 1 149 ? 12.828 -21.047 4.238 1 81.94 149 PRO B C 1
ATOM 3003 O O . PRO B 1 149 ? 12.211 -21.484 5.215 1 81.94 149 PRO B O 1
ATOM 3006 N N . PRO B 1 150 ? 14.117 -20.578 4.184 1 78.44 150 PRO B N 1
ATOM 3007 C CA . PRO B 1 150 ? 14.742 -20.422 5.5 1 78.44 150 PRO B CA 1
ATOM 3008 C C . PRO B 1 150 ? 13.977 -19.453 6.406 1 78.44 150 PRO B C 1
ATOM 3010 O O . PRO B 1 150 ? 13.312 -18.547 5.922 1 78.44 150 PRO B O 1
ATOM 3013 N N . PRO B 1 151 ? 14.281 -19.797 7.676 1 75.81 151 PRO B N 1
ATOM 3014 C CA . PRO B 1 151 ? 13.617 -18.891 8.625 1 75.81 151 PRO B CA 1
ATOM 3015 C C . PRO B 1 151 ? 14.102 -17.453 8.508 1 75.81 151 PRO B C 1
ATOM 3017 O O . PRO B 1 151 ? 15.258 -17.219 8.133 1 75.81 151 PRO B O 1
ATOM 3020 N N . LEU B 1 152 ? 13.352 -16.484 8.594 1 74.25 152 LEU B N 1
ATOM 3021 C CA . LEU B 1 152 ? 13.656 -15.055 8.688 1 74.25 152 LEU B CA 1
ATOM 3022 C C . LEU B 1 152 ? 13.938 -14.469 7.309 1 74.25 152 LEU B C 1
ATOM 3024 O O . LEU B 1 152 ? 14.578 -13.422 7.195 1 74.25 152 LEU B O 1
ATOM 3028 N N . MET B 1 153 ? 13.758 -15.289 6.277 1 79.94 153 MET B N 1
ATOM 3029 C CA . MET B 1 153 ? 13.867 -14.711 4.941 1 79.94 153 MET B CA 1
ATOM 3030 C C . MET B 1 153 ? 13.008 -13.453 4.816 1 79.94 153 MET B C 1
ATOM 3032 O O . MET B 1 153 ? 11.859 -13.445 5.254 1 79.94 153 MET B O 1
ATOM 3036 N N . GLN B 1 154 ? 13.688 -12.461 4.316 1 84.12 154 GLN B N 1
ATOM 3037 C CA . GLN B 1 154 ? 12.969 -11.211 4.098 1 84.12 154 GLN B CA 1
ATOM 3038 C C . GLN B 1 154 ? 12.57 -11.055 2.635 1 84.12 154 GLN B C 1
ATOM 3040 O O . GLN B 1 154 ? 13.352 -11.367 1.734 1 84.12 154 GLN B O 1
ATOM 3045 N N . ILE B 1 155 ? 11.375 -10.719 2.457 1 87.38 155 ILE B N 1
ATOM 3046 C CA . ILE B 1 155 ? 10.828 -10.555 1.114 1 87.38 155 ILE B CA 1
ATOM 3047 C C . ILE B 1 155 ? 10.672 -9.07 0.795 1 87.38 155 ILE B C 1
ATOM 3049 O O . ILE B 1 155 ? 9.891 -8.375 1.446 1 87.38 155 ILE B O 1
ATOM 3053 N N . HIS B 1 156 ? 11.438 -8.602 -0.192 1 85.94 156 HIS B N 1
ATOM 3054 C CA . HIS B 1 156 ? 11.383 -7.219 -0.644 1 85.94 156 HIS B CA 1
ATOM 3055 C C . HIS B 1 156 ? 10.742 -7.117 -2.025 1 85.94 156 HIS B C 1
ATOM 3057 O O . HIS B 1 156 ? 11.273 -6.438 -2.908 1 85.94 156 HIS B O 1
ATOM 3063 N N . HIS B 1 157 ? 9.727 -7.836 -2.225 1 89.25 157 HIS B N 1
ATOM 3064 C CA . HIS B 1 157 ? 8.914 -7.848 -3.436 1 89.25 157 HIS B CA 1
ATOM 3065 C C . HIS B 1 157 ? 7.477 -7.445 -3.139 1 89.25 157 HIS B C 1
ATOM 3067 O O . HIS B 1 157 ? 6.738 -8.188 -2.486 1 89.25 157 HIS B O 1
ATOM 3073 N N . GLU B 1 158 ? 7.02 -6.359 -3.699 1 88.75 158 GLU B N 1
ATOM 3074 C CA . GLU B 1 158 ? 5.82 -5.668 -3.232 1 88.75 158 GLU B CA 1
ATOM 3075 C C . GLU B 1 158 ? 4.578 -6.535 -3.408 1 88.75 158 GLU B C 1
ATOM 3077 O O . GLU B 1 158 ? 3.828 -6.754 -2.455 1 88.75 158 GLU B O 1
ATOM 3082 N N . PRO B 1 159 ? 4.387 -7.086 -4.637 1 92.56 159 PRO B N 1
ATOM 3083 C CA . PRO B 1 159 ? 3.168 -7.883 -4.789 1 92.56 159 PRO B CA 1
ATOM 3084 C C . PRO B 1 159 ? 3.145 -9.102 -3.871 1 92.56 159 PRO B C 1
ATOM 3086 O O . PRO B 1 159 ? 2.117 -9.398 -3.256 1 92.56 159 PRO B O 1
ATOM 3089 N N . LEU B 1 160 ? 4.246 -9.742 -3.732 1 93.5 160 LEU B N 1
ATOM 3090 C CA . LEU B 1 160 ? 4.352 -10.922 -2.879 1 93.5 160 LEU B CA 1
ATOM 3091 C C . LEU B 1 160 ? 4.152 -10.547 -1.414 1 93.5 160 LEU B C 1
ATOM 3093 O O . LEU B 1 160 ? 3.404 -11.219 -0.696 1 93.5 160 LEU B O 1
ATOM 3097 N N . SER B 1 161 ? 4.758 -9.523 -0.989 1 90.81 161 SER B N 1
ATOM 3098 C CA . SER B 1 161 ? 4.645 -9.062 0.392 1 90.81 161 SER B CA 1
ATOM 3099 C C . SER B 1 161 ? 3.205 -8.68 0.729 1 90.81 161 SER B C 1
ATOM 3101 O O . SER B 1 161 ? 2.711 -9 1.812 1 90.81 161 SER B O 1
ATOM 3103 N N . CYS B 1 162 ? 2.602 -7.965 -0.188 1 92.69 162 CYS B N 1
ATOM 3104 C CA . CYS B 1 162 ? 1.221 -7.543 0.015 1 92.69 162 CYS B CA 1
ATOM 3105 C C . CYS B 1 162 ? 0.299 -8.75 0.167 1 92.69 162 CYS B C 1
ATOM 3107 O O . CYS B 1 162 ? -0.536 -8.781 1.072 1 92.69 162 CYS B O 1
ATOM 3109 N N . LEU B 1 163 ? 0.461 -9.719 -0.697 1 94.75 163 LEU B N 1
ATOM 3110 C CA . LEU B 1 163 ? -0.381 -10.906 -0.627 1 94.75 163 LEU B CA 1
ATOM 3111 C C . LEU B 1 163 ? -0.167 -11.648 0.688 1 94.75 163 LEU B C 1
ATOM 3113 O O . LEU B 1 163 ? -1.132 -12.062 1.338 1 94.75 163 LEU B O 1
ATOM 3117 N N . LEU B 1 164 ? 1.088 -11.82 1.001 1 92.62 164 LEU B N 1
ATOM 3118 C CA . LEU B 1 164 ? 1.408 -12.523 2.238 1 92.62 164 LEU B CA 1
ATOM 3119 C C . LEU B 1 164 ? 0.749 -11.844 3.436 1 92.62 164 LEU B C 1
ATOM 3121 O O . LEU B 1 164 ? 0.135 -12.508 4.27 1 92.62 164 LEU B O 1
ATOM 3125 N N . HIS B 1 165 ? 0.801 -10.57 3.5 1 91.19 165 HIS B N 1
ATOM 3126 C CA . HIS B 1 165 ? 0.211 -9.797 4.59 1 91.19 165 HIS B CA 1
ATOM 3127 C C . HIS B 1 165 ? -1.299 -10 4.652 1 91.19 165 HIS B C 1
ATOM 3129 O O . HIS B 1 165 ? -1.838 -10.359 5.703 1 91.19 165 HIS B O 1
ATOM 3135 N N . LEU B 1 166 ? -1.917 -9.797 3.564 1 94.25 166 LEU B N 1
ATOM 3136 C CA . LEU B 1 166 ? -3.375 -9.859 3.541 1 94.25 166 LEU B CA 1
ATOM 3137 C C . LEU B 1 166 ? -3.861 -11.281 3.809 1 94.25 166 LEU B C 1
ATOM 3139 O O . LEU B 1 166 ? -4.855 -11.477 4.512 1 94.25 166 LEU B O 1
ATOM 3143 N N . ALA B 1 167 ? -3.166 -12.211 3.201 1 94 167 ALA B N 1
ATOM 3144 C CA . ALA B 1 167 ? -3.547 -13.602 3.424 1 94 167 ALA B CA 1
ATOM 3145 C C . ALA B 1 167 ? -3.445 -13.969 4.902 1 94 167 ALA B C 1
ATOM 3147 O O . ALA B 1 167 ? -4.293 -14.695 5.426 1 94 167 ALA B O 1
ATOM 3148 N N . ARG B 1 168 ? -2.443 -13.508 5.555 1 91.88 168 ARG B N 1
ATOM 3149 C CA . ARG B 1 168 ? -2.262 -13.773 6.977 1 91.88 168 ARG B CA 1
ATOM 3150 C C . ARG B 1 168 ? -3.355 -13.102 7.801 1 91.88 168 ARG B C 1
ATOM 3152 O O . ARG B 1 168 ? -3.971 -13.742 8.664 1 91.88 168 ARG B O 1
ATOM 3159 N N . VAL B 1 169 ? -3.586 -11.867 7.562 1 90.88 169 VAL B N 1
ATOM 3160 C CA . VAL B 1 169 ? -4.562 -11.078 8.305 1 90.88 169 VAL B CA 1
ATOM 3161 C C . VAL B 1 169 ? -5.949 -11.695 8.156 1 90.88 169 VAL B C 1
ATOM 3163 O O . VAL B 1 169 ? -6.695 -11.805 9.133 1 90.88 169 VAL B O 1
ATOM 3166 N N . LYS B 1 170 ? -6.23 -12.141 6.961 1 92.31 170 LYS B N 1
ATOM 3167 C CA . LYS B 1 170 ? -7.559 -12.672 6.676 1 92.31 170 LYS B CA 1
ATOM 3168 C C . LYS B 1 170 ? -7.621 -14.172 6.953 1 92.31 170 LYS B C 1
ATOM 3170 O O . LYS B 1 170 ? -8.68 -14.789 6.816 1 92.31 170 LYS B O 1
ATOM 3175 N N . CYS B 1 171 ? -6.492 -14.703 7.25 1 92.69 171 CYS B N 1
ATOM 3176 C CA . CYS B 1 171 ? -6.375 -16.125 7.535 1 92.69 171 CYS B CA 1
ATOM 3177 C C . CYS B 1 171 ? -6.906 -16.969 6.375 1 92.69 171 CYS B C 1
ATOM 3179 O O . CYS B 1 171 ? -7.699 -17.891 6.578 1 92.69 171 CYS B O 1
ATOM 3181 N N . LEU B 1 172 ? -6.547 -16.578 5.176 1 95.19 172 LEU B N 1
ATOM 3182 C CA . LEU B 1 172 ? -6.961 -17.297 3.969 1 95.19 172 LEU B CA 1
ATOM 3183 C C . LEU B 1 172 ? -6.035 -18.469 3.682 1 95.19 172 LEU B C 1
ATOM 3185 O O . LEU B 1 172 ? -4.812 -18.344 3.787 1 95.19 172 LEU B O 1
ATOM 3189 N N . PRO B 1 173 ? -6.605 -19.625 3.381 1 96.94 173 PRO B N 1
ATOM 3190 C CA . PRO B 1 173 ? -5.742 -20.719 2.93 1 96.94 173 PRO B CA 1
ATOM 3191 C C . PRO B 1 173 ? -4.996 -20.391 1.638 1 96.94 173 PRO B C 1
ATOM 3193 O O . PRO B 1 173 ? -5.586 -20.422 0.555 1 96.94 173 PRO B O 1
ATOM 3196 N N . THR B 1 174 ? -3.752 -20.062 1.783 1 97.06 174 THR B N 1
ATOM 3197 C CA . THR B 1 174 ? -2.969 -19.562 0.658 1 97.06 174 THR B CA 1
ATOM 3198 C C . THR B 1 174 ? -1.594 -20.234 0.622 1 97.06 174 THR B C 1
ATOM 3200 O O . THR B 1 174 ? -0.858 -20.203 1.61 1 97.06 174 THR B O 1
ATOM 3203 N N . SER B 1 175 ? -1.331 -20.875 -0.455 1 97.38 175 SER B N 1
ATOM 3204 C CA . SER B 1 175 ? 0.008 -21.391 -0.712 1 97.38 175 SER B CA 1
ATOM 3205 C C . SER B 1 175 ? 0.74 -20.547 -1.747 1 97.38 175 SER B C 1
ATOM 3207 O O . SER B 1 175 ? 0.238 -20.328 -2.854 1 97.38 175 SER B O 1
ATOM 3209 N N . ILE B 1 176 ? 1.886 -20.125 -1.361 1 96.69 176 ILE B N 1
ATOM 3210 C CA . ILE B 1 176 ? 2.676 -19.266 -2.232 1 96.69 176 ILE B CA 1
ATOM 3211 C C . ILE B 1 176 ? 3.918 -20.016 -2.711 1 96.69 176 ILE B C 1
ATOM 3213 O O . ILE B 1 176 ? 4.68 -20.547 -1.901 1 96.69 176 ILE B O 1
ATOM 3217 N N . LEU B 1 177 ? 4.07 -20.094 -4.023 1 97.38 177 LEU B N 1
ATOM 3218 C CA . LEU B 1 177 ? 5.281 -20.625 -4.637 1 97.38 177 LEU B CA 1
ATOM 3219 C C . LEU B 1 177 ? 6.227 -19.5 -5.035 1 97.38 177 LEU B C 1
ATOM 3221 O O . LEU B 1 177 ? 5.852 -18.609 -5.801 1 97.38 177 LEU B O 1
ATOM 3225 N N . ILE B 1 178 ? 7.43 -19.578 -4.512 1 95.25 178 ILE B N 1
ATOM 3226 C CA . ILE B 1 178 ? 8.391 -18.5 -4.766 1 95.25 178 ILE B CA 1
ATOM 3227 C C . ILE B 1 178 ? 9.562 -19.047 -5.582 1 95.25 178 ILE B C 1
ATOM 3229 O O . ILE B 1 178 ? 10.469 -19.656 -5.035 1 95.25 178 ILE B O 1
ATOM 3233 N N . GLY B 1 179 ? 9.469 -18.797 -6.848 1 95.44 179 GLY B N 1
ATOM 3234 C CA . GLY B 1 179 ? 10.648 -19 -7.668 1 95.44 179 GLY B CA 1
ATOM 3235 C C . GLY B 1 179 ? 11.648 -17.859 -7.574 1 95.44 179 GLY B C 1
ATOM 3236 O O . GLY B 1 179 ? 11.281 -16.703 -7.703 1 95.44 179 GLY B O 1
ATOM 3237 N N . GLN B 1 180 ? 12.812 -18.219 -7.312 1 92.31 180 GLN B N 1
ATOM 3238 C CA . GLN B 1 180 ? 13.891 -17.234 -7.254 1 92.31 180 GLN B CA 1
ATOM 3239 C C . GLN B 1 180 ? 14.719 -17.25 -8.531 1 92.31 180 GLN B C 1
ATOM 3241 O O . GLN B 1 180 ? 15.242 -18.297 -8.93 1 92.31 180 GLN B O 1
ATOM 3246 N N . ARG B 1 181 ? 14.82 -16.141 -9.07 1 90 181 ARG B N 1
ATOM 3247 C CA . ARG B 1 181 ? 15.641 -16.016 -10.266 1 90 181 ARG B CA 1
ATOM 3248 C C . ARG B 1 181 ? 17.125 -15.969 -9.914 1 90 181 ARG B C 1
ATOM 3250 O O . ARG B 1 181 ? 17.5 -15.469 -8.844 1 90 181 ARG B O 1
ATOM 3257 N N . SER B 1 182 ? 17.891 -16.438 -10.828 1 83.06 182 SER B N 1
ATOM 3258 C CA . SER B 1 182 ? 19.328 -16.359 -10.648 1 83.06 182 SER B CA 1
ATOM 3259 C C . SER B 1 182 ? 19.859 -14.977 -11.008 1 83.06 182 SER B C 1
ATOM 3261 O O . SER B 1 182 ? 19.297 -14.297 -11.859 1 83.06 182 SER B O 1
ATOM 3263 N N . SER B 1 183 ? 20.859 -14.539 -10.375 1 78.81 183 SER B N 1
ATOM 3264 C CA . SER B 1 183 ? 21.484 -13.25 -10.688 1 78.81 183 SER B CA 1
ATOM 3265 C C . SER B 1 183 ? 22.375 -13.359 -11.922 1 78.81 183 SER B C 1
ATOM 3267 O O . SER B 1 183 ? 22.75 -12.336 -12.516 1 78.81 183 SER B O 1
ATOM 3269 N N . GLY B 1 184 ? 22.609 -14.547 -12.352 1 73.69 184 GLY B N 1
ATOM 3270 C CA . GLY B 1 184 ? 23.516 -14.719 -13.469 1 73.69 184 GLY B CA 1
ATOM 3271 C C . GLY B 1 184 ? 22.844 -14.578 -14.82 1 73.69 184 GLY B C 1
ATOM 3272 O O . GLY B 1 184 ? 21.625 -14.719 -14.93 1 73.69 184 GLY B O 1
ATOM 3273 N N . VAL B 1 185 ? 23.578 -14.078 -15.82 1 73 185 VAL B N 1
ATOM 3274 C CA . VAL B 1 185 ? 23.047 -13.922 -17.172 1 73 185 VAL B CA 1
ATOM 3275 C C . VAL B 1 185 ? 23.594 -15.016 -18.078 1 73 185 VAL B C 1
ATOM 3277 O O . VAL B 1 185 ? 23.422 -14.969 -19.297 1 73 185 VAL B O 1
ATOM 3280 N N . SER B 1 186 ? 23.953 -16.062 -17.594 1 80.19 186 SER B N 1
ATOM 3281 C CA . SER B 1 186 ? 24.516 -17.156 -18.391 1 80.19 186 SER B CA 1
ATOM 3282 C C . SER B 1 186 ? 23.422 -18.062 -18.922 1 80.19 186 SER B C 1
ATOM 3284 O O . SER B 1 186 ? 22.266 -17.984 -18.484 1 80.19 186 SER B O 1
ATOM 3286 N N . HIS B 1 187 ? 23.797 -18.75 -19.938 1 82.5 187 HIS B N 1
ATOM 3287 C CA . HIS B 1 187 ? 22.891 -19.75 -20.469 1 82.5 187 HIS B CA 1
ATOM 3288 C C . HIS B 1 187 ? 22.453 -20.734 -19.391 1 82.5 187 HIS B C 1
ATOM 3290 O O . HIS B 1 187 ? 21.312 -21.172 -19.375 1 82.5 187 HIS B O 1
ATOM 3296 N N . LYS B 1 188 ? 23.359 -21.031 -18.656 1 84.25 188 LYS B N 1
ATOM 3297 C CA . LYS B 1 188 ? 23.047 -21.906 -17.547 1 84.25 188 LYS B CA 1
ATOM 3298 C C . LYS B 1 188 ? 22 -21.297 -16.625 1 84.25 188 LYS B C 1
ATOM 3300 O O . LYS B 1 188 ? 21.062 -21.969 -16.203 1 84.25 188 LYS B O 1
ATOM 3305 N N . ALA B 1 189 ? 22.125 -20.094 -16.344 1 85.12 189 ALA B N 1
ATOM 3306 C CA . ALA B 1 189 ? 21.172 -19.391 -15.5 1 85.12 189 ALA B CA 1
ATOM 3307 C C . ALA B 1 189 ? 19.781 -19.375 -16.125 1 85.12 189 ALA B C 1
ATOM 3309 O O . ALA B 1 189 ? 18.781 -19.594 -15.43 1 85.12 189 ALA B O 1
ATOM 3310 N N . LEU B 1 190 ? 19.766 -19.188 -17.375 1 85.81 190 LEU B N 1
ATOM 3311 C CA . LEU B 1 190 ? 18.484 -19.172 -18.094 1 85.81 190 LEU B CA 1
ATOM 3312 C C . LEU B 1 190 ? 17.812 -20.531 -18.047 1 85.81 190 LEU B C 1
ATOM 3314 O O . LEU B 1 190 ? 16.594 -20.625 -17.875 1 85.81 190 LEU B O 1
ATOM 3318 N N . ASN B 1 191 ? 18.609 -21.484 -18.219 1 88.44 191 ASN B N 1
ATOM 3319 C CA . ASN B 1 191 ? 18.078 -22.844 -18.156 1 88.44 191 ASN B CA 1
ATOM 3320 C C . ASN B 1 191 ? 17.531 -23.172 -16.766 1 88.44 191 ASN B C 1
ATOM 3322 O O . ASN B 1 191 ? 16.516 -23.844 -16.641 1 88.44 191 ASN B O 1
ATOM 3326 N N . GLU B 1 192 ? 18.219 -22.766 -15.812 1 90.62 192 GLU B N 1
ATOM 3327 C CA . GLU B 1 192 ? 17.766 -22.969 -14.445 1 90.62 192 GLU B CA 1
ATOM 3328 C C . GLU B 1 192 ? 16.438 -22.266 -14.203 1 90.62 192 GLU B C 1
ATOM 3330 O O . GLU B 1 192 ? 15.547 -22.812 -13.547 1 90.62 192 GLU B O 1
ATOM 3335 N N . GLU B 1 193 ? 16.359 -21.109 -14.703 1 92 193 GLU B N 1
ATOM 3336 C CA . GLU B 1 193 ? 15.109 -20.359 -14.562 1 92 193 GLU B CA 1
ATOM 3337 C C . GLU B 1 193 ? 13.961 -21.062 -15.273 1 92 193 GLU B C 1
ATOM 3339 O O . GLU B 1 193 ? 12.852 -21.141 -14.75 1 92 193 GLU B O 1
ATOM 3344 N N . LEU B 1 194 ? 14.273 -21.547 -16.422 1 92.31 194 LEU B N 1
ATOM 3345 C CA . LEU B 1 194 ? 13.273 -22.297 -17.156 1 92.31 194 LEU B CA 1
ATOM 3346 C C . LEU B 1 194 ? 12.812 -23.516 -16.391 1 92.31 194 LEU B C 1
ATOM 3348 O O . LEU B 1 194 ? 11.625 -23.844 -16.375 1 92.31 194 LEU B O 1
ATOM 3352 N N . GLN B 1 195 ? 13.688 -24.172 -15.766 1 93 195 GLN B N 1
ATOM 3353 C CA . GLN B 1 195 ? 13.352 -25.344 -14.961 1 93 195 GLN B CA 1
ATOM 3354 C C . GLN B 1 195 ? 12.414 -24.969 -13.812 1 93 195 GLN B C 1
ATOM 3356 O O . GLN B 1 195 ? 11.477 -25.719 -13.5 1 93 195 GLN B O 1
ATOM 3361 N N . VAL B 1 196 ? 12.695 -23.859 -13.195 1 94.69 196 VAL B N 1
ATOM 3362 C CA . VAL B 1 196 ? 11.852 -23.391 -12.109 1 94.69 196 VAL B CA 1
ATOM 3363 C C . VAL B 1 196 ? 10.445 -23.094 -12.641 1 94.69 196 VAL B C 1
ATOM 3365 O O . VAL B 1 196 ? 9.453 -23.422 -11.992 1 94.69 196 VAL B O 1
ATOM 3368 N N . ILE B 1 197 ? 10.367 -22.516 -13.766 1 95.69 197 ILE B N 1
ATOM 3369 C CA . ILE B 1 197 ? 9.086 -22.219 -14.391 1 95.69 197 ILE B CA 1
ATOM 3370 C C . ILE B 1 197 ? 8.32 -23.516 -14.656 1 95.69 197 ILE B C 1
ATOM 3372 O O . ILE B 1 197 ? 7.133 -23.609 -14.344 1 95.69 197 ILE B O 1
ATOM 3376 N N . HIS B 1 198 ? 9.039 -24.484 -15.195 1 96.31 198 HIS B N 1
ATOM 3377 C CA . HIS B 1 198 ? 8.422 -25.766 -15.477 1 96.31 198 HIS B CA 1
ATOM 3378 C C . HIS B 1 198 ? 7.926 -26.438 -14.195 1 96.31 198 HIS B C 1
ATOM 3380 O O . HIS B 1 198 ? 6.793 -26.922 -14.141 1 96.31 198 HIS B O 1
ATOM 3386 N N . GLU B 1 199 ? 8.758 -26.422 -13.234 1 96.5 199 GLU B N 1
ATOM 3387 C CA . GLU B 1 199 ? 8.383 -27.047 -11.969 1 96.5 199 GLU B CA 1
ATOM 3388 C C . GLU B 1 199 ? 7.172 -26.359 -11.352 1 96.5 199 GLU B C 1
ATOM 3390 O O . GLU B 1 199 ? 6.258 -27.016 -10.859 1 96.5 199 GLU B O 1
ATOM 3395 N N . THR B 1 200 ? 7.18 -25.078 -11.383 1 97.62 200 THR B N 1
ATOM 3396 C CA . THR B 1 200 ? 6.062 -24.312 -10.852 1 97.62 200 THR B CA 1
ATOM 3397 C C . THR B 1 200 ? 4.77 -24.656 -11.586 1 97.62 200 THR B C 1
ATOM 3399 O O . THR B 1 200 ? 3.75 -24.938 -10.961 1 97.62 200 THR B O 1
ATOM 3402 N N . GLY B 1 201 ? 4.828 -24.578 -12.891 1 97.88 201 GLY B N 1
ATOM 3403 C CA . GLY B 1 201 ? 3.664 -24.906 -13.703 1 97.88 201 GLY B CA 1
ATOM 3404 C C . GLY B 1 201 ? 3.135 -26.312 -13.453 1 97.88 201 GLY B C 1
ATOM 3405 O O . GLY B 1 201 ? 1.923 -26.516 -13.367 1 97.88 201 GLY B O 1
ATOM 3406 N N . GLU B 1 202 ? 4.035 -27.25 -13.289 1 96.69 202 GLU B N 1
ATOM 3407 C CA . GLU B 1 202 ? 3.664 -28.641 -13.062 1 96.69 202 GLU B CA 1
ATOM 3408 C C . GLU B 1 202 ? 2.988 -28.812 -11.711 1 96.69 202 GLU B C 1
ATOM 3410 O O . GLU B 1 202 ? 2.035 -29.594 -11.578 1 96.69 202 GLU B O 1
ATOM 3415 N N . LEU B 1 203 ? 3.498 -28.156 -10.766 1 97.81 203 LEU B N 1
ATOM 3416 C CA . LEU B 1 203 ? 2.902 -28.219 -9.43 1 97.81 203 LEU B CA 1
ATOM 3417 C C . LEU B 1 203 ? 1.482 -27.656 -9.445 1 97.81 203 LEU B C 1
ATOM 3419 O O . LEU B 1 203 ? 0.563 -28.281 -8.906 1 97.81 203 LEU B O 1
ATOM 3423 N N . VAL B 1 204 ? 1.324 -26.5 -10.094 1 98.31 204 VAL B N 1
ATOM 3424 C CA . VAL B 1 204 ? 0.011 -25.859 -10.18 1 98.31 204 VAL B CA 1
ATOM 3425 C C . VAL B 1 204 ? -0.951 -26.766 -10.938 1 98.31 204 VAL B C 1
ATOM 3427 O O . VAL B 1 204 ? -2.09 -26.984 -10.516 1 98.31 204 VAL B O 1
ATOM 3430 N N . ALA B 1 205 ? -0.462 -27.312 -12 1 97.75 205 ALA B N 1
ATOM 3431 C CA . ALA B 1 205 ? -1.288 -28.203 -12.805 1 97.75 205 ALA B CA 1
ATOM 3432 C C . ALA B 1 205 ? -1.696 -29.438 -12.008 1 97.75 205 ALA B C 1
ATOM 3434 O O . ALA B 1 205 ? -2.857 -29.859 -12.047 1 97.75 205 ALA B O 1
ATOM 3435 N N . SER B 1 206 ? -0.734 -30.016 -11.336 1 96.31 206 SER B N 1
ATOM 3436 C CA . SER B 1 206 ? -1 -31.203 -10.539 1 96.31 206 SER B CA 1
ATOM 3437 C C . SER B 1 206 ? -2.072 -30.938 -9.492 1 96.31 206 SER B C 1
ATOM 3439 O O . SER B 1 206 ? -2.984 -31.75 -9.305 1 96.31 206 SER B O 1
ATOM 3441 N N . TRP B 1 207 ? -2.025 -29.859 -8.844 1 97.31 207 TRP B N 1
ATOM 3442 C CA . TRP B 1 207 ? -2.979 -29.5 -7.797 1 97.31 207 TRP B CA 1
ATOM 3443 C C . TRP B 1 207 ? -4.355 -29.219 -8.391 1 97.31 207 TRP B C 1
ATOM 3445 O O . TRP B 1 207 ? -5.375 -29.625 -7.816 1 97.31 207 TRP B O 1
ATOM 3455 N N . THR B 1 208 ? -4.418 -28.594 -9.516 1 97.25 208 THR B N 1
ATOM 3456 C CA . THR B 1 208 ? -5.68 -28.141 -10.094 1 97.25 208 THR B CA 1
ATOM 3457 C C . THR B 1 208 ? -6.316 -29.25 -10.938 1 97.25 208 THR B C 1
ATOM 3459 O O . THR B 1 208 ? -7.5 -29.172 -11.273 1 97.25 208 THR B O 1
ATOM 3462 N N . GLY B 1 209 ? -5.559 -30.219 -11.352 1 95.25 209 GLY B N 1
ATOM 3463 C CA . GLY B 1 209 ? -6.047 -31.234 -12.258 1 95.25 209 GLY B CA 1
ATOM 3464 C C . GLY B 1 209 ? -5.961 -30.828 -13.719 1 95.25 209 GLY B C 1
ATOM 3465 O O . GLY B 1 209 ? -6.562 -31.469 -14.578 1 95.25 209 GLY B O 1
ATOM 3466 N N . LEU B 1 210 ? -5.25 -29.75 -13.961 1 97.56 210 LEU B N 1
ATOM 3467 C CA . LEU B 1 210 ? -4.984 -29.297 -15.328 1 97.56 210 LEU B CA 1
ATOM 3468 C C . LEU B 1 210 ? -3.697 -29.906 -15.859 1 97.56 210 LEU B C 1
ATOM 3470 O O . LEU B 1 210 ? -3.092 -30.766 -15.211 1 97.56 210 LEU B O 1
ATOM 3474 N N . THR B 1 211 ? -3.391 -29.578 -17.094 1 96.94 211 THR B N 1
ATOM 3475 C CA . THR B 1 211 ? -2.111 -29.953 -17.688 1 96.94 211 THR B CA 1
ATOM 3476 C C . THR B 1 211 ? -1.27 -28.719 -17.984 1 96.94 211 THR B C 1
ATOM 3478 O O . THR B 1 211 ? -1.809 -27.641 -18.25 1 96.94 211 THR B O 1
ATOM 3481 N N . PHE B 1 212 ? -0.023 -28.922 -17.859 1 97.06 212 PHE B N 1
ATOM 3482 C CA . PHE B 1 212 ? 0.917 -27.844 -18.156 1 97.06 212 PHE B CA 1
ATOM 3483 C C . PHE B 1 212 ? 1.706 -28.156 -19.422 1 97.06 212 PHE B C 1
ATOM 3485 O O . PHE B 1 212 ? 2.416 -29.156 -19.484 1 97.06 212 PHE B O 1
ATOM 3492 N N . GLU B 1 213 ? 1.583 -27.281 -20.391 1 94.69 213 GLU B N 1
ATOM 3493 C CA . GLU B 1 213 ? 2.295 -27.453 -21.656 1 94.69 213 GLU B CA 1
ATOM 3494 C C . GLU B 1 213 ? 3.676 -26.812 -21.609 1 94.69 213 GLU B C 1
ATOM 3496 O O . GLU B 1 213 ? 3.801 -25.578 -21.703 1 94.69 213 GLU B O 1
ATOM 3501 N N . ARG B 1 214 ? 4.688 -27.609 -21.625 1 90.31 214 ARG B N 1
ATOM 3502 C CA . ARG B 1 214 ? 6.062 -27.125 -21.5 1 90.31 214 ARG B CA 1
ATOM 3503 C C . ARG B 1 214 ? 6.59 -26.609 -22.828 1 90.31 214 ARG B C 1
ATOM 3505 O O . ARG B 1 214 ? 7.371 -25.656 -22.875 1 90.31 214 ARG B O 1
ATOM 3512 N N . ASP B 1 215 ? 6.09 -27.312 -23.812 1 83.31 215 ASP B N 1
ATOM 3513 C CA . ASP B 1 215 ? 6.688 -27.109 -25.125 1 83.31 215 ASP B CA 1
ATOM 3514 C C . ASP B 1 215 ? 6.363 -25.719 -25.656 1 83.31 215 ASP B C 1
ATOM 3516 O O . ASP B 1 215 ? 5.219 -25.266 -25.578 1 83.31 215 ASP B O 1
ATOM 3520 N N . GLY B 1 216 ? 7.34 -24.953 -25.984 1 79.38 216 GLY B N 1
ATOM 3521 C CA . GLY B 1 216 ? 7.137 -23.672 -26.641 1 79.38 216 GLY B CA 1
ATOM 3522 C C . GLY B 1 216 ? 7.355 -22.5 -25.719 1 79.38 216 GLY B C 1
ATOM 3523 O O . GLY B 1 216 ? 7.227 -21.344 -26.141 1 79.38 216 GLY B O 1
ATOM 3524 N N . ILE B 1 217 ? 7.48 -22.875 -24.422 1 84.88 217 ILE B N 1
ATOM 3525 C CA . ILE B 1 217 ? 7.738 -21.766 -23.516 1 84.88 217 ILE B CA 1
ATOM 3526 C C . ILE B 1 217 ? 9.109 -21.156 -23.828 1 84.88 217 ILE B C 1
ATOM 3528 O O . ILE B 1 217 ? 10.125 -21.844 -23.766 1 84.88 217 ILE B O 1
ATOM 3532 N N . LYS B 1 218 ? 9.078 -19.906 -24.344 1 78.81 218 LYS B N 1
ATOM 3533 C CA . LYS B 1 218 ? 10.312 -19.141 -24.562 1 78.81 218 LYS B CA 1
ATOM 3534 C C . LYS B 1 218 ? 10.57 -18.188 -23.391 1 78.81 218 LYS B C 1
ATOM 3536 O O . LYS B 1 218 ? 9.734 -17.328 -23.109 1 78.81 218 LYS B O 1
ATOM 3541 N N . TRP B 1 219 ? 11.57 -18.516 -22.656 1 80.75 219 TRP B N 1
ATOM 3542 C CA . TRP B 1 219 ? 11.922 -17.672 -21.531 1 80.75 219 TRP B CA 1
ATOM 3543 C C . TRP B 1 219 ? 13.188 -16.875 -21.812 1 80.75 219 TRP B C 1
ATOM 3545 O O . TRP B 1 219 ? 14.25 -17.453 -22.062 1 80.75 219 TRP B O 1
ATOM 3555 N N . ASN B 1 220 ? 12.953 -15.633 -22.234 1 70.62 220 ASN B N 1
ATOM 3556 C CA . ASN B 1 220 ? 14.07 -14.727 -22.484 1 70.62 220 ASN B CA 1
ATOM 3557 C C . ASN B 1 220 ? 14.266 -13.758 -21.312 1 70.62 220 ASN B C 1
ATOM 3559 O O . ASN B 1 220 ? 13.328 -13.062 -20.922 1 70.62 220 ASN B O 1
ATOM 3563 N N . ALA B 1 221 ? 15.008 -14.188 -20.344 1 56.69 221 ALA B N 1
ATOM 3564 C CA . ALA B 1 221 ? 15.234 -13.336 -19.188 1 56.69 221 ALA B CA 1
ATOM 3565 C C . ALA B 1 221 ? 15.5 -11.891 -19.609 1 56.69 221 ALA B C 1
ATOM 3567 O O . ALA B 1 221 ? 16.5 -11.602 -20.266 1 56.69 221 ALA B O 1
ATOM 3568 N N . SER B 1 222 ? 14.633 -11.273 -20.234 1 54.31 222 SER B N 1
ATOM 3569 C CA . SER B 1 222 ? 15.047 -9.883 -20.422 1 54.31 222 SER B CA 1
ATOM 3570 C C . SER B 1 222 ? 15.633 -9.305 -19.125 1 54.31 222 SER B C 1
ATOM 3572 O O . SER B 1 222 ? 15.219 -9.68 -18.031 1 54.31 222 SER B O 1
ATOM 3574 N N . LYS B 1 223 ? 16.906 -8.867 -19.203 1 49.53 223 LYS B N 1
ATOM 3575 C CA . LYS B 1 223 ? 17.625 -8.203 -18.125 1 49.53 223 LYS B CA 1
ATOM 3576 C C . LYS B 1 223 ? 16.672 -7.402 -17.234 1 49.53 223 LYS B C 1
ATOM 3578 O O . LYS B 1 223 ? 15.68 -6.855 -17.719 1 49.53 223 LYS B O 1
ATOM 3583 N N . THR B 1 224 ? 16.703 -7.762 -15.961 1 47.44 224 THR B N 1
ATOM 3584 C CA . THR B 1 224 ? 16.078 -7.172 -14.789 1 47.44 224 THR B CA 1
ATOM 3585 C C . THR B 1 224 ? 15.891 -5.668 -14.969 1 47.44 224 THR B C 1
ATOM 3587 O O . THR B 1 224 ? 16.875 -4.938 -15.156 1 47.44 224 THR B O 1
ATOM 3590 N N . SER B 1 225 ? 15.039 -5.41 -15.719 1 41.38 225 SER B N 1
ATOM 3591 C CA . SER B 1 225 ? 14.781 -3.975 -15.641 1 41.38 225 SER B CA 1
ATOM 3592 C C . SER B 1 225 ? 15 -3.449 -14.227 1 41.38 225 SER B C 1
ATOM 3594 O O . SER B 1 225 ? 14.75 -4.16 -13.25 1 41.38 225 SER B O 1
ATOM 3596 N N . LYS B 1 226 ? 15.945 -2.58 -14.078 1 42.34 226 LYS B N 1
ATOM 3597 C CA . LYS B 1 226 ? 16.125 -1.81 -12.852 1 42.34 226 LYS B CA 1
ATOM 3598 C C . LYS B 1 226 ? 14.789 -1.592 -12.148 1 42.34 226 LYS B C 1
ATOM 3600 O O . LYS B 1 226 ? 13.977 -0.769 -12.578 1 42.34 226 LYS B O 1
ATOM 3605 N N . GLU B 1 227 ? 14.273 -2.738 -11.812 1 41.66 227 GLU B N 1
ATOM 3606 C CA . GLU B 1 227 ? 13.094 -2.486 -10.992 1 41.66 227 GLU B CA 1
ATOM 3607 C C . GLU B 1 227 ? 13.367 -1.413 -9.945 1 41.66 227 GLU B C 1
ATOM 3609 O O . GLU B 1 227 ? 14.383 -1.469 -9.242 1 41.66 227 GLU B O 1
ATOM 3614 N N . GLU B 1 228 ? 13.078 -0.365 -10.172 1 39.41 228 GLU B N 1
ATOM 3615 C CA . GLU B 1 228 ? 13.148 0.716 -9.195 1 39.41 228 GLU B CA 1
ATOM 3616 C C . GLU B 1 228 ? 12.648 0.262 -7.832 1 39.41 228 GLU B C 1
ATOM 3618 O O . GLU B 1 228 ? 11.562 -0.308 -7.723 1 39.41 228 GLU B O 1
ATOM 3623 N N . GLU B 1 229 ? 13.617 -0.236 -7.004 1 39.19 229 GLU B N 1
ATOM 3624 C CA . GLU B 1 229 ? 13.5 -0.716 -5.629 1 39.19 229 GLU B CA 1
ATOM 3625 C C . GLU B 1 229 ? 12.492 0.111 -4.836 1 39.19 229 GLU B C 1
ATOM 3627 O O . GLU B 1 229 ? 12.609 1.336 -4.758 1 39.19 229 GLU B O 1
ATOM 3632 N N . SER B 1 230 ? 11.352 -0.419 -4.75 1 38.59 230 SER B N 1
ATOM 3633 C CA . SER B 1 230 ? 10.359 0.252 -3.922 1 38.59 230 SER B CA 1
ATOM 3634 C C . SER B 1 230 ? 10.664 0.072 -2.438 1 38.59 230 SER B C 1
ATOM 3636 O O . SER B 1 230 ? 10.953 -1.04 -1.988 1 38.59 230 SER B O 1
ATOM 3638 N N . PRO B 1 231 ? 10.906 0.867 -1.524 1 33.5 231 PRO B N 1
ATOM 3639 C CA . PRO B 1 231 ? 11.375 0.862 -0.135 1 33.5 231 PRO B CA 1
ATOM 3640 C C . PRO B 1 231 ? 10.453 0.068 0.79 1 33.5 231 PRO B C 1
ATOM 3642 O O . PRO B 1 231 ? 10.805 -0.19 1.943 1 33.5 231 PRO B O 1
ATOM 3645 N N . TRP B 1 232 ? 9.281 -0.334 0.5 1 31.22 232 TRP B N 1
ATOM 3646 C CA . TRP B 1 232 ? 8.406 -0.867 1.542 1 31.22 232 TRP B CA 1
ATOM 3647 C C . TRP B 1 232 ? 8.969 -2.166 2.111 1 31.22 232 TRP B C 1
ATOM 3649 O O . TRP B 1 232 ? 8.391 -2.748 3.031 1 31.22 232 TRP B O 1
ATOM 3659 N N . ARG B 1 233 ? 10.07 -2.812 1.852 1 32.31 233 ARG B N 1
ATOM 3660 C CA . ARG B 1 233 ? 10.578 -4.168 2.033 1 32.31 233 ARG B CA 1
ATOM 3661 C C . ARG B 1 233 ? 10.812 -4.473 3.51 1 32.31 233 ARG B C 1
ATOM 3663 O O . ARG B 1 233 ? 10.914 -5.637 3.9 1 32.31 233 ARG B O 1
ATOM 3670 N N . ALA B 1 234 ? 11.086 -3.533 4.371 1 30.53 234 ALA B N 1
ATOM 3671 C CA . ALA B 1 234 ? 11.695 -4.062 5.59 1 30.53 234 ALA B CA 1
ATOM 3672 C C . ALA B 1 234 ? 10.648 -4.711 6.488 1 30.53 234 ALA B C 1
ATOM 3674 O O . ALA B 1 234 ? 10.977 -5.211 7.57 1 30.53 234 ALA B O 1
ATOM 3675 N N . LEU B 1 235 ? 9.539 -4.688 6.266 1 27.64 235 LEU B N 1
ATOM 3676 C CA . LEU B 1 235 ? 8.602 -5.07 7.316 1 27.64 235 LEU B CA 1
ATOM 3677 C C . LEU B 1 235 ? 8.656 -6.57 7.578 1 27.64 235 LEU B C 1
ATOM 3679 O O . LEU B 1 235 ? 8.141 -7.051 8.594 1 27.64 235 LEU B O 1
ATOM 3683 N N . TYR B 1 236 ? 8.844 -7.395 6.547 1 27.64 236 TYR B N 1
ATOM 3684 C CA . TYR B 1 236 ? 8.703 -8.812 6.879 1 27.64 236 TYR B CA 1
ATOM 3685 C C . TYR B 1 236 ? 10.062 -9.461 7.07 1 27.64 236 TYR B C 1
ATOM 3687 O O . TYR B 1 236 ? 10.188 -10.688 7 1 27.64 236 TYR B O 1
ATOM 3695 N N . GLY B 1 237 ? 11.195 -8.758 7.191 1 26.23 237 GLY B N 1
ATOM 3696 C CA . GLY B 1 237 ? 12.359 -9.516 7.633 1 26.23 237 GLY B CA 1
ATOM 3697 C C . GLY B 1 237 ? 12.32 -9.859 9.109 1 26.23 237 GLY B C 1
ATOM 3698 O O . GLY B 1 237 ? 11.648 -9.195 9.891 1 26.23 237 GLY B O 1
#

Nearest PDB structures (foldseek):
  3gaa-assembly1_A  TM=5.753E-01  e=7.446E-07  Thermoplasma acidophilum
  8qz9-assembly1_I  TM=5.048E-01  e=1.234E-06  Homo sapiens
  1lw0-assembly1_B  TM=3.620E-01  e=9.102E-01  Human immunodeficiency virus 1
  1lwc-assembly1_B  TM=3.725E-01  e=1.329E+00  Human immunodeficiency virus 1
  5fa6-assembly1_A  TM=3.419E-01  e=1.508E+00  Homo sapiens

Radius of gyration: 25.13 Å; Cα contacts (8 Å, |Δi|>4): 954; chains: 2; bounding box: 53×71×53 Å

Sequence (474 aa):
MKVAEKIVLLWKDSDGFAATIADALNPNPTSSLRKLEEQIQLPLVNYGVEDGGSVVHFVDEDGAYQVSVFLLRSYEPPALVCAMNELLDMITREAASTIVAPFFVPASKLKFNNKSLEASSRKVASLRYFHVGPETEAARLFATRVEKPPPLMQIHHEPLSCLLHLARVKCLPTSILIGQRSSGVSHKALNEELQVIHETGELVASWTGLTFERDGIKWNASKTSKEEESPWRALYGMKVAEKIVLLWKDSDGFAATIADALNPNPTSSLRKLEEQIQLPLVNYGVEDGGSVVHFVDEDGAYQVSVFLLRSYEPPALVCAMNELLDMITREAASTIVAPFFVPASKLKFNNKSLEASSRKVASLRYFHVGPETEAARLFATRVEKPPPLMQIHHEPLSCLLHLARVKCLPTSILIGQRSSGVSHKALNEELQVIHETGELVASWTGLTFERDGIKWNASKTSKEEESPWRALYG

pLDDT: mean 86.65, std 15.1, range [25.81, 98.62]

Solvent-accessible surface area (backbone atoms only — not comparable to full-atom values): 25274 Å² total; per-residue (Å²): 126,90,64,18,42,37,31,36,47,25,54,40,49,95,74,42,59,33,56,52,49,60,71,27,52,38,67,31,87,89,49,68,48,41,83,44,77,45,71,46,86,63,91,31,56,71,56,61,38,90,70,53,36,36,32,38,31,34,23,39,84,86,66,48,52,54,33,26,40,35,42,27,51,73,64,52,81,66,38,31,47,48,50,50,49,53,50,52,49,52,50,59,73,65,28,92,41,42,37,37,33,62,46,80,39,58,32,90,31,51,43,48,84,43,65,67,56,33,58,58,51,25,61,43,41,42,59,28,41,48,74,33,52,60,87,46,72,60,45,56,56,43,60,75,77,38,47,66,64,65,84,62,46,17,46,45,40,68,74,60,43,40,48,53,51,44,31,51,50,62,48,35,31,32,32,35,36,42,28,33,31,31,74,52,88,44,71,66,31,51,51,39,38,48,49,42,51,50,52,51,37,44,51,51,15,62,69,71,61,38,32,54,54,68,80,82,73,78,82,63,79,60,74,75,61,80,64,75,73,48,18,60,28,70,74,60,70,127,91,66,20,43,38,32,37,47,25,54,38,48,96,74,41,58,33,57,51,48,59,70,27,51,38,65,30,89,89,50,68,49,40,84,44,79,46,73,45,86,62,92,32,55,72,56,62,38,88,69,52,35,36,32,39,33,34,23,39,85,86,66,50,52,54,33,26,40,35,43,28,51,71,64,53,82,69,39,30,47,50,48,50,50,53,50,52,49,52,52,57,71,64,28,93,41,42,36,37,33,61,46,79,38,57,31,90,32,51,43,48,84,43,64,67,57,35,58,57,50,26,61,42,42,42,60,27,39,48,74,32,53,60,89,46,70,61,47,56,57,43,61,74,77,37,48,66,64,65,84,62,45,18,49,46,38,68,72,61,45,39,49,52,51,45,31,51,50,61,49,36,32,33,30,35,36,43,28,33,31,32,74,51,88,43,71,66,34,50,50,40,37,49,49,42,50,50,52,51,36,45,51,53,15,62,71,72,61,38,32,56,55,67,79,82,72,78,81,64,79,61,74,74,62,82,64,75,71,48,12,65,30,68,74,58,79

Organism: Raphanus sativus (NCBI:txid3726)

InterPro domains:
  IPR057216 Domain of unknown function DUF7894 [PF25428] (1-237)
  IPR057216 Domain of unknown function DUF7894 [PTHR37221] (1-237)